Protein AF-0000000087408965 (afdb_homodimer)

Structure (mmCIF, N/CA/C/O backbone):
data_AF-0000000087408965-model_v1
#
loop_
_entity.id
_entity.type
_entity.pdbx_description
1 polymer 'Sugar phosphate isomerase/epimerase'
#
loop_
_atom_site.group_PDB
_atom_site.id
_atom_site.type_symbol
_atom_site.label_atom_id
_atom_site.label_alt_id
_atom_site.label_comp_id
_atom_site.label_asym_id
_atom_site.label_entity_id
_atom_site.label_seq_id
_atom_site.pdbx_PDB_ins_code
_atom_site.Cartn_x
_atom_site.Cartn_y
_atom_site.Cartn_z
_atom_site.occupancy
_atom_site.B_iso_or_equiv
_atom_site.auth_seq_id
_atom_site.auth_comp_id
_atom_site.auth_asym_id
_atom_site.auth_atom_id
_atom_site.pdbx_PDB_model_num
ATOM 1 N N . MET A 1 1 ? 7.566 -21.844 -22.594 1 86.62 1 MET A N 1
ATOM 2 C CA . MET A 1 1 ? 7.379 -21.375 -21.234 1 86.62 1 MET A CA 1
ATOM 3 C C . MET A 1 1 ? 6.387 -20.219 -21.188 1 86.62 1 MET A C 1
ATOM 5 O O . MET A 1 1 ? 6.543 -19.234 -21.922 1 86.62 1 MET A O 1
ATOM 9 N N . GLU A 1 2 ? 5.297 -20.375 -20.453 1 96.25 2 GLU A N 1
ATOM 10 C CA . GLU A 1 2 ? 4.297 -19.328 -20.312 1 96.25 2 GLU A CA 1
ATOM 11 C C . GLU A 1 2 ? 4.715 -18.297 -19.281 1 96.25 2 GLU A C 1
ATOM 13 O O . GLU A 1 2 ? 5.113 -18.656 -18.172 1 96.25 2 GLU A O 1
ATOM 18 N N . ILE A 1 3 ? 4.719 -17.016 -19.672 1 98.06 3 ILE A N 1
ATOM 19 C CA . ILE A 1 3 ? 5.129 -15.961 -18.75 1 98.06 3 ILE A CA 1
ATOM 20 C C . ILE A 1 3 ? 4.09 -14.844 -18.75 1 98.06 3 ILE A C 1
ATOM 22 O O . ILE A 1 3 ? 3.656 -14.391 -19.812 1 98.06 3 ILE A O 1
ATOM 26 N N . GLY A 1 4 ? 3.617 -14.523 -17.562 1 98.38 4 GLY A N 1
ATOM 27 C CA . GLY A 1 4 ? 2.738 -13.375 -17.375 1 98.38 4 GLY A CA 1
ATOM 28 C C . GLY A 1 4 ? 3.373 -12.266 -16.562 1 98.38 4 GLY A C 1
ATOM 29 O O . GLY A 1 4 ? 4.516 -12.383 -16.125 1 98.38 4 GLY A O 1
ATOM 30 N N . ILE A 1 5 ? 2.646 -11.164 -16.453 1 98.31 5 ILE A N 1
ATOM 31 C CA . ILE A 1 5 ? 3.127 -10.031 -15.68 1 98.31 5 ILE A CA 1
ATOM 32 C C . ILE A 1 5 ? 1.983 -9.453 -14.852 1 98.31 5 ILE A C 1
ATOM 34 O O . ILE A 1 5 ? 0.84 -9.398 -15.312 1 98.31 5 ILE A O 1
ATOM 38 N N . THR A 1 6 ? 2.309 -9.031 -13.648 1 98.06 6 THR A N 1
ATOM 39 C CA . THR A 1 6 ? 1.31 -8.461 -12.75 1 98.06 6 THR A CA 1
ATOM 40 C C . THR A 1 6 ? 1.043 -7 -13.102 1 98.06 6 THR A C 1
ATOM 42 O O . THR A 1 6 ? 1.979 -6.215 -13.266 1 98.06 6 THR A O 1
ATOM 45 N N . VAL A 1 7 ? -0.226 -6.691 -13.219 1 96.25 7 VAL A N 1
ATOM 46 C CA . VAL A 1 7 ? -0.661 -5.309 -13.375 1 96.25 7 VAL A CA 1
ATOM 47 C C . VAL A 1 7 ? -1.055 -4.734 -12.016 1 96.25 7 VAL A C 1
ATOM 49 O O . VAL A 1 7 ? -2.178 -4.945 -11.547 1 96.25 7 VAL A O 1
ATOM 52 N N . TYR A 1 8 ? -0.19 -4.016 -11.445 1 93.5 8 TYR A N 1
ATOM 53 C CA . TYR A 1 8 ? -0.474 -3.463 -10.125 1 93.5 8 TYR A CA 1
ATOM 54 C C . TYR A 1 8 ? -1.477 -2.318 -10.219 1 93.5 8 TYR A C 1
ATOM 56 O O . TYR A 1 8 ? -1.538 -1.62 -11.234 1 93.5 8 TYR A O 1
ATOM 64 N N . PRO A 1 9 ? -2.121 -2.121 -9.117 1 88.31 9 PRO A N 1
ATOM 65 C CA . PRO A 1 9 ? -3.232 -1.166 -9.125 1 88.31 9 PRO A CA 1
ATOM 66 C C . PRO A 1 9 ? -2.803 0.233 -9.562 1 88.31 9 PRO A C 1
ATOM 68 O O . PRO A 1 9 ? -3.533 0.904 -10.297 1 88.31 9 PRO A O 1
ATOM 71 N N . HIS A 1 10 ? -1.654 0.637 -9.195 1 85.62 10 HIS A N 1
ATOM 72 C CA . HIS A 1 10 ? -1.233 2.012 -9.438 1 85.62 10 HIS A CA 1
ATOM 73 C C . HIS A 1 10 ? -0.819 2.211 -10.891 1 85.62 10 HIS A C 1
ATOM 75 O O . HIS A 1 10 ? -0.546 3.336 -11.32 1 85.62 10 HIS A O 1
ATOM 81 N N . PHE A 1 11 ? -0.816 1.14 -11.68 1 89.81 11 PHE A N 1
ATOM 82 C CA . PHE A 1 11 ? -0.505 1.258 -13.094 1 89.81 11 PHE A CA 1
ATOM 83 C C . PHE A 1 11 ? -1.722 1.739 -13.875 1 89.81 11 PHE A C 1
ATOM 85 O O . PHE A 1 11 ? -1.59 2.225 -15 1 89.81 11 PHE A O 1
ATOM 92 N N . VAL A 1 12 ? -2.885 1.43 -13.367 1 87.5 12 VAL A N 1
ATOM 93 C CA . VAL A 1 12 ? -4.133 1.789 -14.031 1 87.5 12 VAL A CA 1
ATOM 94 C C . VAL A 1 12 ? -4.664 3.104 -13.461 1 87.5 12 VAL A C 1
ATOM 96 O O . VAL A 1 12 ? -5.008 3.182 -12.281 1 87.5 12 VAL A O 1
ATOM 99 N N . THR A 1 13 ? -4.734 4.031 -14.398 1 78.44 13 THR A N 1
ATOM 100 C CA . THR A 1 13 ? -5.203 5.355 -14.016 1 78.44 13 THR A CA 1
ATOM 101 C C . THR A 1 13 ? -6.211 5.887 -15.031 1 78.44 13 THR A C 1
ATOM 103 O O . THR A 1 13 ? -6.555 5.199 -15.992 1 78.44 13 THR A O 1
ATOM 106 N N . LYS A 1 14 ? -6.746 7.066 -14.828 1 72.12 14 LYS A N 1
ATOM 107 C CA . LYS A 1 14 ? -7.648 7.691 -15.789 1 72.12 14 LYS A CA 1
ATOM 108 C C . LYS A 1 14 ? -6.938 7.977 -17.109 1 72.12 14 LYS A C 1
ATOM 110 O O . LYS A 1 14 ? -7.539 7.871 -18.188 1 72.12 14 LYS A O 1
ATOM 115 N N . ASP A 1 15 ? -5.699 8.32 -16.938 1 75.19 15 ASP A N 1
ATOM 116 C CA . ASP A 1 15 ? -4.938 8.703 -18.109 1 75.19 15 ASP A CA 1
ATOM 117 C C . ASP A 1 15 ? -4.34 7.477 -18.797 1 75.19 15 ASP A C 1
ATOM 119 O O . ASP A 1 15 ? -3.977 7.531 -19.984 1 75.19 15 ASP A O 1
ATOM 123 N N . LYS A 1 16 ? -4.137 6.465 -18.078 1 85.25 16 LYS A N 1
ATOM 124 C CA . LYS A 1 16 ? -3.684 5.188 -18.625 1 85.25 16 LYS A CA 1
ATOM 125 C C . LYS A 1 16 ? -4.637 4.059 -18.234 1 85.25 16 LYS A C 1
ATOM 127 O O . LYS A 1 16 ? -4.477 3.436 -17.188 1 85.25 16 LYS A O 1
ATOM 132 N N . THR A 1 17 ? -5.469 3.758 -19.109 1 88.06 17 THR A N 1
ATOM 133 C CA . THR A 1 17 ? -6.551 2.814 -18.859 1 88.06 17 THR A CA 1
ATOM 134 C C . THR A 1 17 ? -6.016 1.39 -18.766 1 88.06 17 THR A C 1
ATOM 136 O O . THR A 1 17 ? -4.879 1.118 -19.172 1 88.06 17 THR A O 1
ATOM 139 N N . LEU A 1 18 ? -6.836 0.564 -18.234 1 93.62 18 LEU A N 1
ATOM 140 C CA . LEU A 1 18 ? -6.504 -0.856 -18.203 1 93.62 18 LEU A CA 1
ATOM 141 C C . LEU A 1 18 ? -6.219 -1.371 -19.609 1 93.62 18 LEU A C 1
ATOM 143 O O . LEU A 1 18 ? -5.25 -2.102 -19.828 1 93.62 18 LEU A O 1
ATOM 147 N N . ALA A 1 19 ? -7.051 -0.966 -20.562 1 94 19 ALA A N 1
ATOM 148 C CA . ALA A 1 19 ? -6.875 -1.396 -21.938 1 94 19 ALA A CA 1
ATOM 149 C C . ALA A 1 19 ? -5.488 -1.026 -22.469 1 94 19 ALA A C 1
ATOM 151 O O . ALA A 1 19 ? -4.824 -1.84 -23.109 1 94 19 ALA A O 1
ATOM 152 N N . SER A 1 20 ? -5.105 0.172 -22.156 1 93.44 20 SER A N 1
ATOM 153 C CA . SER A 1 20 ? -3.801 0.651 -22.609 1 93.44 20 SER A CA 1
ATOM 154 C C . SER A 1 20 ? -2.668 -0.161 -21.984 1 93.44 20 SER A C 1
ATOM 156 O O . SER A 1 20 ? -1.712 -0.526 -22.672 1 93.44 20 SER A O 1
ATOM 158 N N . VAL A 1 21 ? -2.766 -0.424 -20.703 1 94.62 21 VAL A N 1
ATOM 159 C CA . VAL A 1 21 ? -1.746 -1.197 -20 1 94.62 21 VAL A CA 1
ATOM 160 C C . VAL A 1 21 ? -1.666 -2.604 -20.594 1 94.62 21 VAL A C 1
ATOM 162 O O . VAL A 1 21 ? -0.574 -3.113 -20.859 1 94.62 21 VAL A O 1
ATOM 165 N N . LEU A 1 22 ? -2.805 -3.189 -20.859 1 96.31 22 LEU A N 1
ATOM 166 C CA . LEU A 1 22 ? -2.861 -4.535 -21.406 1 96.31 22 LEU A CA 1
ATOM 167 C C . LEU A 1 22 ? -2.26 -4.566 -22.812 1 96.31 22 LEU A C 1
ATOM 169 O O . LEU A 1 22 ? -1.573 -5.523 -23.172 1 96.31 22 LEU A O 1
ATOM 173 N N . ALA A 1 23 ? -2.502 -3.584 -23.547 1 94.5 23 ALA A N 1
ATOM 174 C CA . ALA A 1 23 ? -1.941 -3.496 -24.891 1 94.5 23 ALA A CA 1
ATOM 175 C C . ALA A 1 23 ? -0.417 -3.441 -24.859 1 94.5 23 ALA A C 1
ATOM 177 O O . ALA A 1 23 ? 0.257 -4.082 -25.672 1 94.5 23 ALA A O 1
ATOM 178 N N . ASP A 1 24 ? 0.09 -2.662 -23.906 1 93.81 24 ASP A N 1
ATOM 179 C CA . ASP A 1 24 ? 1.537 -2.57 -23.734 1 93.81 24 ASP A CA 1
ATOM 180 C C . ASP A 1 24 ? 2.143 -3.941 -23.438 1 93.81 24 ASP A C 1
ATOM 182 O O . ASP A 1 24 ? 3.215 -4.273 -23.938 1 93.81 24 ASP A O 1
ATOM 186 N N . VAL A 1 25 ? 1.485 -4.691 -22.609 1 96.44 25 VAL A N 1
ATOM 187 C CA . VAL A 1 25 ? 1.954 -6.016 -22.219 1 96.44 25 VAL A CA 1
ATOM 188 C C . VAL A 1 25 ? 1.882 -6.965 -23.422 1 96.44 25 VAL A C 1
ATOM 190 O O . VAL A 1 25 ? 2.799 -7.758 -23.641 1 96.44 25 VAL A O 1
ATOM 193 N N . LYS A 1 26 ? 0.816 -6.867 -24.141 1 95.25 26 LYS A N 1
ATOM 194 C CA . LYS A 1 26 ? 0.609 -7.73 -25.297 1 95.25 26 LYS A CA 1
ATOM 195 C C . LYS A 1 26 ? 1.685 -7.5 -26.359 1 95.25 26 LYS A C 1
ATOM 197 O O . LYS A 1 26 ? 2.186 -8.453 -26.953 1 95.25 26 LYS A O 1
ATOM 202 N N . ILE A 1 27 ? 2.064 -6.254 -26.578 1 96 27 ILE A N 1
ATOM 203 C CA . ILE A 1 27 ? 3.072 -5.895 -27.578 1 96 27 ILE A CA 1
ATOM 204 C C . ILE A 1 27 ? 4.41 -6.535 -27.203 1 96 27 ILE A C 1
ATOM 206 O O . ILE A 1 27 ? 5.199 -6.887 -28.078 1 96 27 ILE A O 1
ATOM 210 N N . LYS A 1 28 ? 4.613 -6.754 -25.953 1 97.5 28 LYS A N 1
ATOM 211 C CA . LYS A 1 28 ? 5.859 -7.344 -25.469 1 97.5 28 LYS A CA 1
ATOM 212 C C . LYS A 1 28 ? 5.773 -8.867 -25.453 1 97.5 28 LYS A C 1
ATOM 214 O O . LYS A 1 28 ? 6.695 -9.539 -24.984 1 97.5 28 LYS A O 1
ATOM 219 N N . ASN A 1 29 ? 4.68 -9.43 -25.844 1 97.25 29 ASN A N 1
ATOM 220 C CA . ASN A 1 29 ? 4.441 -10.844 -26.125 1 97.25 29 ASN A CA 1
ATOM 221 C C . ASN A 1 29 ? 4.348 -11.664 -24.844 1 97.25 29 ASN A C 1
ATOM 223 O O . ASN A 1 29 ? 4.793 -12.812 -24.797 1 97.25 29 ASN A O 1
ATOM 227 N N . TYR A 1 30 ? 3.938 -11.047 -23.781 1 98 30 TYR A N 1
ATOM 228 C CA . TYR A 1 30 ? 3.621 -11.82 -22.578 1 98 30 TYR A CA 1
ATOM 229 C C . TYR A 1 30 ? 2.338 -12.617 -22.766 1 98 30 TYR A C 1
ATOM 231 O O . TYR A 1 30 ? 1.463 -12.227 -23.547 1 98 30 TYR A O 1
ATOM 239 N N . ASP A 1 31 ? 2.25 -13.703 -22.062 1 97.44 31 ASP A N 1
ATOM 240 C CA . ASP A 1 31 ? 1.186 -14.664 -22.344 1 97.44 31 ASP A CA 1
ATOM 241 C C . ASP A 1 31 ? -0.074 -14.336 -21.547 1 97.44 31 ASP A C 1
ATOM 243 O O . ASP A 1 31 ? -1.187 -14.648 -21.969 1 97.44 31 ASP A O 1
ATOM 247 N N . PHE A 1 32 ? 0.067 -13.742 -20.359 1 97.81 32 PHE A N 1
ATOM 248 C CA . PHE A 1 32 ? -1.078 -13.406 -19.531 1 97.81 32 PHE A CA 1
ATOM 249 C C . PHE A 1 32 ? -0.729 -12.289 -18.547 1 97.81 32 PHE A C 1
ATOM 251 O O . PHE A 1 32 ? 0.435 -11.898 -18.438 1 97.81 32 PHE A O 1
ATOM 258 N N . VAL A 1 33 ? -1.777 -11.719 -17.891 1 98.06 33 VAL A N 1
ATOM 259 C CA . VAL A 1 33 ? -1.585 -10.703 -16.859 1 98.06 33 VAL A CA 1
ATOM 260 C C . VAL A 1 33 ? -2.275 -11.141 -15.57 1 98.06 33 VAL A C 1
ATOM 262 O O . VAL A 1 33 ? -3.162 -12 -15.594 1 98.06 33 VAL A O 1
ATOM 265 N N . SER A 1 34 ? -1.778 -10.68 -14.477 1 98.44 34 SER A N 1
ATOM 266 C CA . SER A 1 34 ? -2.457 -10.781 -13.195 1 98.44 34 SER A CA 1
ATOM 267 C C . SER A 1 34 ? -3.092 -9.453 -12.797 1 98.44 34 SER A C 1
ATOM 269 O O . SER A 1 34 ? -2.424 -8.414 -12.789 1 98.44 34 SER A O 1
ATOM 271 N N . ILE A 1 35 ? -4.379 -9.469 -12.461 1 97.5 35 ILE A N 1
ATOM 272 C CA . ILE A 1 35 ? -5.062 -8.227 -12.133 1 97.5 35 ILE A CA 1
ATOM 273 C C . ILE A 1 35 ? -5.676 -8.328 -10.734 1 97.5 35 ILE A C 1
ATOM 275 O O . ILE A 1 35 ? -5.855 -9.43 -10.211 1 97.5 35 ILE A O 1
ATOM 279 N N . PHE A 1 36 ? -5.977 -7.195 -10.141 1 97 36 PHE A N 1
ATOM 280 C CA . PHE A 1 36 ? -6.613 -7.074 -8.828 1 97 36 PHE A CA 1
ATOM 281 C C . PHE A 1 36 ? -8.039 -6.559 -8.969 1 97 36 PHE A C 1
ATOM 283 O O . PHE A 1 36 ? -8.273 -5.348 -9 1 97 36 PHE A O 1
ATOM 290 N N . PRO A 1 37 ? -9.008 -7.465 -8.883 1 95.94 37 PRO A N 1
ATOM 291 C CA . PRO A 1 37 ? -10.383 -7.047 -9.164 1 95.94 37 PRO A CA 1
ATOM 292 C C . PRO A 1 37 ? -10.883 -5.973 -8.195 1 95.94 37 PRO A C 1
ATOM 294 O O . PRO A 1 37 ? -11.562 -5.031 -8.609 1 95.94 37 PRO A O 1
ATOM 297 N N . HIS A 1 38 ? -10.531 -6.082 -7 1 93.69 38 HIS A N 1
ATOM 298 C CA . HIS A 1 38 ? -11.062 -5.164 -6 1 93.69 38 HIS A CA 1
ATOM 299 C C . HIS A 1 38 ? -10.555 -3.744 -6.23 1 93.69 38 HIS A C 1
ATOM 301 O O . HIS A 1 38 ? -11.281 -2.777 -6.012 1 93.69 38 HIS A O 1
ATOM 307 N N . THR A 1 39 ? -9.375 -3.594 -6.754 1 91.44 39 THR A N 1
ATOM 308 C CA . THR A 1 39 ? -8.812 -2.268 -6.977 1 91.44 39 THR A CA 1
ATOM 309 C C . THR A 1 39 ? -9.336 -1.664 -8.273 1 91.44 39 THR A C 1
ATOM 311 O O . THR A 1 39 ? -9.164 -0.47 -8.523 1 91.44 39 THR A O 1
ATOM 314 N N . LEU A 1 40 ? -10 -2.447 -9.039 1 91.75 40 LEU A N 1
ATOM 315 C CA . LEU A 1 40 ? -10.648 -1.974 -10.258 1 91.75 40 LEU A CA 1
ATOM 316 C C . LEU A 1 40 ? -12.102 -1.598 -9.984 1 91.75 40 LEU A C 1
ATOM 318 O O . LEU A 1 40 ? -12.867 -1.334 -10.914 1 91.75 40 LEU A O 1
ATOM 322 N N . GLY A 1 41 ? -12.461 -1.688 -8.766 1 88.5 41 GLY A N 1
ATOM 323 C CA . GLY A 1 41 ? -13.797 -1.277 -8.367 1 88.5 41 GLY A CA 1
ATOM 324 C C . GLY A 1 41 ? -14.82 -2.393 -8.477 1 88.5 41 GLY A C 1
ATOM 325 O O . GLY A 1 41 ? -16.031 -2.145 -8.414 1 88.5 41 GLY A O 1
ATOM 326 N N . LEU A 1 42 ? -14.406 -3.568 -8.57 1 94.81 42 LEU A N 1
ATOM 327 C CA . LEU A 1 42 ? -15.32 -4.676 -8.828 1 94.81 42 LEU A CA 1
ATOM 328 C C . LEU A 1 42 ? -15.914 -5.203 -7.527 1 94.81 42 LEU A C 1
ATOM 330 O O . LEU A 1 42 ? -16.875 -5.969 -7.547 1 94.81 42 LEU A O 1
ATOM 334 N N . ILE A 1 43 ? -15.32 -4.805 -6.43 1 93.81 43 ILE A N 1
ATOM 335 C CA . ILE A 1 43 ? -15.812 -5.273 -5.141 1 93.81 43 ILE A CA 1
ATOM 336 C C . ILE A 1 43 ? -15.945 -4.094 -4.18 1 93.81 43 ILE A C 1
ATOM 338 O O . ILE A 1 43 ? -14.992 -3.33 -3.992 1 93.81 43 ILE A O 1
ATOM 342 N N . LYS A 1 44 ? -17.047 -3.932 -3.629 1 88.31 44 LYS A N 1
ATOM 343 C CA . LYS A 1 44 ? -17.328 -2.932 -2.602 1 88.31 44 LYS A CA 1
ATOM 344 C C . LYS A 1 44 ? -18.062 -3.547 -1.421 1 88.31 44 LYS A C 1
ATOM 346 O O . LYS A 1 44 ? -19.125 -4.148 -1.595 1 88.31 44 LYS A O 1
ATOM 351 N N . ASN A 1 45 ? -17.531 -3.434 -0.221 1 88.75 45 ASN A N 1
ATOM 352 C CA . ASN A 1 45 ? -18.125 -3.977 0.998 1 88.75 45 ASN A CA 1
ATOM 353 C C . ASN A 1 45 ? -18.438 -5.461 0.853 1 88.75 45 ASN A C 1
ATOM 355 O O . ASN A 1 45 ? -19.516 -5.914 1.249 1 88.75 45 ASN A O 1
ATOM 359 N N . GLY A 1 46 ? -17.594 -6.176 0.207 1 92.75 46 GLY A N 1
ATOM 360 C CA . GLY A 1 46 ? -17.703 -7.617 0.071 1 92.75 46 GLY A CA 1
ATOM 361 C C . GLY A 1 46 ? -18.703 -8.039 -0.987 1 92.75 46 GLY A C 1
ATOM 362 O O . GLY A 1 46 ? -19.109 -9.203 -1.038 1 92.75 46 GLY A O 1
ATOM 363 N N . VAL A 1 47 ? -19.109 -7.082 -1.831 1 94.06 47 VAL A N 1
ATOM 364 C CA . VAL A 1 47 ? -20.125 -7.371 -2.84 1 94.06 47 VAL A CA 1
ATOM 365 C C . VAL A 1 47 ? -19.594 -7.008 -4.227 1 94.06 47 VAL A C 1
ATOM 367 O O . VAL A 1 47 ? -18.938 -5.98 -4.395 1 94.06 47 VAL A O 1
ATOM 370 N N . VAL A 1 48 ? -19.938 -7.844 -5.18 1 96.19 48 VAL A N 1
ATOM 371 C CA . VAL A 1 48 ? -19.516 -7.609 -6.562 1 96.19 48 VAL A CA 1
ATOM 372 C C . VAL A 1 48 ? -20.297 -6.422 -7.137 1 96.19 48 VAL A C 1
ATOM 374 O O . VAL A 1 48 ? -21.516 -6.332 -6.973 1 96.19 48 VAL A O 1
ATOM 377 N N . VAL A 1 49 ? -19.562 -5.566 -7.777 1 94.44 49 VAL A N 1
ATOM 378 C CA . VAL A 1 49 ? -20.188 -4.445 -8.477 1 94.44 49 VAL A CA 1
ATOM 379 C C . VAL A 1 49 ? -20.438 -4.816 -9.938 1 94.44 49 VAL A C 1
ATOM 381 O O . VAL A 1 49 ? -19.594 -4.559 -10.797 1 94.44 49 VAL A O 1
ATOM 384 N N . GLU A 1 50 ? -21.578 -5.195 -10.297 1 94.75 50 GLU A N 1
ATOM 385 C CA . GLU A 1 50 ? -21.906 -5.82 -11.57 1 94.75 50 GLU A CA 1
ATOM 386 C C . GLU A 1 50 ? -21.734 -4.844 -12.727 1 94.75 50 GLU A C 1
ATOM 388 O O . GLU A 1 50 ? -21.25 -5.223 -13.805 1 94.75 50 GLU A O 1
ATOM 393 N N . LYS A 1 51 ? -22.125 -3.627 -12.562 1 92.56 51 LYS A N 1
ATOM 394 C CA . LYS A 1 51 ? -22.031 -2.629 -13.625 1 92.56 51 LYS A CA 1
ATOM 395 C C . LYS A 1 51 ? -20.594 -2.461 -14.094 1 92.56 51 LYS A C 1
ATOM 397 O O . LYS A 1 51 ? -20.344 -2.389 -15.297 1 92.56 51 LYS A O 1
ATOM 402 N N . LYS A 1 52 ? -19.703 -2.494 -13.203 1 92.38 52 LYS A N 1
ATOM 403 C CA . LYS A 1 52 ? -18.297 -2.316 -13.555 1 92.38 52 LYS A CA 1
ATOM 404 C C . LYS A 1 52 ? -17.703 -3.6 -14.133 1 92.38 52 LYS A C 1
ATOM 406 O O . LYS A 1 52 ? -16.781 -3.551 -14.953 1 92.38 52 LYS A O 1
ATOM 411 N N . LEU A 1 53 ? -18.234 -4.684 -13.688 1 95.38 53 LEU A N 1
ATOM 412 C CA . LEU A 1 53 ? -17.75 -5.98 -14.148 1 95.38 53 LEU A CA 1
ATOM 413 C C . LEU A 1 53 ? -17.891 -6.105 -15.664 1 95.38 53 LEU A C 1
ATOM 415 O O . LEU A 1 53 ? -16.984 -6.59 -16.344 1 95.38 53 LEU A O 1
ATOM 419 N N . LYS A 1 54 ? -18.984 -5.66 -16.25 1 93.06 54 LYS A N 1
ATOM 420 C CA . LYS A 1 54 ? -19.234 -5.742 -17.688 1 93.06 54 LYS A CA 1
ATOM 421 C C . LYS A 1 54 ? -18.188 -4.945 -18.469 1 93.06 54 LYS A C 1
ATOM 423 O O . LYS A 1 54 ? -17.703 -5.402 -19.5 1 93.06 54 LYS A O 1
ATOM 428 N N . ASN A 1 55 ? -17.875 -3.838 -17.984 1 92.69 55 ASN A N 1
ATOM 429 C CA . ASN A 1 55 ? -16.875 -2.988 -18.641 1 92.69 55 ASN A CA 1
ATOM 430 C C . ASN A 1 55 ? -15.5 -3.641 -18.641 1 92.69 55 ASN A C 1
ATOM 432 O O . ASN A 1 55 ? -14.797 -3.598 -19.656 1 92.69 55 ASN A O 1
ATOM 436 N N . ILE A 1 56 ? -15.117 -4.223 -17.516 1 94.44 56 ILE A N 1
ATOM 437 C CA . ILE A 1 56 ? -13.812 -4.867 -17.391 1 94.44 56 ILE A CA 1
ATOM 438 C C . ILE A 1 56 ? -13.758 -6.098 -18.297 1 94.44 56 ILE A C 1
ATOM 440 O O . ILE A 1 56 ? -12.758 -6.332 -18.984 1 94.44 56 ILE A O 1
ATOM 444 N N . GLU A 1 57 ? -14.82 -6.824 -18.297 1 93.06 57 GLU A N 1
ATOM 445 C CA . GLU A 1 57 ? -14.898 -7.996 -19.172 1 93.06 57 GLU A CA 1
ATOM 446 C C . GLU A 1 57 ? -14.711 -7.613 -20.641 1 93.06 57 GLU A C 1
ATOM 448 O O . GLU A 1 57 ? -13.945 -8.258 -21.359 1 93.06 57 GLU A O 1
ATOM 453 N N . THR A 1 58 ? -15.375 -6.578 -21.078 1 93.12 58 THR A N 1
ATOM 454 C CA . THR A 1 58 ? -15.281 -6.102 -22.453 1 93.12 58 THR A CA 1
ATOM 455 C C . THR A 1 58 ? -13.844 -5.688 -22.781 1 93.12 58 THR A C 1
ATOM 457 O O . THR A 1 58 ? -13.336 -6 -23.859 1 93.12 58 THR A O 1
ATOM 460 N N . THR A 1 59 ? -13.234 -5.012 -21.859 1 93.94 59 THR A N 1
ATOM 461 C CA . THR A 1 59 ? -11.859 -4.566 -22.031 1 93.94 59 THR A CA 1
ATOM 462 C C . THR A 1 59 ? -10.93 -5.758 -22.219 1 93.94 59 THR A C 1
ATOM 464 O O . THR A 1 59 ? -10.117 -5.789 -23.141 1 93.94 59 THR A O 1
ATOM 467 N N . LEU A 1 60 ? -11.055 -6.727 -21.359 1 93.88 60 LEU A N 1
ATOM 468 C CA . LEU A 1 60 ? -10.203 -7.914 -21.406 1 93.88 60 LEU A CA 1
ATOM 469 C C . LEU A 1 60 ? -10.414 -8.695 -22.688 1 93.88 60 LEU A C 1
ATOM 471 O O . LEU A 1 60 ? -9.453 -9.102 -23.344 1 93.88 60 LEU A O 1
ATOM 475 N N . ARG A 1 61 ? -11.594 -8.859 -23.094 1 91.56 61 ARG A N 1
ATOM 476 C CA . ARG A 1 61 ? -11.922 -9.57 -24.328 1 91.56 61 ARG A CA 1
ATOM 477 C C . ARG A 1 61 ? -11.398 -8.812 -25.547 1 91.56 61 ARG A C 1
ATOM 479 O O . ARG A 1 61 ? -10.922 -9.422 -26.5 1 91.56 61 ARG A O 1
ATOM 486 N N . GLY A 1 62 ? -11.586 -7.613 -25.516 1 93.44 62 GLY A N 1
ATOM 487 C CA . GLY A 1 62 ? -11.156 -6.781 -26.625 1 93.44 62 GLY A CA 1
ATOM 488 C C . GLY A 1 62 ? -9.656 -6.848 -26.875 1 93.44 62 GLY A C 1
ATOM 489 O O . GLY A 1 62 ? -9.219 -6.895 -28.031 1 93.44 62 GLY A O 1
ATOM 490 N N . VAL A 1 63 ? -8.914 -6.812 -25.875 1 93.44 63 VAL A N 1
ATOM 491 C CA . VAL A 1 63 ? -7.461 -6.871 -26.031 1 93.44 63 VAL A CA 1
ATOM 492 C C . VAL A 1 63 ? -7.031 -8.289 -26.391 1 93.44 63 VAL A C 1
ATOM 494 O O . VAL A 1 63 ? -6.102 -8.484 -27.172 1 93.44 63 VAL A O 1
ATOM 497 N N . GLY A 1 64 ? -7.707 -9.273 -25.781 1 93.38 64 GLY A N 1
ATOM 498 C CA . GLY A 1 64 ? -7.441 -10.664 -26.125 1 93.38 64 GLY A CA 1
ATOM 499 C C . GLY A 1 64 ? -6.199 -11.219 -25.453 1 93.38 64 GLY A C 1
ATOM 500 O O . GLY A 1 64 ? -5.398 -11.906 -26.094 1 93.38 64 GLY A O 1
ATOM 501 N N . ILE A 1 65 ? -5.906 -10.875 -24.266 1 93 65 ILE A N 1
ATOM 502 C CA . ILE A 1 65 ? -4.824 -11.438 -23.469 1 93 65 ILE A CA 1
ATOM 503 C C . ILE A 1 65 ? -5.406 -12.242 -22.297 1 93 65 ILE A C 1
ATOM 505 O O . ILE A 1 65 ? -6.434 -11.867 -21.734 1 93 65 ILE A O 1
ATOM 509 N N . ASP A 1 66 ? -4.766 -13.352 -22 1 94.94 66 ASP A N 1
ATOM 510 C CA . ASP A 1 66 ? -5.215 -14.172 -20.875 1 94.94 66 ASP A CA 1
ATOM 511 C C . ASP A 1 66 ? -4.922 -13.484 -19.547 1 94.94 66 ASP A C 1
ATOM 513 O O . ASP A 1 66 ? -4.086 -12.578 -19.469 1 94.94 66 ASP A O 1
ATOM 517 N N . TYR A 1 67 ? -5.68 -13.898 -18.531 1 96.69 67 TYR A N 1
ATOM 518 C CA . TYR A 1 67 ? -5.488 -13.219 -17.25 1 96.69 67 TYR A CA 1
ATOM 519 C C . TYR A 1 67 ? -5.77 -14.164 -16.078 1 96.69 67 TYR A C 1
ATOM 521 O O . TYR A 1 67 ? -6.477 -15.164 -16.234 1 96.69 67 TYR A O 1
ATOM 529 N N . ILE A 1 68 ? -5.148 -13.867 -14.969 1 98.25 68 ILE A N 1
ATOM 530 C CA . ILE A 1 68 ? -5.449 -14.461 -13.672 1 98.25 68 ILE A CA 1
ATOM 531 C C . ILE A 1 68 ? -5.809 -13.359 -12.672 1 98.25 68 ILE A C 1
ATOM 533 O O . ILE A 1 68 ? -5.629 -12.172 -12.953 1 98.25 68 ILE A O 1
ATOM 537 N N . VAL A 1 69 ? -6.387 -13.797 -11.492 1 98.25 69 VAL A N 1
ATOM 538 C CA . VAL A 1 69 ? -6.859 -12.789 -10.555 1 98.25 69 VAL A CA 1
ATOM 539 C C . VAL A 1 69 ? -6.133 -12.945 -9.219 1 98.25 69 VAL A C 1
ATOM 541 O O . VAL A 1 69 ? -5.828 -14.062 -8.797 1 98.25 69 VAL A O 1
ATOM 544 N N . ARG A 1 70 ? -5.938 -11.789 -8.594 1 98.12 70 ARG A N 1
ATOM 545 C CA . ARG A 1 70 ? -5.309 -11.734 -7.281 1 98.12 70 ARG A CA 1
ATOM 546 C C . ARG A 1 70 ? -6.328 -11.375 -6.203 1 98.12 70 ARG A C 1
ATOM 548 O O . ARG A 1 70 ? -7.125 -10.453 -6.379 1 98.12 70 ARG A O 1
ATOM 555 N N . MET A 1 71 ? -6.266 -12.125 -5.113 1 97.56 71 MET A N 1
ATOM 556 C CA . MET A 1 71 ? -7.016 -11.773 -3.908 1 97.56 71 MET A CA 1
ATOM 557 C C . MET A 1 71 ? -6.41 -10.555 -3.225 1 97.56 71 MET A C 1
ATOM 559 O O . MET A 1 71 ? -5.195 -10.352 -3.271 1 97.56 71 MET A O 1
ATOM 563 N N . PRO A 1 72 ? -7.352 -9.758 -2.582 1 95.75 72 PRO A N 1
ATOM 564 C CA . PRO A 1 72 ? -6.773 -8.711 -1.742 1 95.75 72 PRO A CA 1
ATOM 565 C C . PRO A 1 72 ? -5.777 -9.25 -0.72 1 95.75 72 PRO A C 1
ATOM 567 O O . PRO A 1 72 ? -6.008 -10.312 -0.132 1 95.75 72 PRO A O 1
ATOM 570 N N . THR A 1 73 ? -4.715 -8.516 -0.471 1 92.94 73 THR A N 1
ATOM 571 C CA . THR A 1 73 ? -3.645 -8.992 0.398 1 92.94 73 THR A CA 1
ATOM 572 C C . THR A 1 73 ? -4.105 -9.039 1.851 1 92.94 73 THR A C 1
ATOM 574 O O . THR A 1 73 ? -3.518 -9.742 2.674 1 92.94 73 THR A O 1
ATOM 577 N N . SER A 1 74 ? -5.176 -8.312 2.172 1 93.38 74 SER A N 1
ATOM 578 C CA . SER A 1 74 ? -5.648 -8.219 3.549 1 93.38 74 SER A CA 1
ATOM 579 C C . SER A 1 74 ? -6.562 -9.391 3.898 1 93.38 74 SER A C 1
ATOM 581 O O . SER A 1 74 ? -6.922 -9.578 5.062 1 93.38 74 SER A O 1
ATOM 583 N N . VAL A 1 75 ? -6.93 -10.164 2.941 1 95.94 75 VAL A N 1
ATOM 584 C CA . VAL A 1 75 ? -7.785 -11.305 3.24 1 95.94 75 VAL A CA 1
ATOM 585 C C . VAL A 1 75 ? -7.055 -12.273 4.168 1 95.94 75 VAL A C 1
ATOM 587 O O . VAL A 1 75 ? -5.988 -12.789 3.82 1 95.94 75 VAL A O 1
ATOM 590 N N . ASN A 1 76 ? -7.621 -12.445 5.355 1 95.88 76 ASN A N 1
ATOM 591 C CA . ASN A 1 76 ? -7.098 -13.367 6.352 1 95.88 76 ASN A CA 1
ATOM 592 C C . ASN A 1 76 ? -8.164 -14.367 6.801 1 95.88 76 ASN A C 1
ATOM 594 O O . ASN A 1 76 ? -8.906 -14.109 7.742 1 95.88 76 ASN A O 1
ATOM 598 N N . LEU A 1 77 ? -8.07 -15.547 6.266 1 97.19 77 LEU A N 1
ATOM 599 C CA . LEU A 1 77 ? -9.102 -16.547 6.523 1 97.19 77 LEU A CA 1
ATOM 600 C C . LEU A 1 77 ? -8.82 -17.297 7.828 1 97.19 77 LEU A C 1
ATOM 602 O O . LEU A 1 77 ? -9.562 -18.203 8.211 1 97.19 77 LEU A O 1
ATOM 606 N N . ARG A 1 78 ? -7.727 -16.891 8.484 1 96.75 78 ARG A N 1
ATOM 607 C CA . ARG A 1 78 ? -7.434 -17.438 9.805 1 96.75 78 ARG A CA 1
ATOM 608 C C . ARG A 1 78 ? -8.023 -16.562 10.906 1 96.75 78 ARG A C 1
ATOM 610 O O . ARG A 1 78 ? -8 -16.953 12.086 1 96.75 78 ARG A O 1
ATOM 617 N N . ASP A 1 79 ? -8.492 -15.406 10.57 1 95.75 79 ASP A N 1
ATOM 618 C CA . ASP A 1 79 ? -9.023 -14.453 11.539 1 95.75 79 ASP A CA 1
ATOM 619 C C . ASP A 1 79 ? -10.391 -14.898 12.047 1 95.75 79 ASP A C 1
ATOM 621 O O . ASP A 1 79 ? -11.406 -14.688 11.375 1 95.75 79 ASP A O 1
ATOM 625 N N . HIS A 1 80 ? -10.414 -15.414 13.266 1 95.06 80 HIS A N 1
ATOM 626 C CA . HIS A 1 80 ? -11.664 -15.953 13.781 1 95.06 80 HIS A CA 1
ATOM 627 C C . HIS A 1 80 ? -12.609 -14.844 14.219 1 95.06 80 HIS A C 1
ATOM 629 O O . HIS A 1 80 ? -13.828 -15.031 14.258 1 95.06 80 HIS A O 1
ATOM 635 N N . ILE A 1 81 ? -12.117 -13.664 14.57 1 94.94 81 ILE A N 1
ATOM 636 C CA . ILE A 1 81 ? -12.93 -12.555 15.039 1 94.94 81 ILE A CA 1
ATOM 637 C C . ILE A 1 81 ? -13.695 -11.945 13.867 1 94.94 81 ILE A C 1
ATOM 639 O O . ILE A 1 81 ? -14.906 -11.711 13.961 1 94.94 81 ILE A O 1
ATOM 643 N N . TYR A 1 82 ? -13.047 -11.734 12.758 1 94.75 82 TYR A N 1
ATOM 644 C CA . TYR A 1 82 ? -13.68 -11.102 11.609 1 94.75 82 TYR A CA 1
ATOM 645 C C . TYR A 1 82 ? -13.789 -12.07 10.438 1 94.75 82 TYR A C 1
ATOM 647 O O . TYR A 1 82 ? -13.703 -11.664 9.273 1 94.75 82 TYR A O 1
ATOM 655 N N . TYR A 1 83 ? -13.938 -13.305 10.672 1 95.81 83 TYR A N 1
ATOM 656 C CA . TYR A 1 83 ? -13.953 -14.375 9.68 1 95.81 83 TYR A CA 1
ATOM 657 C C . TYR A 1 83 ? -15.008 -14.109 8.609 1 95.81 83 TYR A C 1
ATOM 659 O O . TYR A 1 83 ? -14.719 -14.188 7.414 1 95.81 83 TYR A O 1
ATOM 667 N N . THR A 1 84 ? -16.172 -13.758 9.023 1 96.12 84 THR A N 1
ATOM 668 C CA . THR A 1 84 ? -17.281 -13.602 8.094 1 96.12 84 THR A CA 1
ATOM 669 C C . THR A 1 84 ? -17 -12.5 7.074 1 96.12 84 THR A C 1
ATOM 671 O O . THR A 1 84 ? -17.297 -12.656 5.891 1 96.12 84 THR A O 1
ATOM 674 N N . ARG A 1 85 ? -16.391 -11.453 7.496 1 94.81 85 ARG A N 1
ATOM 675 C CA . ARG A 1 85 ? -16.062 -10.359 6.594 1 94.81 85 ARG A CA 1
ATOM 676 C C . ARG A 1 85 ? -14.984 -10.766 5.602 1 94.81 85 ARG A C 1
ATOM 678 O O . ARG A 1 85 ? -15.102 -10.508 4.402 1 94.81 85 ARG A O 1
ATOM 685 N N . HIS A 1 86 ? -13.953 -11.391 6.094 1 96.75 86 HIS A N 1
ATOM 686 C CA . HIS A 1 86 ? -12.875 -11.859 5.227 1 96.75 86 HIS A CA 1
ATOM 687 C C . HIS A 1 86 ? -13.406 -12.859 4.199 1 96.75 86 HIS A C 1
ATOM 689 O O . HIS A 1 86 ? -13.086 -12.758 3.012 1 96.75 86 HIS A O 1
ATOM 695 N N . PHE A 1 87 ? -14.219 -13.766 4.652 1 97.75 87 PHE A N 1
ATOM 696 C CA . PHE A 1 87 ? -14.742 -14.797 3.756 1 97.75 87 PHE A CA 1
ATOM 697 C C . PHE A 1 87 ? -15.672 -14.18 2.717 1 97.75 87 PHE A C 1
ATOM 699 O O . PHE A 1 87 ? -15.68 -14.602 1.558 1 97.75 87 PHE A O 1
ATOM 706 N N . ARG A 1 88 ? -16.391 -13.195 3.113 1 97.5 88 ARG A N 1
ATOM 707 C CA . ARG A 1 88 ? -17.281 -12.516 2.182 1 97.5 88 ARG A CA 1
ATOM 708 C C . ARG A 1 88 ? -16.5 -11.867 1.048 1 97.5 88 ARG A C 1
ATOM 710 O O . ARG A 1 88 ? -16.891 -11.953 -0.118 1 97.5 88 ARG A O 1
ATOM 717 N N . VAL A 1 89 ? -15.445 -11.234 1.384 1 96.94 89 VAL A N 1
ATOM 718 C CA . VAL A 1 89 ? -14.602 -10.594 0.375 1 96.94 89 VAL A CA 1
ATOM 719 C C . VAL A 1 89 ? -13.977 -11.664 -0.52 1 96.94 89 VAL A C 1
ATOM 721 O O . VAL A 1 89 ? -13.953 -11.523 -1.745 1 96.94 89 VAL A O 1
ATOM 724 N N . ALA A 1 90 ? -13.508 -12.734 0.079 1 98.25 90 ALA A N 1
ATOM 725 C CA . ALA A 1 90 ? -12.914 -13.828 -0.687 1 98.25 90 ALA A CA 1
ATOM 726 C C . ALA A 1 90 ? -13.922 -14.438 -1.654 1 98.25 90 ALA A C 1
ATOM 728 O O . ALA A 1 90 ? -13.609 -14.688 -2.818 1 98.25 90 ALA A O 1
ATOM 729 N N . ARG A 1 91 ? -15.086 -14.617 -1.214 1 98.44 91 ARG A N 1
ATOM 730 C CA . ARG A 1 91 ? -16.141 -15.18 -2.041 1 98.44 91 ARG A CA 1
ATOM 731 C C . ARG A 1 91 ? -16.5 -14.25 -3.199 1 98.44 91 ARG A C 1
ATOM 733 O O . ARG A 1 91 ? -16.766 -14.711 -4.309 1 98.44 91 ARG A O 1
ATOM 740 N N . ALA A 1 92 ? -16.531 -12.969 -2.906 1 98.19 92 ALA A N 1
ATOM 741 C CA . ALA A 1 92 ? -16.812 -12 -3.961 1 98.19 92 ALA A CA 1
ATOM 742 C C . ALA A 1 92 ? -15.742 -12.062 -5.055 1 98.19 92 ALA A C 1
ATOM 744 O O . ALA A 1 92 ? -16.062 -11.984 -6.242 1 98.19 92 ALA A O 1
ATOM 745 N N . VAL A 1 93 ? -14.508 -12.234 -4.656 1 98.25 93 VAL A N 1
ATOM 746 C CA . VAL A 1 93 ? -13.438 -12.344 -5.637 1 98.25 93 VAL A CA 1
ATOM 747 C C . VAL A 1 93 ? -13.594 -13.633 -6.438 1 98.25 93 VAL A C 1
ATOM 749 O O . VAL A 1 93 ? -13.398 -13.641 -7.656 1 98.25 93 VAL A O 1
ATOM 752 N N . ALA A 1 94 ? -13.961 -14.719 -5.762 1 98.56 94 ALA A N 1
ATOM 753 C CA . ALA A 1 94 ? -14.227 -15.977 -6.457 1 98.56 94 ALA A CA 1
ATOM 754 C C . ALA A 1 94 ? -15.352 -15.812 -7.48 1 98.56 94 ALA A C 1
ATOM 756 O O . ALA A 1 94 ? -15.25 -16.312 -8.602 1 98.56 94 ALA A O 1
ATOM 757 N N . ASP A 1 95 ? -16.328 -15.086 -7.105 1 98.31 95 ASP A N 1
ATOM 758 C CA . ASP A 1 95 ? -17.438 -14.812 -8.016 1 98.31 95 ASP A CA 1
ATOM 759 C C . ASP A 1 95 ? -16.969 -14.039 -9.234 1 98.31 95 ASP A C 1
ATOM 761 O O . ASP A 1 95 ? -17.344 -14.359 -10.367 1 98.31 95 ASP A O 1
ATOM 765 N N . VAL A 1 96 ? -16.188 -13.062 -9 1 98.19 96 VAL A N 1
ATOM 766 C CA . VAL A 1 96 ? -15.633 -12.258 -10.086 1 98.19 96 VAL A CA 1
ATOM 767 C C . VAL A 1 96 ? -14.789 -13.141 -11.008 1 98.19 96 VAL A C 1
ATOM 769 O O . VAL A 1 96 ? -14.883 -13.039 -12.234 1 98.19 96 VAL A O 1
ATOM 772 N N . ALA A 1 97 ? -13.984 -14.039 -10.43 1 98.31 97 ALA A N 1
ATOM 773 C CA . ALA A 1 97 ? -13.148 -14.945 -11.219 1 98.31 97 ALA A CA 1
ATOM 774 C C . ALA A 1 97 ? -14 -15.836 -12.109 1 98.31 97 ALA A C 1
ATOM 776 O O . ALA A 1 97 ? -13.672 -16.047 -13.281 1 98.31 97 ALA A O 1
ATOM 777 N N . ILE A 1 98 ? -15.07 -16.328 -11.617 1 98 98 ILE A N 1
ATOM 778 C CA . ILE A 1 98 ? -15.984 -17.172 -12.375 1 98 98 ILE A CA 1
ATOM 779 C C . ILE A 1 98 ? -16.578 -16.375 -13.531 1 98 98 ILE A C 1
ATOM 781 O O . ILE A 1 98 ? -16.531 -16.812 -14.68 1 98 98 ILE A O 1
ATOM 785 N N . LYS A 1 99 ? -17.047 -15.234 -13.258 1 97.06 99 LYS A N 1
ATOM 786 C CA . LYS A 1 99 ? -17.75 -14.414 -14.242 1 97.06 99 LYS A CA 1
ATOM 787 C C . LYS A 1 99 ? -16.797 -13.945 -15.336 1 97.06 99 LYS A C 1
ATOM 789 O O . LYS A 1 99 ? -17.188 -13.852 -16.5 1 97.06 99 LYS A O 1
ATOM 794 N N . LEU A 1 100 ? -15.57 -13.633 -14.953 1 96.56 100 LEU A N 1
ATOM 795 C CA . LEU A 1 100 ? -14.586 -13.156 -15.922 1 96.56 100 LEU A CA 1
ATOM 796 C C . LEU A 1 100 ? -13.945 -14.32 -16.672 1 96.56 100 LEU A C 1
ATOM 798 O O . LEU A 1 100 ? -13.32 -14.125 -17.703 1 96.56 100 LEU A O 1
ATOM 802 N N . GLY A 1 101 ? -14.008 -15.508 -16.078 1 96.12 101 GLY A N 1
ATOM 803 C CA . GLY A 1 101 ? -13.406 -16.688 -16.703 1 96.12 101 GLY A CA 1
ATOM 804 C C . GLY A 1 101 ? -11.922 -16.812 -16.422 1 96.12 101 GLY A C 1
ATOM 805 O O . GLY A 1 101 ? -11.164 -17.281 -17.266 1 96.12 101 GLY A O 1
ATOM 806 N N . ALA A 1 102 ? -11.453 -16.297 -15.297 1 97 102 ALA A N 1
ATOM 807 C CA . ALA A 1 102 ? -10.062 -16.469 -14.898 1 97 102 ALA A CA 1
ATOM 808 C C . ALA A 1 102 ? -9.766 -17.922 -14.562 1 97 102 ALA A C 1
ATOM 810 O O . ALA A 1 102 ? -10.625 -18.625 -14.031 1 97 102 ALA A O 1
ATOM 811 N N . LYS A 1 103 ? -8.523 -18.344 -14.789 1 96.25 103 LYS A N 1
ATOM 812 C CA . LYS A 1 103 ? -8.219 -19.75 -14.594 1 96.25 103 LYS A CA 1
ATOM 813 C C . LYS A 1 103 ? -7.488 -19.984 -13.273 1 96.25 103 LYS A C 1
ATOM 815 O O . LYS A 1 103 ? -7.402 -21.125 -12.805 1 96.25 103 LYS A O 1
ATOM 820 N N . VAL A 1 104 ? -6.965 -18.969 -12.734 1 98.69 104 VAL A N 1
ATOM 821 C CA . VAL A 1 104 ? -6.23 -19.094 -11.477 1 98.69 104 VAL A CA 1
ATOM 822 C C . VAL A 1 104 ? -6.555 -17.906 -10.57 1 98.69 104 VAL A C 1
ATOM 824 O O . VAL A 1 104 ? -6.625 -16.766 -11.039 1 98.69 104 VAL A O 1
ATOM 827 N N . ILE A 1 105 ? -6.812 -18.156 -9.328 1 98.81 105 ILE A N 1
ATOM 828 C CA . ILE A 1 105 ? -6.867 -17.156 -8.266 1 98.81 105 ILE A CA 1
ATOM 829 C C . ILE A 1 105 ? -5.648 -17.297 -7.363 1 98.81 105 ILE A C 1
ATOM 831 O O . ILE A 1 105 ? -5.434 -18.344 -6.754 1 98.81 105 ILE A O 1
ATOM 835 N N . VAL A 1 106 ? -4.863 -16.266 -7.328 1 98.75 106 VAL A N 1
ATOM 836 C CA . VAL A 1 106 ? -3.725 -16.266 -6.418 1 98.75 106 VAL A CA 1
ATOM 837 C C . VAL A 1 106 ? -4.117 -15.586 -5.105 1 98.75 106 VAL A C 1
ATOM 839 O O . VAL A 1 106 ? -4.727 -14.508 -5.109 1 98.75 106 VAL A O 1
ATOM 842 N N . MET A 1 107 ? -3.822 -16.219 -4.02 1 97.12 107 MET A N 1
ATOM 843 C CA . MET A 1 107 ? -4.129 -15.617 -2.721 1 97.12 107 MET A CA 1
ATOM 844 C C . MET A 1 107 ? -3.031 -15.922 -1.709 1 97.12 107 MET A C 1
ATOM 846 O O . MET A 1 107 ? -2.291 -16.891 -1.859 1 97.12 107 MET A O 1
ATOM 850 N N . GLN A 1 108 ? -2.945 -15.031 -0.709 1 95.69 108 GLN A N 1
ATOM 851 C CA . GLN A 1 108 ? -1.977 -15.227 0.363 1 95.69 108 GLN A CA 1
ATOM 852 C C . GLN A 1 108 ? -2.559 -16.094 1.475 1 95.69 108 GLN A C 1
ATOM 854 O O . GLN A 1 108 ? -3.752 -16.016 1.772 1 95.69 108 GLN A O 1
ATOM 859 N N . SER A 1 109 ? -1.68 -16.891 2.033 1 91.81 109 SER A N 1
ATOM 860 C CA . SER A 1 109 ? -2.062 -17.578 3.268 1 91.81 109 SER A CA 1
ATOM 861 C C . SER A 1 109 ? -2.094 -16.609 4.445 1 91.81 109 SER A C 1
ATOM 863 O O . SER A 1 109 ? -1.385 -15.594 4.445 1 91.81 109 SER A O 1
ATOM 865 N N . GLY A 1 110 ? -2.969 -16.875 5.391 1 87.12 110 GLY A N 1
ATOM 866 C CA . GLY A 1 110 ? -3.062 -16.031 6.57 1 87.12 110 GLY A CA 1
ATOM 867 C C . GLY A 1 110 ? -1.78 -16 7.379 1 87.12 110 GLY A C 1
ATOM 868 O O . GLY A 1 110 ? -0.999 -16.953 7.359 1 87.12 110 GLY A O 1
ATOM 869 N N . ARG A 1 111 ? -1.516 -14.859 8 1 75.25 111 ARG A N 1
ATOM 870 C CA . ARG A 1 111 ? -0.298 -14.648 8.781 1 75.25 111 ARG A CA 1
ATOM 871 C C . ARG A 1 111 ? -0.418 -15.266 10.164 1 75.25 111 ARG A C 1
ATOM 873 O O . ARG A 1 111 ? 0.484 -15.984 10.617 1 75.25 111 ARG A O 1
ATOM 880 N N . THR A 1 112 ? -1.533 -14.945 10.852 1 82.81 112 THR A N 1
ATOM 881 C CA . THR A 1 112 ? -1.789 -15.406 12.211 1 82.81 112 THR A CA 1
ATOM 882 C C . THR A 1 112 ? -3.238 -15.852 12.367 1 82.81 112 THR A C 1
ATOM 884 O O . THR A 1 112 ? -4.086 -15.539 11.531 1 82.81 112 THR A O 1
ATOM 887 N N . GLY A 1 113 ? -3.441 -16.719 1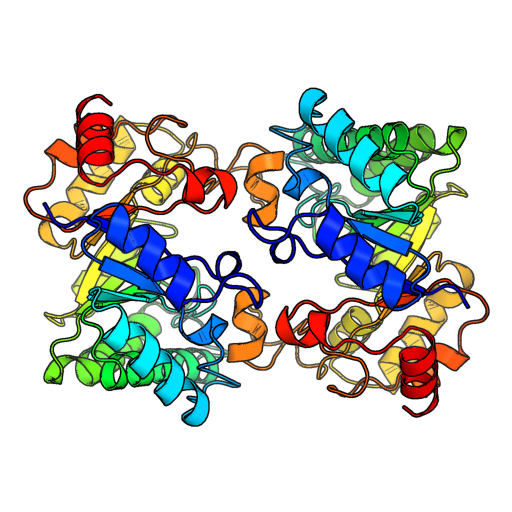3.352 1 91.69 113 GLY A N 1
ATOM 888 C CA . GLY A 1 113 ? -4.805 -17.125 13.656 1 91.69 113 GLY A CA 1
ATOM 889 C C . GLY A 1 113 ? -5.031 -18.625 13.492 1 91.69 113 GLY A C 1
ATOM 890 O O . GLY A 1 113 ? -4.129 -19.422 13.727 1 91.69 113 GLY A O 1
ATOM 891 N N . ARG A 1 114 ? -6.285 -18.969 13.078 1 94.56 114 ARG A N 1
ATOM 892 C CA . ARG A 1 114 ? -6.758 -20.344 13.094 1 94.56 114 ARG A CA 1
ATOM 893 C C . ARG A 1 114 ? -6.516 -21.031 11.75 1 94.56 114 ARG A C 1
ATOM 895 O O . ARG A 1 114 ? -7.207 -20.734 10.766 1 94.56 114 ARG A O 1
ATOM 902 N N . LEU A 1 115 ? -5.641 -22.031 11.812 1 95 115 LEU A N 1
ATOM 903 C CA . LEU A 1 115 ? -5.289 -22.781 10.609 1 95 115 LEU A CA 1
ATOM 904 C C . LEU A 1 115 ? -6.48 -23.594 10.117 1 95 115 LEU A C 1
ATOM 906 O O . LEU A 1 115 ? -6.703 -23.703 8.906 1 95 115 LEU A O 1
ATOM 910 N N . ASP A 1 116 ? -7.16 -24.203 11.023 1 96.38 116 ASP A N 1
ATOM 911 C CA . ASP A 1 116 ? -8.297 -25.031 10.641 1 96.38 116 ASP A CA 1
ATOM 912 C C . ASP A 1 116 ? -9.367 -24.219 9.922 1 96.38 116 ASP A C 1
ATOM 914 O O . ASP A 1 116 ? -9.984 -24.703 8.969 1 96.38 116 ASP A O 1
ATOM 918 N N . LEU A 1 117 ? -9.539 -22.953 10.328 1 97.44 117 LEU A N 1
ATOM 919 C CA . LEU A 1 117 ? -10.492 -22.078 9.672 1 97.44 117 LEU A CA 1
ATOM 920 C C . LEU A 1 117 ? -10.07 -21.781 8.234 1 97.44 117 LEU A C 1
ATOM 922 O O . LEU A 1 117 ? -10.906 -21.75 7.332 1 97.44 117 LEU A O 1
ATOM 926 N N . GLU A 1 118 ? -8.82 -21.516 8.078 1 98 118 GLU A N 1
ATOM 927 C CA . GLU A 1 118 ? -8.32 -21.25 6.738 1 98 118 GLU A CA 1
ATOM 928 C C . GLU A 1 118 ? -8.508 -22.469 5.824 1 98 118 GLU A C 1
ATOM 930 O O . GLU A 1 118 ? -8.938 -22.328 4.68 1 98 118 GLU A O 1
ATOM 935 N N . ILE A 1 119 ? -8.18 -23.641 6.316 1 98.38 119 ILE A N 1
ATOM 936 C CA . ILE A 1 119 ? -8.297 -24.859 5.531 1 98.38 119 ILE A CA 1
ATOM 937 C C . ILE A 1 119 ? -9.758 -25.062 5.121 1 98.38 119 ILE A C 1
ATOM 939 O O . ILE A 1 119 ? -10.047 -25.328 3.951 1 98.38 119 ILE A O 1
ATOM 943 N N . GLU A 1 120 ? -10.641 -24.891 6.012 1 98.38 120 GLU A N 1
ATOM 944 C CA . GLU A 1 120 ? -12.062 -25.047 5.719 1 98.38 120 GLU A CA 1
ATOM 945 C C . GLU A 1 120 ? -12.539 -24.016 4.699 1 98.38 120 GLU A C 1
ATOM 947 O O . GLU A 1 120 ? -13.305 -24.344 3.789 1 98.38 120 GLU A O 1
ATOM 952 N N . ALA A 1 121 ? -12.133 -22.797 4.914 1 98.56 121 ALA A N 1
ATOM 953 C CA . ALA A 1 121 ? -12.5 -21.719 3.988 1 98.56 121 ALA A CA 1
ATOM 954 C C . ALA A 1 121 ? -12.008 -22.031 2.576 1 98.56 121 ALA A C 1
ATOM 956 O O . ALA A 1 121 ? -12.742 -21.844 1.603 1 98.56 121 ALA A O 1
ATOM 957 N N . LEU A 1 122 ? -10.797 -22.516 2.5 1 98.75 122 LEU A N 1
ATOM 958 C CA . LEU A 1 122 ? -10.211 -22.828 1.201 1 98.75 122 LEU A CA 1
ATOM 959 C C . LEU A 1 122 ? -10.938 -24 0.55 1 98.75 122 LEU A C 1
ATOM 961 O O . LEU A 1 122 ? -11.086 -24.047 -0.673 1 98.75 122 LEU A O 1
ATOM 965 N N . GLN A 1 123 ? -11.328 -24.969 1.352 1 98.81 123 GLN A N 1
ATOM 966 C CA . GLN A 1 123 ? -12.133 -26.047 0.814 1 98.81 123 GLN A CA 1
ATOM 967 C C . GLN A 1 123 ? -13.422 -25.531 0.194 1 98.81 123 GLN A C 1
ATOM 969 O O . GLN A 1 123 ? -13.789 -25.938 -0.913 1 98.81 123 GLN A O 1
ATOM 974 N N . GLN A 1 124 ? -14.039 -24.641 0.866 1 98.81 124 GLN A N 1
ATOM 975 C CA . GLN A 1 124 ? -15.281 -24.062 0.371 1 98.81 124 GLN A CA 1
ATOM 976 C C . GLN A 1 124 ? -15.055 -23.281 -0.923 1 98.81 124 GLN A C 1
ATOM 978 O O . GLN A 1 124 ? -15.812 -23.438 -1.884 1 98.81 124 GLN A O 1
ATOM 983 N N . LEU A 1 125 ? -14.055 -22.453 -0.929 1 98.81 125 LEU A N 1
ATOM 984 C CA . LEU A 1 125 ? -13.75 -21.672 -2.119 1 98.81 125 LEU A CA 1
ATOM 985 C C . LEU A 1 125 ? -13.359 -22.562 -3.281 1 98.81 125 LEU A C 1
ATOM 987 O O . LEU A 1 125 ? -13.773 -22.344 -4.418 1 98.81 125 LEU A O 1
ATOM 991 N N . ALA A 1 126 ? -12.57 -23.609 -2.984 1 98.81 126 ALA A N 1
ATOM 992 C CA . ALA A 1 126 ? -12.141 -24.547 -4.004 1 98.81 126 ALA A CA 1
ATOM 993 C C . ALA A 1 126 ? -13.336 -25.266 -4.629 1 98.81 126 ALA A C 1
ATOM 995 O O . ALA A 1 126 ? -13.398 -25.438 -5.848 1 98.81 126 ALA A O 1
ATOM 996 N N . ASP A 1 127 ? -14.219 -25.672 -3.797 1 98.81 127 ASP A N 1
ATOM 997 C CA . ASP A 1 127 ? -15.43 -26.328 -4.277 1 98.81 127 ASP A CA 1
ATOM 998 C C . ASP A 1 127 ? -16.281 -25.391 -5.125 1 98.81 127 ASP A C 1
ATOM 1000 O O . ASP A 1 127 ? -16.922 -25.812 -6.09 1 98.81 127 ASP A O 1
ATOM 1004 N N . MET A 1 128 ? -16.281 -24.172 -4.777 1 98.62 128 MET A N 1
ATOM 1005 C CA . MET A 1 128 ? -17.062 -23.156 -5.492 1 98.62 128 MET A CA 1
ATOM 1006 C C . MET A 1 128 ? -16.516 -22.953 -6.902 1 98.62 128 MET A C 1
ATOM 1008 O O . MET A 1 128 ? -17.281 -22.859 -7.859 1 98.62 128 MET A O 1
ATOM 1012 N N . VAL A 1 129 ? -15.25 -22.922 -7.023 1 98.69 129 VAL A N 1
ATOM 1013 C CA . VAL A 1 129 ? -14.688 -22.484 -8.297 1 98.69 129 VAL A CA 1
ATOM 1014 C C . VAL A 1 129 ? -14.289 -23.703 -9.133 1 98.69 129 VAL A C 1
ATOM 1016 O O . VAL A 1 129 ? -14.094 -23.578 -10.344 1 98.69 129 VAL A O 1
ATOM 1019 N N . GLY A 1 130 ? -14.234 -24.906 -8.586 1 98.44 130 GLY A N 1
ATOM 1020 C CA . GLY A 1 130 ? -13.812 -26.141 -9.227 1 98.44 130 GLY A CA 1
ATOM 1021 C C . GLY A 1 130 ? -14.586 -26.453 -10.5 1 98.44 130 GLY A C 1
ATOM 1022 O O . GLY A 1 130 ? -13.992 -26.734 -11.539 1 98.44 130 GLY A O 1
ATOM 1023 N N . PRO A 1 131 ? -15.859 -26.406 -10.461 1 98.44 131 PRO A N 1
ATOM 1024 C CA . PRO A 1 131 ? -16.672 -26.734 -11.625 1 98.44 131 PRO A CA 1
ATOM 1025 C C . PRO A 1 131 ? -16.375 -25.828 -12.828 1 98.44 131 PRO A C 1
ATOM 1027 O O . PRO A 1 131 ? -16.734 -26.172 -13.961 1 98.44 131 PRO A O 1
ATOM 1030 N N . PHE A 1 132 ? -15.773 -24.75 -12.602 1 98.19 132 PHE A N 1
ATOM 1031 C CA . PHE A 1 132 ? -15.492 -23.797 -13.672 1 98.19 132 PHE A CA 1
ATOM 1032 C C . PHE A 1 132 ? -14.047 -23.922 -14.141 1 98.19 132 PHE A C 1
ATOM 1034 O O . PHE A 1 132 ? -13.57 -23.109 -14.922 1 98.19 132 PHE A O 1
ATOM 1041 N N . GLY A 1 133 ? -13.336 -24.906 -13.562 1 98.12 133 GLY A N 1
ATOM 1042 C CA . GLY A 1 133 ? -11.969 -25.156 -13.984 1 98.12 133 GLY A CA 1
ATOM 1043 C C . GLY A 1 133 ? -10.977 -24.156 -13.414 1 98.12 133 GLY A C 1
ATOM 1044 O O . GLY A 1 133 ? -9.891 -23.969 -13.961 1 98.12 133 GLY A O 1
ATOM 1045 N N . ILE A 1 134 ? -11.336 -23.469 -12.383 1 98.62 134 ILE A N 1
ATOM 1046 C CA . ILE A 1 134 ? -10.484 -22.438 -11.766 1 98.62 134 ILE A CA 1
ATOM 1047 C C . ILE A 1 134 ? -9.648 -23.078 -10.656 1 98.62 134 ILE A C 1
ATOM 1049 O O . ILE A 1 134 ? -10.156 -23.859 -9.859 1 98.62 134 ILE A O 1
ATOM 1053 N N . LYS A 1 135 ? -8.398 -22.781 -10.633 1 98.75 135 LYS A N 1
ATOM 1054 C CA . LYS A 1 135 ? -7.496 -23.203 -9.57 1 98.75 135 LYS A CA 1
ATOM 1055 C C . LYS A 1 135 ? -7.234 -22.078 -8.578 1 98.75 135 LYS A C 1
ATOM 1057 O O . LYS A 1 135 ? -7.281 -20.906 -8.938 1 98.75 135 LYS A O 1
ATOM 1062 N N . ILE A 1 136 ? -6.996 -22.469 -7.348 1 98.81 136 ILE A N 1
ATOM 1063 C CA . ILE A 1 136 ? -6.543 -21.531 -6.316 1 98.81 136 ILE A CA 1
ATOM 1064 C C . ILE A 1 136 ? -5.074 -21.797 -5.992 1 98.81 136 ILE A C 1
ATOM 1066 O O . ILE A 1 136 ? -4.691 -22.922 -5.684 1 98.81 136 ILE A O 1
ATOM 1070 N N . ALA A 1 137 ? -4.289 -20.828 -6.168 1 98.81 137 ALA A N 1
ATOM 1071 C CA . ALA A 1 137 ? -2.869 -20.938 -5.84 1 98.81 137 ALA A CA 1
ATOM 1072 C C . ALA A 1 137 ? -2.535 -20.125 -4.59 1 98.81 137 ALA A C 1
ATOM 1074 O O . ALA A 1 137 ? -2.734 -18.906 -4.562 1 98.81 137 ALA A O 1
ATOM 1075 N N . LEU A 1 138 ? -2.025 -20.781 -3.574 1 98.5 138 LEU A N 1
ATOM 1076 C CA . LEU A 1 138 ? -1.705 -20.141 -2.305 1 98.5 138 LEU A CA 1
ATOM 1077 C C . LEU A 1 138 ? -0.252 -19.672 -2.279 1 98.5 138 LEU A C 1
ATOM 1079 O O . LEU A 1 138 ? 0.658 -20.453 -2.561 1 98.5 138 LEU A O 1
ATOM 1083 N N . GLU A 1 139 ? -0.083 -18.469 -1.889 1 98.19 139 GLU A N 1
ATOM 1084 C CA . GLU A 1 139 ? 1.228 -17.828 -1.94 1 98.19 139 GLU A CA 1
ATOM 1085 C C . GLU A 1 139 ? 1.945 -17.922 -0.598 1 98.19 139 GLU A C 1
ATOM 1087 O O . GLU A 1 139 ? 1.327 -17.766 0.457 1 98.19 139 GLU A O 1
ATOM 1092 N N . ASN A 1 140 ? 3.271 -18.141 -0.611 1 96.31 140 ASN A N 1
ATOM 1093 C CA . ASN A 1 140 ? 4.109 -18.188 0.583 1 96.31 140 ASN A CA 1
ATOM 1094 C C . ASN A 1 140 ? 4.562 -16.781 1.006 1 96.31 140 ASN A C 1
ATOM 1096 O O . ASN A 1 140 ? 5.762 -16.516 1.084 1 96.31 140 ASN A O 1
ATOM 1100 N N . THR A 1 141 ? 3.689 -16 1.398 1 90.69 141 THR A N 1
ATOM 1101 C CA . THR A 1 141 ? 4.02 -14.648 1.822 1 90.69 141 THR A CA 1
ATOM 1102 C C . THR A 1 141 ? 5.012 -14.672 2.982 1 90.69 141 THR A C 1
ATOM 1104 O O . THR A 1 141 ? 5.91 -13.828 3.055 1 90.69 141 THR A O 1
ATOM 1107 N N . PHE A 1 142 ? 4.926 -15.766 3.854 1 85.31 142 PHE A N 1
ATOM 1108 C CA . PHE A 1 142 ? 5.766 -15.773 5.043 1 85.31 142 PHE A CA 1
ATOM 1109 C C . PHE A 1 142 ? 6.613 -17.031 5.102 1 85.31 142 PHE A C 1
ATOM 1111 O O . PHE A 1 142 ? 7.777 -17 5.508 1 85.31 142 PHE A O 1
ATOM 1118 N N . SER A 1 143 ? 6.027 -18.141 4.777 1 90.31 143 SER A N 1
ATOM 1119 C CA . SER A 1 143 ? 6.73 -19.422 4.895 1 90.31 143 SER A CA 1
ATOM 1120 C C . SER A 1 143 ? 6.277 -20.406 3.82 1 90.31 143 SER A C 1
ATOM 1122 O O . SER A 1 143 ? 5.078 -20.641 3.658 1 90.31 143 SER A O 1
ATOM 1124 N N . VAL A 1 144 ? 7.332 -20.969 3.168 1 95.62 144 VAL A N 1
ATOM 1125 C CA . VAL A 1 144 ? 7.039 -22 2.182 1 95.62 144 VAL A CA 1
ATOM 1126 C C . VAL A 1 144 ? 6.434 -23.219 2.875 1 95.62 144 VAL A C 1
ATOM 1128 O O . VAL A 1 144 ? 5.383 -23.719 2.463 1 95.62 144 VAL A O 1
ATOM 1131 N N . LYS A 1 145 ? 7.016 -23.656 3.949 1 94.44 145 LYS A N 1
ATOM 1132 C CA . LYS A 1 145 ? 6.598 -24.875 4.66 1 94.44 145 LYS A CA 1
ATOM 1133 C C . LYS A 1 145 ? 5.18 -24.734 5.199 1 94.44 145 LYS A C 1
ATOM 1135 O O . LYS A 1 145 ? 4.355 -25.625 5.035 1 94.44 145 LYS A O 1
ATOM 1140 N N . ASP A 1 146 ? 4.918 -23.578 5.781 1 93.75 146 ASP A N 1
ATOM 1141 C CA . ASP A 1 146 ? 3.588 -23.344 6.34 1 93.75 146 ASP A CA 1
ATOM 1142 C C . ASP A 1 146 ? 2.527 -23.328 5.238 1 93.75 146 ASP A C 1
ATOM 1144 O O . ASP A 1 146 ? 1.437 -23.875 5.414 1 93.75 146 ASP A O 1
ATOM 1148 N N . THR A 1 147 ? 2.848 -22.703 4.168 1 96.25 147 THR A N 1
ATOM 1149 C CA . THR A 1 147 ? 1.901 -22.625 3.061 1 96.25 147 THR A CA 1
ATOM 1150 C C . THR A 1 147 ? 1.646 -24 2.457 1 96.25 147 THR A C 1
ATOM 1152 O O . THR A 1 147 ? 0.5 -24.359 2.174 1 96.25 147 THR A O 1
ATOM 1155 N N . LEU A 1 148 ? 2.684 -24.797 2.305 1 96.75 148 LEU A N 1
ATOM 1156 C CA . LEU A 1 148 ? 2.537 -26.141 1.749 1 96.75 148 LEU A CA 1
ATOM 1157 C C . LEU A 1 148 ? 1.705 -27.016 2.672 1 96.75 148 LEU A C 1
ATOM 1159 O O . LEU A 1 148 ? 0.956 -27.891 2.205 1 96.75 148 LEU A O 1
ATOM 1163 N N . TYR A 1 149 ? 1.855 -26.812 3.959 1 96.19 149 TYR A N 1
ATOM 1164 C CA . TYR A 1 149 ? 1.022 -27.547 4.906 1 96.19 149 TYR A CA 1
ATOM 1165 C C . TYR A 1 149 ? -0.457 -27.297 4.641 1 96.19 149 TYR A C 1
ATOM 1167 O O . TYR A 1 149 ? -1.261 -28.234 4.633 1 96.19 149 TYR A O 1
ATOM 1175 N N . VAL A 1 150 ? -0.809 -26.062 4.426 1 97.12 150 VAL A N 1
ATOM 1176 C CA . VAL A 1 150 ? -2.195 -25.703 4.145 1 97.12 150 VAL A CA 1
ATOM 1177 C C . VAL A 1 150 ? -2.637 -26.344 2.83 1 97.12 150 VAL A C 1
ATOM 1179 O O . VAL A 1 150 ? -3.686 -27 2.768 1 97.12 150 VAL A O 1
ATOM 1182 N N . VAL A 1 151 ? -1.819 -26.219 1.785 1 97.75 151 VAL A N 1
ATOM 1183 C CA . VAL A 1 151 ? -2.129 -26.766 0.471 1 97.75 151 VAL A CA 1
ATOM 1184 C C . VAL A 1 151 ? -2.41 -28.266 0.591 1 97.75 151 VAL A C 1
ATOM 1186 O O . VAL A 1 151 ? -3.402 -28.766 0.053 1 97.75 151 VAL A O 1
ATOM 1189 N N . ASP A 1 152 ? -1.591 -28.953 1.333 1 97.12 152 ASP A N 1
ATOM 1190 C CA . ASP A 1 152 ? -1.693 -30.406 1.473 1 97.12 152 ASP A CA 1
ATOM 1191 C C . ASP A 1 152 ? -2.955 -30.797 2.238 1 97.12 152 ASP A C 1
ATOM 1193 O O . ASP A 1 152 ? -3.555 -31.828 1.967 1 97.12 152 ASP A O 1
ATOM 1197 N N . ASN A 1 153 ? -3.367 -29.953 3.102 1 97.81 153 ASN A N 1
ATOM 1198 C CA . ASN A 1 153 ? -4.449 -30.344 3.998 1 97.81 153 ASN A CA 1
ATOM 1199 C C . ASN A 1 153 ? -5.801 -29.859 3.486 1 97.81 153 ASN A C 1
ATOM 1201 O O . ASN A 1 153 ? -6.848 -30.266 3.988 1 97.81 153 ASN A O 1
ATOM 1205 N N . VAL A 1 154 ? -5.781 -28.938 2.58 1 98.19 154 VAL A N 1
ATOM 1206 C CA . VAL A 1 154 ? -7.035 -28.562 1.946 1 98.19 154 VAL A CA 1
ATOM 1207 C C . VAL A 1 154 ? -7.629 -29.75 1.201 1 98.19 154 VAL A C 1
ATOM 1209 O O . VAL A 1 154 ? -8.852 -29.891 1.099 1 98.19 154 VAL A O 1
ATOM 1212 N N . GLU A 1 155 ? -6.793 -30.656 0.625 1 97.62 155 GLU A N 1
ATOM 1213 C CA . GLU A 1 155 ? -7.18 -31.906 -0.02 1 97.62 155 GLU A CA 1
ATOM 1214 C C . GLU A 1 155 ? -8.156 -31.656 -1.162 1 97.62 155 GLU A C 1
ATOM 1216 O O . GLU A 1 155 ? -9.195 -32.312 -1.252 1 97.62 155 GLU A O 1
ATOM 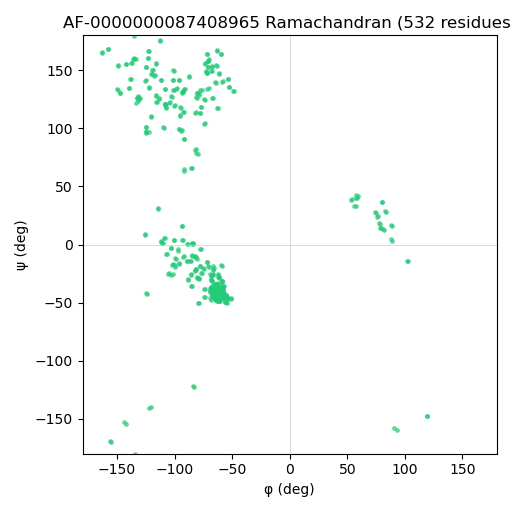1221 N N . ARG A 1 156 ? -7.938 -30.688 -1.939 1 98.31 156 ARG A N 1
ATOM 1222 C CA . ARG A 1 156 ? -8.602 -30.406 -3.207 1 98.31 156 ARG A CA 1
ATOM 1223 C C . ARG A 1 156 ? -7.602 -30.328 -4.352 1 98.31 156 ARG A C 1
ATOM 1225 O O . ARG A 1 156 ? -6.559 -29.688 -4.23 1 98.31 156 ARG A O 1
ATOM 1232 N N . GLU A 1 157 ? -7.898 -30.953 -5.461 1 97.69 157 GLU A N 1
ATOM 1233 C CA . GLU A 1 157 ? -6.977 -31.062 -6.586 1 97.69 157 GLU A CA 1
ATOM 1234 C C . GLU A 1 157 ? -6.734 -29.719 -7.242 1 97.69 157 GLU A C 1
ATOM 1236 O O . GLU A 1 157 ? -5.684 -29.484 -7.844 1 97.69 157 GLU A O 1
ATOM 1241 N N . ASN A 1 158 ? -7.711 -28.828 -7.102 1 98.44 158 ASN A N 1
ATOM 1242 C CA . ASN A 1 158 ? -7.594 -27.531 -7.762 1 98.44 158 ASN A CA 1
ATOM 1243 C C . ASN A 1 158 ? -6.988 -26.484 -6.836 1 98.44 158 ASN A C 1
ATOM 1245 O O . ASN A 1 158 ? -7.125 -25.297 -7.074 1 98.44 158 ASN A O 1
ATOM 1249 N N . VAL A 1 159 ? -6.379 -26.891 -5.766 1 98.69 159 VAL A N 1
ATOM 1250 C CA . VAL A 1 159 ? -5.637 -25.984 -4.891 1 98.69 159 VAL A CA 1
ATOM 1251 C C . VAL A 1 159 ? -4.148 -26.328 -4.945 1 98.69 159 VAL A C 1
ATOM 1253 O O . VAL A 1 159 ? -3.766 -27.484 -4.793 1 98.69 159 VAL A O 1
ATOM 1256 N N . GLY A 1 160 ? -3.363 -25.359 -5.246 1 98.38 160 GLY A N 1
ATOM 1257 C CA . GLY A 1 160 ? -1.923 -25.547 -5.312 1 98.38 160 GLY A CA 1
ATOM 1258 C C . GLY A 1 160 ? -1.137 -24.359 -4.793 1 98.38 160 GLY A C 1
ATOM 1259 O O . GLY A 1 160 ? -1.586 -23.672 -3.881 1 98.38 160 GLY A O 1
ATOM 1260 N N . PHE A 1 161 ? 0.047 -24.297 -5.332 1 98.06 161 PHE A N 1
ATOM 1261 C CA . PHE A 1 161 ? 1.047 -23.406 -4.746 1 98.06 161 PHE A CA 1
ATOM 1262 C C . PHE A 1 161 ? 1.424 -22.297 -5.719 1 98.06 161 PHE A C 1
ATOM 1264 O O . PHE A 1 161 ? 1.688 -22.547 -6.895 1 98.06 161 PHE A O 1
ATOM 1271 N N . ALA A 1 162 ? 1.256 -21.047 -5.297 1 98.56 162 ALA A N 1
ATOM 1272 C CA . ALA A 1 162 ? 1.91 -19.922 -5.953 1 98.56 162 ALA A CA 1
ATOM 1273 C C . ALA A 1 162 ? 3.25 -19.609 -5.293 1 98.56 162 ALA A C 1
ATOM 1275 O O . ALA A 1 162 ? 3.318 -18.797 -4.367 1 98.56 162 ALA A O 1
ATOM 1276 N N . LEU A 1 163 ? 4.25 -20.203 -5.781 1 98.38 163 LEU A N 1
ATOM 1277 C CA . LEU A 1 163 ? 5.559 -20.047 -5.148 1 98.38 163 LEU A CA 1
ATOM 1278 C C . LEU A 1 163 ? 6.184 -18.703 -5.52 1 98.38 163 LEU A C 1
ATOM 1280 O O . LEU A 1 163 ? 6.508 -18.469 -6.688 1 98.38 163 LEU A O 1
ATOM 1284 N N . ASP A 1 164 ? 6.301 -17.922 -4.574 1 98.38 164 ASP A N 1
ATOM 1285 C CA . ASP A 1 164 ? 6.984 -16.641 -4.73 1 98.38 164 ASP A CA 1
ATOM 1286 C C . ASP A 1 164 ? 8.445 -16.734 -4.305 1 98.38 164 ASP A C 1
ATOM 1288 O O . ASP A 1 164 ? 8.75 -16.812 -3.111 1 98.38 164 ASP A O 1
ATOM 1292 N N . VAL A 1 165 ? 9.305 -16.641 -5.238 1 98.19 165 VAL A N 1
ATOM 1293 C CA . VAL A 1 165 ? 10.727 -16.875 -5.012 1 98.19 165 VAL A CA 1
ATOM 1294 C C . VAL A 1 165 ? 11.305 -15.773 -4.125 1 98.19 165 VAL A C 1
ATOM 1296 O O . VAL A 1 165 ? 12.117 -16.047 -3.238 1 98.19 165 VAL A O 1
ATOM 1299 N N . ALA A 1 166 ? 10.883 -14.594 -4.367 1 97.88 166 ALA A N 1
ATOM 1300 C CA . ALA A 1 166 ? 11.414 -13.453 -3.615 1 97.88 166 ALA A CA 1
ATOM 1301 C C . ALA A 1 166 ? 11.008 -13.531 -2.146 1 97.88 166 ALA A C 1
ATOM 1303 O O . ALA A 1 166 ? 11.805 -13.234 -1.258 1 97.88 166 ALA A O 1
ATOM 1304 N N . HIS A 1 167 ? 9.781 -13.891 -1.892 1 96.81 167 HIS A N 1
ATOM 1305 C CA . HIS A 1 167 ? 9.352 -14.109 -0.514 1 96.81 167 HIS A CA 1
ATOM 1306 C C . HIS A 1 167 ? 10.164 -15.219 0.147 1 96.81 167 HIS A C 1
ATOM 1308 O O . HIS A 1 167 ? 10.539 -15.109 1.317 1 96.81 167 HIS A O 1
ATOM 1314 N N . ALA A 1 168 ? 10.367 -16.25 -0.558 1 97.75 168 ALA A N 1
ATOM 1315 C CA . ALA A 1 168 ? 11.172 -17.344 -0.028 1 97.75 168 ALA A CA 1
ATOM 1316 C C . ALA A 1 168 ? 12.586 -16.859 0.299 1 97.75 168 ALA A C 1
ATOM 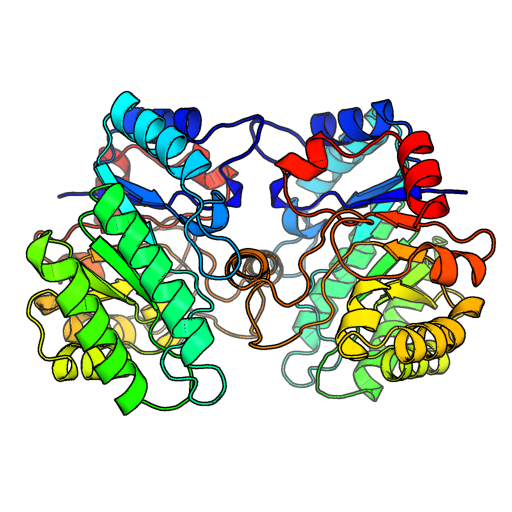1318 O O . ALA A 1 168 ? 13.164 -17.266 1.313 1 97.75 168 ALA A O 1
ATOM 1319 N N . PHE A 1 169 ? 13.156 -16.016 -0.541 1 98 169 PHE A N 1
ATOM 1320 C CA . PHE A 1 169 ? 14.5 -15.492 -0.323 1 98 169 PHE A CA 1
ATOM 1321 C C . PHE A 1 169 ? 14.547 -14.617 0.926 1 98 169 PHE A C 1
ATOM 1323 O O . PHE A 1 169 ? 15.5 -14.695 1.706 1 98 169 PHE A O 1
ATOM 1330 N N . LEU A 1 170 ? 13.5 -13.852 1.107 1 96 170 LEU A N 1
ATOM 1331 C CA . LEU A 1 170 ? 13.398 -13.055 2.324 1 96 170 LEU A CA 1
ATOM 1332 C C . LEU A 1 170 ? 13.281 -13.953 3.553 1 96 170 LEU A C 1
ATOM 1334 O O . LEU A 1 170 ? 13.953 -13.711 4.562 1 96 170 LEU A O 1
ATOM 1338 N N . SER A 1 171 ? 12.43 -14.953 3.469 1 94.31 171 SER A N 1
ATOM 1339 C CA . SER A 1 171 ? 12.266 -15.906 4.566 1 94.31 171 SER A CA 1
ATOM 1340 C C . SER A 1 171 ? 13.586 -16.594 4.895 1 94.31 171 SER A C 1
ATOM 1342 O O . SER A 1 171 ? 13.859 -16.906 6.055 1 94.31 171 SER A O 1
ATOM 1344 N N . ALA A 1 172 ? 14.375 -16.766 3.861 1 95.88 172 ALA A N 1
ATOM 1345 C CA . ALA A 1 172 ? 15.68 -17.406 4.008 1 95.88 172 ALA A CA 1
ATOM 1346 C C . ALA A 1 172 ? 16.734 -16.391 4.453 1 95.88 172 ALA A C 1
ATOM 1348 O O . ALA A 1 172 ? 17.922 -16.734 4.543 1 95.88 172 ALA A O 1
ATOM 1349 N N . GLN A 1 173 ? 16.375 -15.18 4.66 1 94.25 173 GLN A N 1
ATOM 1350 C CA . GLN A 1 173 ? 17.25 -14.094 5.109 1 94.25 173 GLN A CA 1
ATOM 1351 C C . GLN A 1 173 ? 18.438 -13.922 4.168 1 94.25 173 GLN A C 1
ATOM 1353 O O . GLN A 1 173 ? 19.578 -13.758 4.621 1 94.25 173 GLN A O 1
ATOM 1358 N N . GLY A 1 174 ? 18.172 -14.188 2.941 1 95.81 174 GLY A N 1
ATOM 1359 C CA . GLY A 1 174 ? 19.172 -13.93 1.921 1 95.81 174 GLY A CA 1
ATOM 1360 C C . GLY A 1 174 ? 20.109 -15.102 1.697 1 95.81 174 GLY A C 1
ATOM 1361 O O . GLY A 1 174 ? 21.062 -15 0.92 1 95.81 174 GLY A O 1
ATOM 1362 N N . ASP A 1 175 ? 19.906 -16.188 2.344 1 97.38 175 ASP A N 1
ATOM 1363 C CA . ASP A 1 175 ? 20.734 -17.375 2.162 1 97.38 175 ASP A CA 1
ATOM 1364 C C . ASP A 1 175 ? 20.297 -18.156 0.929 1 97.38 175 ASP A C 1
ATOM 1366 O O . ASP A 1 175 ? 19.219 -18.781 0.927 1 97.38 175 ASP A O 1
ATOM 1370 N N . ALA A 1 176 ? 21.125 -18.219 -0.046 1 96.88 176 ALA A N 1
ATOM 1371 C CA . ALA A 1 176 ? 20.797 -18.828 -1.336 1 96.88 176 ALA A CA 1
ATOM 1372 C C . ALA A 1 176 ? 20.562 -20.328 -1.196 1 96.88 176 ALA A C 1
ATOM 1374 O O . ALA A 1 176 ? 19.688 -20.891 -1.854 1 96.88 176 ALA A O 1
ATOM 1375 N N . ASP A 1 177 ? 21.359 -20.938 -0.368 1 97.31 177 ASP A N 1
ATOM 1376 C CA . ASP A 1 177 ? 21.219 -22.375 -0.191 1 97.31 177 ASP A CA 1
ATOM 1377 C C . ASP A 1 177 ? 19.891 -22.703 0.495 1 97.31 177 ASP A C 1
ATOM 1379 O O . ASP A 1 177 ? 19.203 -23.641 0.094 1 97.31 177 ASP A O 1
ATOM 1383 N N . LYS A 1 178 ? 19.641 -21.938 1.491 1 96.81 178 LYS A N 1
ATOM 1384 C CA . LYS A 1 178 ? 18.359 -22.125 2.172 1 96.81 178 LYS A CA 1
ATOM 1385 C C . LYS A 1 178 ? 17.188 -21.859 1.23 1 96.81 178 LYS A C 1
ATOM 1387 O O . LYS A 1 178 ? 16.172 -22.547 1.277 1 96.81 178 LYS A O 1
ATOM 1392 N N . LEU A 1 179 ? 17.297 -20.859 0.377 1 97.94 179 LEU A N 1
ATOM 1393 C CA . LEU A 1 179 ? 16.297 -20.578 -0.639 1 97.94 179 LEU A CA 1
ATOM 1394 C C . LEU A 1 179 ? 16.031 -21.797 -1.511 1 97.94 179 LEU A C 1
ATOM 1396 O O . LEU A 1 179 ? 14.883 -22.203 -1.691 1 97.94 179 LEU A O 1
ATOM 1400 N N . LEU A 1 180 ? 17.078 -22.391 -2.008 1 97.94 180 LEU A N 1
ATOM 1401 C CA . LEU A 1 180 ? 16.938 -23.516 -2.926 1 97.94 180 LEU A CA 1
ATOM 1402 C C . LEU A 1 180 ? 16.312 -24.703 -2.227 1 97.94 180 LEU A C 1
ATOM 1404 O O . LEU A 1 180 ? 15.5 -25.422 -2.822 1 97.94 180 LEU A O 1
ATOM 1408 N N . GLU A 1 181 ? 16.672 -24.891 -0.989 1 97.62 181 GLU A N 1
ATOM 1409 C CA . GLU A 1 181 ? 16.062 -25.969 -0.205 1 97.62 181 GLU A CA 1
ATOM 1410 C C . GLU A 1 181 ? 14.562 -25.75 -0.053 1 97.62 181 GLU A C 1
ATOM 1412 O O . GLU A 1 181 ? 13.773 -26.688 -0.217 1 97.62 181 GLU A O 1
ATOM 1417 N N . ASP A 1 182 ? 14.18 -24.531 0.268 1 97.06 182 ASP A N 1
ATOM 1418 C CA . ASP A 1 182 ? 12.766 -24.203 0.448 1 97.06 182 ASP A CA 1
ATOM 1419 C C . ASP A 1 182 ? 11.992 -24.359 -0.861 1 97.06 182 ASP A C 1
ATOM 1421 O O . ASP A 1 182 ? 10.883 -24.891 -0.875 1 97.06 182 ASP A O 1
ATOM 1425 N N . VAL A 1 183 ? 12.555 -23.875 -1.909 1 97.31 183 VAL A N 1
ATOM 1426 C CA . VAL A 1 183 ? 11.922 -23.922 -3.223 1 97.31 183 VAL A CA 1
ATOM 1427 C C . VAL A 1 183 ? 11.695 -25.375 -3.641 1 97.31 183 VAL A C 1
ATOM 1429 O O . VAL A 1 183 ? 10.633 -25.719 -4.168 1 97.31 183 VAL A O 1
ATOM 1432 N N . LYS A 1 184 ? 12.609 -26.219 -3.369 1 96.94 184 LYS A N 1
ATOM 1433 C CA . LYS A 1 184 ? 12.531 -27.625 -3.748 1 96.94 184 LYS A CA 1
ATOM 1434 C C . LYS A 1 184 ? 11.328 -28.297 -3.094 1 96.94 184 LYS A C 1
ATOM 1436 O O . LYS A 1 184 ? 10.742 -29.219 -3.666 1 96.94 184 LYS A O 1
ATOM 1441 N N . LEU A 1 185 ? 10.938 -27.812 -1.989 1 96.06 185 LEU A N 1
ATOM 1442 C CA . LEU A 1 185 ? 9.82 -28.406 -1.261 1 96.06 185 LEU A CA 1
ATOM 1443 C C . LEU A 1 185 ? 8.516 -28.234 -2.031 1 96.06 185 LEU A C 1
ATOM 1445 O O . LEU A 1 185 ? 7.59 -29.031 -1.869 1 96.06 185 LEU A O 1
ATOM 1449 N N . GLY A 1 186 ? 8.445 -27.25 -2.84 1 95.25 186 GLY A N 1
ATOM 1450 C CA . GLY A 1 186 ? 7.156 -26.875 -3.414 1 95.25 186 GLY A CA 1
ATOM 1451 C C . GLY 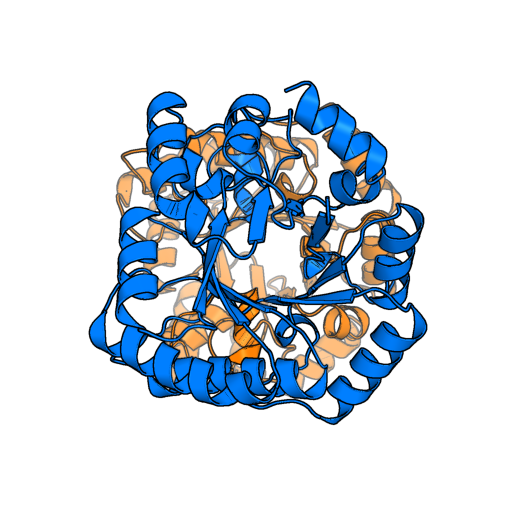A 1 186 ? 7.078 -27.141 -4.906 1 95.25 186 GLY A C 1
ATOM 1452 O O . GLY A 1 186 ? 6.055 -26.859 -5.539 1 95.25 186 GLY A O 1
ATOM 1453 N N . THR A 1 187 ? 8.086 -27.703 -5.516 1 95.38 187 THR A N 1
ATOM 1454 C CA . THR A 1 187 ? 8.203 -27.797 -6.969 1 95.38 187 THR A CA 1
ATOM 1455 C C . THR A 1 187 ? 7.008 -28.531 -7.559 1 95.38 187 THR A C 1
ATOM 1457 O O . THR A 1 187 ? 6.395 -28.062 -8.523 1 95.38 187 THR A O 1
ATOM 1460 N N . ASP A 1 188 ? 6.594 -29.594 -6.969 1 94.31 188 ASP A N 1
ATOM 1461 C CA . ASP A 1 188 ? 5.566 -30.469 -7.535 1 94.31 188 ASP A CA 1
ATOM 1462 C C . ASP A 1 188 ? 4.172 -29.859 -7.336 1 94.31 188 ASP A C 1
ATOM 1464 O O . ASP A 1 188 ? 3.221 -30.25 -8.016 1 94.31 188 ASP A O 1
ATOM 1468 N N . LYS A 1 189 ? 4.035 -28.938 -6.43 1 96.38 189 LYS A N 1
ATOM 1469 C CA . LYS A 1 189 ? 2.729 -28.375 -6.102 1 96.38 189 LYS A CA 1
ATOM 1470 C C . LYS A 1 189 ? 2.555 -26.984 -6.723 1 96.38 189 LYS A C 1
ATOM 1472 O O . LYS A 1 189 ? 1.481 -26.391 -6.629 1 96.38 189 LYS A O 1
ATOM 1477 N N . THR A 1 190 ? 3.533 -26.484 -7.371 1 97.94 190 THR A N 1
ATOM 1478 C CA . THR A 1 190 ? 3.521 -25.109 -7.879 1 97.94 190 THR A CA 1
ATOM 1479 C C . THR A 1 190 ? 2.662 -25.016 -9.133 1 97.94 190 THR A C 1
ATOM 1481 O O . THR A 1 190 ? 2.928 -25.688 -10.133 1 97.94 190 THR A O 1
ATOM 1484 N N . ILE A 1 191 ? 1.639 -24.219 -9.031 1 97.62 191 ILE A N 1
ATOM 1485 C CA . ILE A 1 191 ? 0.767 -23.891 -10.148 1 97.62 191 ILE A CA 1
ATOM 1486 C C . ILE A 1 191 ? 1.365 -22.719 -10.938 1 97.62 191 ILE A C 1
ATOM 1488 O O . ILE A 1 191 ? 1.248 -22.672 -12.164 1 97.62 191 ILE A O 1
ATOM 1492 N N . ILE A 1 192 ? 1.979 -21.828 -10.258 1 98.31 192 ILE A N 1
ATOM 1493 C CA . ILE A 1 192 ? 2.557 -20.625 -10.844 1 98.31 192 ILE A CA 1
ATOM 1494 C C . ILE A 1 192 ? 3.775 -20.188 -10.031 1 98.31 192 ILE A C 1
ATOM 1496 O O . ILE A 1 192 ? 3.746 -20.203 -8.797 1 98.31 192 ILE A O 1
ATOM 1500 N N . LEU A 1 193 ? 4.863 -19.875 -10.727 1 98.38 193 LEU A N 1
ATOM 1501 C CA . LEU A 1 193 ? 6.094 -19.406 -10.102 1 98.38 193 LEU A CA 1
ATOM 1502 C C . LEU A 1 193 ? 6.207 -17.891 -10.227 1 98.38 193 LEU A C 1
ATOM 1504 O O . LEU A 1 193 ? 6.234 -17.344 -11.344 1 98.38 193 LEU A O 1
ATOM 1508 N N . MET A 1 194 ? 6.254 -17.266 -9.109 1 98.56 194 MET A N 1
ATOM 1509 C CA . MET A 1 194 ? 6.305 -15.805 -9.117 1 98.56 194 MET A CA 1
ATOM 1510 C C . MET A 1 194 ? 7.738 -15.312 -8.945 1 98.56 194 MET A C 1
ATOM 1512 O O . MET A 1 194 ? 8.461 -15.781 -8.07 1 98.56 194 MET A O 1
ATOM 1516 N N . ILE A 1 195 ? 8.078 -14.312 -9.82 1 98.25 195 ILE A N 1
ATOM 1517 C CA . ILE A 1 195 ? 9.484 -13.93 -9.875 1 98.25 195 ILE A CA 1
ATOM 1518 C C . ILE A 1 195 ? 9.609 -12.414 -9.797 1 98.25 195 ILE A C 1
ATOM 1520 O O . ILE A 1 195 ? 8.922 -11.688 -10.516 1 98.25 195 ILE A O 1
ATOM 1524 N N . HIS A 1 196 ? 10.352 -11.945 -8.945 1 98 196 HIS A N 1
ATOM 1525 C CA . HIS A 1 196 ? 10.883 -10.609 -8.711 1 98 196 HIS A CA 1
ATOM 1526 C C . HIS A 1 196 ? 12.078 -10.648 -7.77 1 98 196 HIS A C 1
ATOM 1528 O O . HIS A 1 196 ? 12.336 -11.672 -7.129 1 98 196 HIS A O 1
ATOM 1534 N N . ASP A 1 197 ? 12.836 -9.586 -7.703 1 97.25 197 ASP A N 1
ATOM 1535 C CA . ASP A 1 197 ? 14.125 -9.672 -7.02 1 97.25 197 ASP A CA 1
ATOM 1536 C C . ASP A 1 197 ? 14.148 -8.773 -5.785 1 97.25 197 ASP A C 1
ATOM 1538 O O . ASP A 1 197 ? 13.289 -7.91 -5.625 1 97.25 197 ASP A O 1
ATOM 1542 N N . ASN A 1 198 ? 14.969 -9.086 -4.855 1 96.31 198 ASN A N 1
ATOM 1543 C CA . ASN A 1 198 ? 15.273 -8.305 -3.662 1 96.31 198 ASN A CA 1
ATOM 1544 C C . ASN A 1 198 ? 16.656 -8.641 -3.113 1 96.31 198 ASN A C 1
ATOM 1546 O O . ASN A 1 198 ? 17.438 -9.328 -3.771 1 96.31 198 ASN A O 1
ATOM 1550 N N . PHE A 1 199 ? 16.984 -8.133 -1.881 1 95.12 199 PHE A N 1
ATOM 1551 C CA . PHE A 1 199 ? 18.328 -8.32 -1.359 1 95.12 199 PHE A CA 1
ATOM 1552 C C . PHE A 1 199 ? 18.328 -9.297 -0.184 1 95.12 199 PHE A C 1
ATOM 1554 O O . PHE A 1 199 ? 19.344 -9.477 0.479 1 95.12 199 PHE A O 1
ATOM 1561 N N . GLY A 1 200 ? 17.25 -9.805 0.139 1 95.38 200 GLY A N 1
ATOM 1562 C CA . GLY A 1 200 ? 17.141 -10.82 1.174 1 95.38 200 GLY A CA 1
ATOM 1563 C C . GLY A 1 200 ? 17.141 -10.242 2.578 1 95.38 200 GLY A C 1
ATOM 1564 O O . GLY A 1 200 ? 17.328 -10.969 3.555 1 95.38 200 GLY A O 1
ATOM 1565 N N . LYS A 1 201 ? 16.969 -8.938 2.695 1 91.44 201 LYS A N 1
ATOM 1566 C CA . LYS A 1 201 ? 16.922 -8.258 3.986 1 91.44 201 LYS A CA 1
ATOM 1567 C C . LYS A 1 201 ? 15.484 -7.871 4.355 1 91.44 201 LYS A C 1
ATOM 1569 O O . LYS A 1 201 ? 14.82 -7.141 3.617 1 91.44 201 LYS A O 1
ATOM 1574 N N . LEU A 1 202 ? 15.047 -8.375 5.492 1 87.44 202 LEU A N 1
ATOM 1575 C CA . LEU A 1 202 ? 13.641 -8.211 5.855 1 87.44 202 LEU A CA 1
ATOM 1576 C C . LEU A 1 202 ? 13.469 -7.062 6.848 1 87.44 202 LEU A C 1
ATOM 1578 O O . LEU A 1 202 ? 12.359 -6.559 7.031 1 87.44 202 LEU A O 1
ATOM 1582 N N . PHE A 1 203 ? 14.516 -6.66 7.461 1 89.19 203 PHE A N 1
ATOM 1583 C CA . PHE A 1 203 ? 14.352 -5.711 8.555 1 89.19 203 PHE A CA 1
ATOM 1584 C C . PHE A 1 203 ? 15.086 -4.41 8.266 1 89.19 203 PHE A C 1
ATOM 1586 O O . PHE A 1 203 ? 16.141 -4.418 7.625 1 89.19 203 PHE A O 1
ATOM 1593 N N . PRO A 1 204 ? 14.594 -3.332 8.773 1 90.69 204 PRO A N 1
ATOM 1594 C CA . PRO A 1 204 ? 13.328 -3.258 9.5 1 90.69 204 PRO A CA 1
ATOM 1595 C C . PRO A 1 204 ? 12.117 -3.521 8.609 1 90.69 204 PRO A C 1
ATOM 1597 O O . PRO A 1 204 ? 12.195 -3.355 7.391 1 90.69 204 PRO A O 1
ATOM 1600 N N . GLN A 1 205 ? 11.023 -4.043 9.242 1 86.38 205 GLN A N 1
ATOM 1601 C CA . GLN A 1 205 ? 9.781 -4.219 8.492 1 86.38 205 GLN A CA 1
ATOM 1602 C C . GLN A 1 205 ? 9.188 -2.871 8.094 1 86.38 205 GLN A C 1
ATOM 1604 O O . GLN A 1 205 ? 9.039 -1.977 8.93 1 86.38 205 GLN A O 1
ATOM 1609 N N . VAL A 1 206 ? 8.93 -2.711 6.789 1 88.44 206 VAL A N 1
ATOM 1610 C CA . VAL A 1 206 ? 8.391 -1.452 6.285 1 88.44 206 VAL A CA 1
ATOM 1611 C C . VAL A 1 206 ? 7.258 -1.731 5.301 1 88.44 206 VAL A C 1
ATOM 1613 O O . VAL A 1 206 ? 7.121 -2.852 4.805 1 88.44 206 VAL A O 1
ATOM 1616 N N . GLU A 1 207 ? 6.387 -0.722 5.051 1 86.56 207 GLU A N 1
ATOM 1617 C CA . GLU A 1 207 ? 5.352 -0.812 4.027 1 86.56 207 GLU A CA 1
ATOM 1618 C C . GLU A 1 207 ? 5.961 -0.941 2.635 1 86.56 207 GLU A C 1
ATOM 1620 O O . GLU A 1 207 ? 7.043 -0.414 2.375 1 86.56 207 GLU A O 1
ATOM 1625 N N . PRO A 1 208 ? 5.188 -1.532 1.752 1 83.06 208 PRO A N 1
ATOM 1626 C CA . PRO A 1 208 ? 5.707 -1.747 0.399 1 83.06 208 PRO A CA 1
ATOM 1627 C C . PRO A 1 208 ? 6.133 -0.449 -0.282 1 83.06 208 PRO A C 1
ATOM 1629 O O . PRO A 1 208 ? 7.164 -0.412 -0.956 1 83.06 208 PRO A O 1
ATOM 1632 N N . GLU A 1 209 ? 5.426 0.597 -0.026 1 85.62 209 GLU A N 1
ATOM 1633 C CA . GLU A 1 209 ? 5.688 1.877 -0.677 1 85.62 209 GLU A CA 1
ATOM 1634 C C . GLU A 1 209 ? 6.973 2.512 -0.151 1 85.62 209 GLU A C 1
ATOM 1636 O O . GLU A 1 209 ? 7.531 3.412 -0.782 1 85.62 209 GLU A O 1
ATOM 1641 N N . ASP A 1 210 ? 7.469 2.01 0.983 1 91.31 210 ASP A N 1
ATOM 1642 C CA . ASP A 1 210 ? 8.633 2.605 1.632 1 91.31 210 ASP A CA 1
ATOM 1643 C C . ASP A 1 210 ? 9.875 1.734 1.446 1 91.31 210 ASP A C 1
ATOM 1645 O O . ASP A 1 210 ? 10.992 2.16 1.749 1 91.31 210 ASP A O 1
ATOM 1649 N N . ALA A 1 211 ? 9.672 0.542 0.899 1 89 211 ALA A N 1
ATOM 1650 C CA . ALA A 1 211 ? 10.711 -0.48 0.855 1 89 211 ALA A CA 1
ATOM 1651 C C . ALA A 1 211 ? 11.961 0.039 0.149 1 89 211 ALA A C 1
ATOM 1653 O O . ALA A 1 211 ? 13.078 -0.16 0.626 1 89 211 ALA A O 1
ATOM 1654 N N . LEU A 1 212 ? 11.797 0.742 -0.902 1 84.94 212 LEU A N 1
ATOM 1655 C CA . LEU A 1 212 ? 12.938 1.221 -1.676 1 84.94 212 LEU A CA 1
ATOM 1656 C C . LEU A 1 212 ? 13.742 2.24 -0.879 1 84.94 212 LEU A C 1
ATOM 1658 O O . LEU A 1 212 ? 14.977 2.232 -0.921 1 84.94 212 LEU A O 1
ATOM 1662 N N . ALA A 1 213 ? 13.055 3.049 -0.13 1 90.38 213 ALA A N 1
ATOM 1663 C CA . ALA A 1 213 ? 13.719 4.066 0.679 1 90.38 213 ALA A CA 1
ATOM 1664 C C . ALA A 1 213 ? 14.633 3.426 1.721 1 90.38 213 ALA A C 1
ATOM 1666 O O . ALA A 1 213 ? 15.656 3.998 2.094 1 90.38 213 ALA A O 1
ATOM 1667 N N . TYR A 1 214 ? 14.312 2.213 2.104 1 92.44 214 TYR A N 1
ATOM 1668 C CA . TYR A 1 214 ? 15.07 1.518 3.139 1 92.44 214 TYR A CA 1
ATOM 1669 C C . TYR A 1 214 ? 16.031 0.504 2.525 1 92.44 214 TYR A C 1
ATOM 1671 O O . TYR A 1 214 ? 16.984 0.078 3.172 1 92.44 214 TYR A O 1
ATOM 1679 N N . GLY A 1 215 ? 15.688 0.067 1.371 1 88.5 215 GLY A N 1
ATOM 1680 C CA . GLY A 1 215 ? 16.484 -0.952 0.708 1 88.5 215 GLY A CA 1
ATOM 1681 C C . GLY A 1 215 ? 16.281 -2.34 1.281 1 88.5 215 GLY A C 1
ATOM 1682 O O . GLY A 1 215 ? 17.188 -3.172 1.257 1 88.5 215 GLY A O 1
ATOM 1683 N N . VAL A 1 216 ? 15.148 -2.539 1.91 1 92.12 216 VAL A N 1
ATOM 1684 C CA . VAL A 1 216 ? 14.859 -3.826 2.533 1 92.12 216 VAL A CA 1
ATOM 1685 C C . VAL A 1 216 ? 13.445 -4.266 2.172 1 92.12 216 VAL A C 1
ATOM 1687 O O . VAL A 1 216 ? 12.625 -3.455 1.73 1 92.12 216 VAL A O 1
ATOM 1690 N N . GLY A 1 217 ? 13.258 -5.582 2.334 1 92.5 217 GLY A N 1
ATOM 1691 C CA . GLY A 1 217 ? 11.914 -6.113 2.186 1 92.5 217 GLY A CA 1
ATOM 1692 C C . GLY A 1 217 ? 11.602 -6.551 0.768 1 92.5 217 GLY A C 1
ATOM 1693 O O . GLY A 1 217 ? 12.5 -6.934 0.018 1 92.5 217 GLY A O 1
ATOM 1694 N N . ASP A 1 218 ? 10.32 -6.59 0.525 1 93.19 218 ASP A N 1
ATOM 1695 C CA . ASP A 1 218 ? 9.781 -7.07 -0.743 1 93.19 218 ASP A CA 1
ATOM 1696 C C . ASP A 1 218 ? 9.82 -5.977 -1.808 1 93.19 218 ASP A C 1
ATOM 1698 O O . ASP A 1 218 ? 8.789 -5.391 -2.135 1 93.19 218 ASP A O 1
ATOM 1702 N N . LEU A 1 219 ? 10.938 -5.762 -2.447 1 92.12 219 LEU A N 1
ATOM 1703 C CA . LEU A 1 219 ? 11.258 -4.598 -3.264 1 92.12 219 LEU A CA 1
ATOM 1704 C C . LEU A 1 219 ? 10.68 -4.738 -4.664 1 92.12 219 LEU A C 1
ATOM 1706 O O . LEU A 1 219 ? 10.539 -3.748 -5.387 1 92.12 219 LEU A O 1
ATOM 1710 N N . HIS A 1 220 ? 10.398 -5.992 -5.109 1 95.62 220 HIS A N 1
ATOM 1711 C CA . HIS A 1 220 ? 9.836 -6.266 -6.426 1 95.62 220 HIS A CA 1
ATOM 1712 C C . HIS A 1 220 ? 10.727 -5.715 -7.531 1 95.62 220 HIS A C 1
ATOM 1714 O O . HIS A 1 220 ? 10.234 -5.133 -8.5 1 95.62 220 HIS A O 1
ATOM 1720 N N . LEU A 1 221 ? 11.992 -5.852 -7.355 1 94.25 221 LEU A N 1
ATOM 1721 C CA . LEU A 1 221 ? 12.945 -5.473 -8.391 1 94.25 221 LEU A CA 1
ATOM 1722 C C . LEU A 1 221 ? 12.883 -6.438 -9.57 1 94.25 221 LEU A C 1
ATOM 1724 O O . LEU A 1 221 ? 12.398 -7.562 -9.43 1 94.25 221 LEU A O 1
ATOM 1728 N N . LEU A 1 222 ? 13.344 -5.953 -10.719 1 96.31 222 LEU A N 1
ATOM 1729 C CA . LEU A 1 222 ? 13.531 -6.848 -11.859 1 96.31 222 LEU A CA 1
ATOM 1730 C C . LEU A 1 222 ? 14.594 -7.898 -11.562 1 96.31 222 LEU A C 1
ATOM 1732 O O . LEU A 1 222 ? 15.625 -7.594 -10.961 1 96.31 222 LEU A O 1
ATOM 1736 N N . PRO A 1 223 ? 14.289 -9.109 -12.008 1 96.94 223 PRO A N 1
ATOM 1737 C CA . PRO A 1 223 ? 15.359 -10.102 -11.844 1 96.94 223 PRO A CA 1
ATOM 1738 C C . PRO A 1 223 ? 16.719 -9.594 -12.344 1 96.94 223 PRO A C 1
ATOM 1740 O O . PRO A 1 223 ? 16.797 -9 -13.422 1 96.94 223 PRO A O 1
ATOM 1743 N N . GLY A 1 224 ? 17.734 -9.773 -11.539 1 95.88 224 GLY A N 1
ATOM 1744 C CA . GLY A 1 224 ? 19.062 -9.273 -11.867 1 95.88 224 GLY A CA 1
ATOM 1745 C C . GLY A 1 224 ? 19.422 -8 -11.125 1 95.88 224 GLY A C 1
ATOM 1746 O O . GLY A 1 224 ? 20.594 -7.621 -11.062 1 95.88 224 GLY A O 1
ATOM 1747 N N . GLU A 1 225 ? 18.438 -7.371 -10.539 1 94.81 225 GLU A N 1
ATOM 1748 C CA . GLU A 1 225 ? 18.688 -6.121 -9.82 1 94.81 225 GLU A CA 1
ATOM 1749 C C . GLU A 1 225 ? 18.844 -6.367 -8.328 1 94.81 225 GLU A C 1
ATOM 1751 O O . GLU A 1 225 ? 19.062 -5.43 -7.555 1 94.81 225 GLU A O 1
ATOM 1756 N N . GLY A 1 226 ? 18.672 -7.547 -7.883 1 95.38 226 GLY A N 1
ATOM 1757 C CA . GLY A 1 226 ? 18.859 -7.957 -6.5 1 95.38 226 GLY A CA 1
ATOM 1758 C C . GLY A 1 226 ? 19.875 -9.07 -6.348 1 95.38 226 GLY A C 1
ATOM 1759 O O . GLY A 1 226 ? 20.938 -9.047 -6.973 1 95.38 226 GLY A O 1
ATOM 1760 N N . SER A 1 227 ? 19.578 -10.07 -5.41 1 96.88 227 SER A N 1
ATOM 1761 C CA . SER A 1 227 ? 20.609 -11.055 -5.086 1 96.88 227 SER A CA 1
ATOM 1762 C C . SER A 1 227 ? 20.094 -12.477 -5.281 1 96.88 227 SER A C 1
ATOM 1764 O O . SER A 1 227 ? 20.766 -13.445 -4.914 1 96.88 227 SER A O 1
ATOM 1766 N N . ILE A 1 228 ? 18.953 -12.633 -5.844 1 97.56 228 ILE A N 1
ATOM 1767 C CA . ILE A 1 228 ? 18.344 -13.953 -5.969 1 97.56 228 ILE A CA 1
ATOM 1768 C C . ILE A 1 228 ? 18.984 -14.703 -7.133 1 97.56 228 ILE A C 1
ATOM 1770 O O . ILE A 1 228 ? 19.094 -14.164 -8.242 1 97.56 228 ILE A O 1
ATOM 1774 N N . PRO A 1 229 ? 19.422 -15.883 -6.91 1 96.56 229 PRO A N 1
ATOM 1775 C CA . PRO A 1 229 ? 20.016 -16.688 -7.988 1 96.56 229 PRO A CA 1
ATOM 1776 C C . PRO A 1 229 ? 18.969 -17.344 -8.875 1 96.56 229 PRO A C 1
ATOM 1778 O O . PRO A 1 229 ? 18.812 -18.578 -8.852 1 96.56 229 PRO A O 1
ATOM 1781 N N . PHE A 1 230 ? 18.375 -16.641 -9.75 1 96.88 230 PHE A N 1
ATOM 1782 C CA . PHE A 1 230 ? 17.25 -17.109 -10.539 1 96.88 230 PHE A CA 1
ATOM 1783 C C . PHE A 1 230 ? 17.656 -18.266 -11.445 1 96.88 230 PHE A C 1
ATOM 1785 O O . PHE A 1 230 ? 16.859 -19.172 -11.719 1 96.88 230 PHE A O 1
ATOM 1792 N N . GLY A 1 231 ? 18.875 -18.203 -11.977 1 94.25 231 GLY A N 1
ATOM 1793 C CA . GLY A 1 231 ? 19.328 -19.312 -12.797 1 94.25 231 GLY A CA 1
ATOM 1794 C C . GLY A 1 231 ? 19.234 -20.656 -12.094 1 94.25 231 GLY A C 1
ATOM 1795 O O . GLY A 1 231 ? 18.734 -21.625 -12.672 1 94.25 231 GLY A O 1
ATOM 1796 N N . LYS A 1 232 ? 19.656 -20.719 -10.891 1 95.44 232 LYS A N 1
ATOM 1797 C CA . LYS A 1 232 ? 19.609 -21.953 -10.102 1 95.44 232 LYS A CA 1
ATOM 1798 C C . LYS A 1 232 ? 18.156 -22.328 -9.758 1 95.44 232 LYS A C 1
ATOM 1800 O O . LYS A 1 232 ? 17.797 -23.5 -9.766 1 95.44 232 LYS A O 1
ATOM 1805 N N . VAL A 1 233 ? 17.344 -21.312 -9.453 1 97 233 VAL A N 1
ATOM 1806 C CA . VAL A 1 233 ? 15.953 -21.547 -9.07 1 97 233 VAL A CA 1
ATOM 1807 C C . VAL A 1 233 ? 15.188 -22.156 -10.242 1 97 233 VAL A C 1
ATOM 1809 O O . VAL A 1 233 ? 14.477 -23.156 -10.078 1 97 233 VAL A O 1
ATOM 1812 N N . LEU A 1 234 ? 15.375 -21.594 -11.391 1 95.62 234 LEU A N 1
ATOM 1813 C CA . LEU A 1 234 ? 14.578 -21.984 -12.547 1 95.62 234 LEU A CA 1
ATOM 1814 C C . LEU A 1 234 ? 14.93 -23.406 -13 1 95.62 234 LEU A C 1
ATOM 1816 O O . LEU A 1 234 ? 14.094 -24.094 -13.57 1 95.62 234 LEU A O 1
ATOM 1820 N N . LYS A 1 235 ? 16.109 -23.844 -12.719 1 94.56 235 LYS A N 1
ATOM 1821 C CA . LYS A 1 235 ? 16.547 -25.188 -13.078 1 94.56 235 LYS A CA 1
ATOM 1822 C C . LYS A 1 235 ? 15.75 -26.25 -12.32 1 94.56 235 LYS A C 1
ATOM 1824 O O . LYS A 1 235 ? 15.68 -27.406 -12.742 1 94.56 235 LYS A O 1
ATOM 1829 N N . LEU A 1 236 ? 15.148 -25.844 -11.25 1 95.56 236 LEU A N 1
ATOM 1830 C CA . LEU A 1 236 ? 14.391 -26.766 -10.414 1 95.56 236 LEU A CA 1
ATOM 1831 C C . LEU A 1 236 ? 13 -27.016 -10.992 1 95.56 236 LEU A C 1
ATOM 1833 O O . LEU A 1 236 ? 12.281 -27.906 -10.539 1 95.56 236 LEU A O 1
ATOM 1837 N N . PHE A 1 237 ? 12.633 -26.219 -11.938 1 94.5 237 PHE A N 1
ATOM 1838 C CA . PHE A 1 237 ? 11.266 -26.281 -12.445 1 94.5 237 PHE A CA 1
ATOM 1839 C C . PHE A 1 237 ? 11.242 -26.688 -13.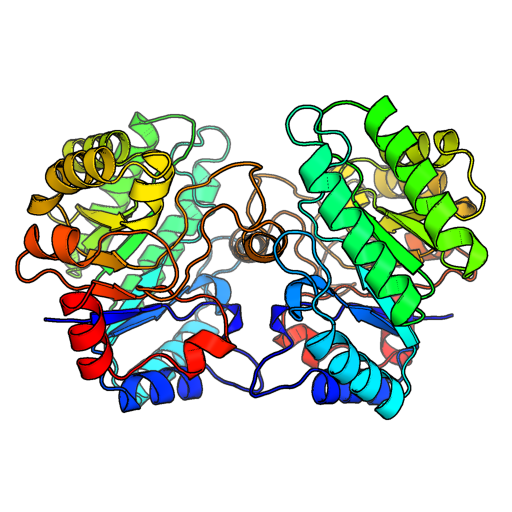906 1 94.5 237 PHE A C 1
ATOM 1841 O O . PHE A 1 237 ? 12.203 -26.438 -14.641 1 94.5 237 PHE A O 1
ATOM 1848 N N . GLY A 1 238 ? 10.273 -27.406 -14.312 1 87.88 238 GLY A N 1
ATOM 1849 C CA . GLY A 1 238 ? 9.984 -27.656 -15.719 1 87.88 238 GLY A CA 1
ATOM 1850 C C . GLY A 1 238 ? 9.164 -26.562 -16.359 1 87.88 238 GLY A C 1
ATOM 1851 O O . GLY A 1 238 ? 9.516 -25.391 -16.281 1 87.88 238 GLY A O 1
ATOM 1852 N N . ASP A 1 239 ? 7.953 -27.047 -16.906 1 90.56 239 ASP A N 1
ATOM 1853 C CA . ASP A 1 239 ? 7.09 -26.125 -17.656 1 90.56 239 ASP A CA 1
ATOM 1854 C C . ASP A 1 239 ? 6.051 -25.484 -16.734 1 90.56 239 ASP A C 1
ATOM 1856 O O . ASP A 1 239 ? 4.855 -25.781 -16.844 1 90.56 239 ASP A O 1
ATOM 1860 N N . VAL A 1 240 ? 6.441 -24.719 -15.766 1 96 240 VAL A N 1
ATOM 1861 C CA . VAL A 1 240 ? 5.512 -24 -14.898 1 96 240 VAL A CA 1
ATOM 1862 C C . VAL A 1 240 ? 5.414 -22.547 -15.344 1 96 240 VAL A C 1
ATOM 1864 O O . VAL A 1 240 ? 6.426 -21.922 -15.695 1 96 240 VAL A O 1
ATOM 1867 N N . PRO A 1 241 ? 4.148 -22.047 -15.453 1 98.06 241 PRO A N 1
ATOM 1868 C CA . PRO A 1 241 ? 4.035 -20.641 -15.812 1 98.06 241 PRO A CA 1
ATOM 1869 C C . PRO A 1 241 ? 4.746 -19.719 -14.828 1 98.06 241 PRO A C 1
ATOM 1871 O O . PRO A 1 241 ? 4.723 -19.969 -13.617 1 98.06 241 PRO A O 1
ATOM 1874 N N . LEU A 1 242 ? 5.402 -18.688 -15.359 1 98.31 242 LEU A N 1
ATOM 1875 C CA . LEU A 1 242 ? 6.059 -17.672 -14.555 1 98.31 242 LEU A CA 1
ATOM 1876 C C . LEU A 1 242 ? 5.211 -16.406 -14.492 1 98.31 242 LEU A C 1
ATOM 1878 O O . LEU A 1 242 ? 4.578 -16.031 -15.477 1 98.31 242 LEU A O 1
ATOM 1882 N N . LEU A 1 243 ? 5.184 -15.789 -13.352 1 98.69 243 LEU A N 1
ATOM 1883 C CA . LEU A 1 243 ? 4.539 -14.492 -13.195 1 98.69 243 LEU A CA 1
ATOM 1884 C C . LEU A 1 243 ? 5.535 -13.445 -12.711 1 98.69 243 LEU A C 1
ATOM 1886 O O . LEU A 1 243 ? 6 -13.5 -11.57 1 98.69 243 LEU A O 1
ATOM 1890 N N . LEU A 1 244 ? 5.871 -12.516 -13.586 1 98.69 244 LEU A N 1
ATOM 1891 C CA . LEU A 1 244 ? 6.773 -11.414 -13.258 1 98.69 244 LEU A CA 1
ATOM 1892 C C . LEU A 1 244 ? 6.062 -10.352 -12.43 1 98.69 244 LEU A C 1
ATOM 1894 O O . LEU A 1 244 ? 4.945 -9.945 -12.766 1 98.69 244 LEU A O 1
ATOM 1898 N N . LYS A 1 245 ? 6.734 -9.945 -11.367 1 97.81 245 LYS A N 1
ATOM 1899 C CA . LYS A 1 245 ? 6.152 -8.945 -10.469 1 97.81 245 LYS A CA 1
ATOM 1900 C C . LYS A 1 245 ? 7.078 -7.746 -10.297 1 97.81 245 LYS A C 1
ATOM 1902 O O . LYS A 1 245 ? 7.98 -7.766 -9.461 1 97.81 245 LYS A O 1
ATOM 1907 N N . VAL A 1 246 ? 6.762 -6.781 -11.094 1 94.5 246 VAL A N 1
ATOM 1908 C CA . VAL A 1 246 ? 7.5 -5.523 -11.023 1 94.5 246 VAL A CA 1
ATOM 1909 C C . VAL A 1 246 ? 6.559 -4.398 -10.594 1 94.5 246 VAL A C 1
ATOM 1911 O O . VAL A 1 246 ? 5.547 -4.145 -11.25 1 94.5 246 VAL A O 1
ATOM 1914 N N . LYS A 1 247 ? 6.949 -3.652 -9.562 1 90.25 247 LYS A N 1
ATOM 1915 C CA . LYS A 1 247 ? 6 -2.713 -8.969 1 90.25 247 LYS A CA 1
ATOM 1916 C C . LYS A 1 247 ? 6.324 -1.277 -9.375 1 90.25 247 LYS A C 1
ATOM 1918 O O . LYS A 1 247 ? 5.449 -0.411 -9.359 1 90.25 247 LYS A O 1
ATOM 1923 N N . ASP A 1 248 ? 7.516 -1.046 -9.703 1 87 248 ASP A N 1
ATOM 1924 C CA . ASP A 1 248 ? 7.922 0.302 -10.086 1 87 248 ASP A CA 1
ATOM 1925 C C . ASP A 1 248 ? 7.406 0.652 -11.484 1 87 248 ASP A C 1
ATOM 1927 O O . ASP A 1 248 ? 7.707 -0.048 -12.453 1 87 248 ASP A O 1
ATOM 1931 N N . PRO A 1 249 ? 6.707 1.722 -11.617 1 85.69 249 PRO A N 1
ATOM 1932 C CA . PRO A 1 249 ? 6.109 2.049 -12.914 1 85.69 249 PRO A CA 1
ATOM 1933 C C . PRO A 1 249 ? 7.152 2.277 -14 1 85.69 249 PRO A C 1
ATOM 1935 O O . PRO A 1 249 ? 6.934 1.913 -15.164 1 85.69 249 PRO A O 1
ATOM 1938 N N . GLU A 1 250 ? 8.25 2.887 -13.633 1 84.12 250 GLU A N 1
ATOM 1939 C CA . GLU A 1 250 ? 9.289 3.135 -14.625 1 84.12 250 GLU A CA 1
ATOM 1940 C C . GLU A 1 250 ? 9.938 1.833 -15.086 1 84.12 250 GLU A C 1
ATOM 1942 O O . GLU A 1 250 ? 10.211 1.654 -16.266 1 84.12 250 GLU A O 1
ATOM 1947 N N . LYS A 1 251 ? 10.133 1.037 -14.148 1 88.88 251 LYS A N 1
ATOM 1948 C CA . LYS A 1 251 ? 10.703 -0.261 -14.484 1 88.88 251 LYS A CA 1
ATOM 1949 C C . LYS A 1 251 ? 9.719 -1.112 -15.273 1 88.88 251 LYS A C 1
ATOM 1951 O O . LYS A 1 251 ? 10.102 -1.835 -16.188 1 88.88 251 LYS A O 1
ATOM 1956 N N . PHE A 1 252 ? 8.477 -0.969 -14.883 1 92.31 252 PHE A N 1
ATOM 1957 C CA . PHE A 1 252 ? 7.434 -1.717 -15.578 1 92.31 252 PHE A CA 1
ATOM 1958 C C . PHE A 1 252 ? 7.391 -1.346 -17.047 1 92.31 252 PHE A C 1
ATOM 1960 O O . PHE A 1 252 ? 7.27 -2.219 -17.906 1 92.31 252 PHE A O 1
ATOM 1967 N N . SER A 1 253 ? 7.5 -0.083 -17.375 1 89.12 253 SER A N 1
ATOM 1968 C CA . SER A 1 253 ? 7.438 0.387 -18.75 1 89.12 253 SER A CA 1
ATOM 1969 C C . SER A 1 253 ? 8.633 -0.109 -19.562 1 89.12 253 SER A C 1
ATOM 1971 O O . SER A 1 253 ? 8.57 -0.194 -20.781 1 89.12 253 SER A O 1
ATOM 1973 N N . LYS A 1 254 ? 9.703 -0.471 -18.859 1 91.25 254 LYS A N 1
ATOM 1974 C CA . LYS A 1 254 ? 10.945 -0.851 -19.531 1 91.25 254 LYS A CA 1
ATOM 1975 C C . LYS A 1 254 ? 11.195 -2.352 -19.406 1 91.25 254 LYS A C 1
ATOM 1977 O O . LYS A 1 254 ? 12.281 -2.83 -19.734 1 91.25 254 LYS A O 1
ATOM 1982 N N . VAL A 1 255 ? 10.227 -3.025 -18.844 1 96.12 255 VAL A N 1
ATOM 1983 C CA . VAL A 1 255 ? 10.398 -4.473 -18.781 1 96.12 255 VAL A CA 1
ATOM 1984 C C . VAL A 1 255 ? 10.703 -5.027 -20.172 1 96.12 255 VAL A C 1
ATOM 1986 O O . VAL A 1 255 ? 10.117 -4.59 -21.156 1 96.12 255 VAL A O 1
ATOM 1989 N N . PRO A 1 256 ? 11.664 -5.918 -20.266 1 96.69 256 PRO A N 1
ATOM 1990 C CA . PRO A 1 256 ? 11.961 -6.488 -21.594 1 96.69 256 PRO A CA 1
ATOM 1991 C C . PRO A 1 256 ? 10.789 -7.281 -22.172 1 96.69 256 PRO A C 1
ATOM 1993 O O . PRO A 1 256 ? 9.805 -7.523 -21.469 1 96.69 256 PRO A O 1
ATOM 1996 N N . THR A 1 257 ? 10.938 -7.566 -23.469 1 97.69 257 THR A N 1
ATOM 1997 C CA . THR A 1 257 ? 10 -8.523 -24.062 1 97.69 257 THR A CA 1
ATOM 1998 C C . THR A 1 257 ? 10.094 -9.875 -23.359 1 97.69 257 THR A C 1
ATOM 2000 O O . THR A 1 257 ? 11.047 -10.133 -22.609 1 97.69 257 THR A O 1
ATOM 2003 N N . LYS A 1 258 ? 9.086 -10.656 -23.594 1 97.75 258 LYS A N 1
ATOM 2004 C CA . LYS A 1 258 ? 9.109 -12 -23.016 1 97.75 258 LYS A CA 1
ATOM 2005 C C . LYS A 1 258 ? 10.422 -12.711 -23.344 1 97.75 258 LYS A C 1
ATOM 2007 O O . LYS A 1 258 ? 11.047 -13.305 -22.453 1 97.75 258 LYS A O 1
ATOM 2012 N N . GLN A 1 259 ? 10.82 -12.633 -24.594 1 97.12 259 GLN A N 1
ATOM 2013 C CA . GLN A 1 259 ? 12.062 -13.281 -25.016 1 97.12 259 GLN A CA 1
ATOM 2014 C C . GLN A 1 259 ? 13.258 -12.68 -24.281 1 97.12 259 GLN A C 1
ATOM 2016 O O . GLN A 1 259 ? 14.156 -13.406 -23.844 1 97.12 259 GLN A O 1
ATOM 2021 N N . GLY A 1 260 ? 13.289 -11.383 -24.172 1 97 260 GLY A N 1
ATOM 2022 C CA . GLY A 1 260 ? 14.359 -10.727 -23.438 1 97 260 GLY A CA 1
ATOM 2023 C C . GLY A 1 260 ? 14.422 -11.148 -21.969 1 97 260 GLY A C 1
ATOM 2024 O O . GLY A 1 260 ? 15.508 -11.289 -21.406 1 97 260 GLY A O 1
ATOM 2025 N N . LEU A 1 261 ? 13.234 -11.328 -21.359 1 96.88 261 LEU A N 1
ATOM 2026 C CA . LEU A 1 261 ? 13.188 -11.773 -19.969 1 96.88 261 LEU A CA 1
ATOM 2027 C C . LEU A 1 261 ? 13.734 -13.188 -19.844 1 96.88 261 LEU A C 1
ATOM 2029 O O . LEU A 1 261 ? 14.445 -13.5 -18.875 1 96.88 261 LEU A O 1
ATOM 2033 N N . ILE A 1 262 ? 13.391 -14.031 -20.766 1 94.88 262 ILE A N 1
ATOM 2034 C CA . ILE A 1 262 ? 13.906 -15.398 -20.766 1 94.88 262 ILE A CA 1
ATOM 2035 C C . ILE A 1 262 ? 15.43 -15.383 -20.828 1 94.88 262 ILE A C 1
ATOM 2037 O O . ILE A 1 262 ? 16.094 -16.094 -20.062 1 94.88 262 ILE A O 1
ATOM 2041 N N . GLU A 1 263 ? 15.969 -14.516 -21.672 1 95.31 263 GLU A N 1
ATOM 2042 C CA . GLU A 1 263 ? 17.422 -14.391 -21.797 1 95.31 263 GLU A CA 1
ATOM 2043 C C . GLU A 1 263 ? 18.031 -13.875 -20.5 1 95.31 263 GLU A C 1
ATOM 2045 O O . GLU A 1 263 ? 19.078 -14.375 -20.062 1 95.31 263 GLU A O 1
ATOM 2050 N N . LEU A 1 264 ? 17.375 -12.945 -19.953 1 95.56 264 LEU A N 1
ATOM 2051 C CA . LEU A 1 264 ? 17.859 -12.375 -18.703 1 95.56 264 LEU A CA 1
ATOM 2052 C C . LEU A 1 264 ? 17.891 -13.43 -17.609 1 95.56 264 LEU A C 1
ATOM 2054 O O . LEU A 1 264 ? 18.906 -13.602 -16.922 1 95.56 264 LEU A O 1
ATOM 2058 N N . LEU A 1 265 ? 16.812 -14.156 -17.469 1 93.88 265 LEU A N 1
ATOM 2059 C CA . LEU A 1 265 ? 16.672 -15.141 -16.406 1 93.88 265 LEU A CA 1
ATOM 2060 C C . LEU A 1 265 ? 17.688 -16.266 -16.578 1 93.88 265 LEU A C 1
ATOM 2062 O O . LEU A 1 265 ? 18.234 -16.781 -15.586 1 93.88 265 LEU A O 1
ATOM 2066 N N . THR A 1 266 ? 18 -16.625 -17.781 1 89.19 266 THR A N 1
ATOM 2067 C CA . THR A 1 266 ? 18.938 -17.703 -18.078 1 89.19 266 THR A CA 1
ATOM 2068 C C . THR A 1 266 ? 20.375 -17.266 -17.828 1 89.19 266 THR A C 1
ATOM 2070 O O . THR A 1 266 ? 21.25 -18.078 -17.594 1 89.19 266 THR A O 1
ATOM 2073 N N . SER A 1 267 ? 20.594 -16 -17.828 1 91.31 267 SER A N 1
ATOM 2074 C CA . SER A 1 267 ? 21.938 -15.469 -17.656 1 91.31 267 SER A CA 1
ATOM 2075 C C . SER A 1 267 ? 22.25 -15.25 -16.172 1 91.31 267 SER A C 1
ATOM 2077 O O . SER A 1 267 ? 23.406 -15.023 -15.812 1 91.31 267 SER A O 1
ATOM 2079 N N . LEU A 1 268 ? 21.266 -15.281 -15.352 1 89.81 268 LEU A N 1
ATOM 2080 C CA . LEU A 1 268 ? 21.453 -15 -13.93 1 89.81 268 LEU A CA 1
ATOM 2081 C C . LEU A 1 268 ? 21.844 -16.266 -13.172 1 89.81 268 LEU A C 1
ATOM 2083 O O . LEU A 1 268 ? 21.234 -17.312 -13.352 1 89.81 268 LEU A O 1
ATOM 2087 N N . MET B 1 1 ? -8.406 31.297 3.633 1 86.69 1 MET B N 1
ATOM 2088 C CA . MET B 1 1 ? -8.086 29.953 4.102 1 86.69 1 MET B CA 1
ATOM 2089 C C . MET B 1 1 ? -7.199 29.219 3.096 1 86.69 1 MET B C 1
ATOM 2091 O O . MET B 1 1 ? -7.531 29.141 1.913 1 86.69 1 MET B O 1
ATOM 2095 N N . GLU B 1 2 ? -6.02 28.812 3.516 1 96.31 2 GLU B N 1
ATOM 2096 C CA . GLU B 1 2 ? -5.098 28.078 2.65 1 96.31 2 GLU B CA 1
ATOM 2097 C C . GLU B 1 2 ? -5.457 26.594 2.594 1 96.31 2 GLU B C 1
ATOM 2099 O O . GLU B 1 2 ? -5.66 25.953 3.631 1 96.31 2 GLU B O 1
ATOM 2104 N N . ILE B 1 3 ? -5.621 26.062 1.384 1 98.06 3 ILE B N 1
ATOM 2105 C CA . ILE B 1 3 ? -5.988 24.672 1.229 1 98.06 3 ILE B CA 1
ATOM 2106 C C . ILE B 1 3 ? -5.055 24 0.221 1 98.06 3 ILE B C 1
ATOM 2108 O O . ILE B 1 3 ? -4.816 24.531 -0.863 1 98.06 3 ILE B O 1
ATOM 2112 N N . GLY B 1 4 ? -4.453 22.922 0.653 1 98.38 4 GLY B N 1
ATOM 2113 C CA . GLY B 1 4 ? -3.658 22.078 -0.231 1 98.38 4 GLY B CA 1
ATOM 2114 C C . GLY B 1 4 ? -4.266 20.719 -0.464 1 98.38 4 GLY B C 1
ATOM 2115 O O . GLY B 1 4 ? -5.324 20.391 0.087 1 98.38 4 GLY B O 1
ATOM 2116 N N . ILE B 1 5 ? -3.629 19.953 -1.325 1 98.31 5 ILE B N 1
ATOM 2117 C CA . ILE B 1 5 ? -4.094 18.594 -1.624 1 98.31 5 ILE B CA 1
ATOM 2118 C C . ILE B 1 5 ? -2.902 17.656 -1.718 1 98.31 5 ILE B C 1
ATOM 2120 O O . ILE B 1 5 ? -1.845 18.016 -2.23 1 98.31 5 ILE B O 1
ATOM 2124 N N . THR B 1 6 ? -3.092 16.453 -1.228 1 98 6 THR B N 1
ATOM 2125 C CA . THR B 1 6 ? -2.029 15.445 -1.252 1 98 6 THR B CA 1
ATOM 2126 C C . THR B 1 6 ? -1.947 14.781 -2.621 1 98 6 THR B C 1
ATOM 2128 O O . THR B 1 6 ? -2.963 14.344 -3.168 1 98 6 THR B O 1
ATOM 2131 N N . VAL B 1 7 ? -0.748 14.734 -3.127 1 96.12 7 VAL B N 1
ATOM 2132 C CA . VAL B 1 7 ? -0.464 13.977 -4.34 1 96.12 7 VAL B CA 1
ATOM 2133 C C . VAL B 1 7 ? 0.065 12.594 -3.975 1 96.12 7 VAL B C 1
ATOM 2135 O O . VAL B 1 7 ? 1.256 12.43 -3.699 1 96.12 7 VAL B O 1
ATOM 2138 N N . TYR B 1 8 ? -0.789 11.648 -4.023 1 93.25 8 TYR B N 1
ATOM 2139 C CA . TYR B 1 8 ? -0.375 10.297 -3.65 1 93.25 8 TYR B CA 1
ATOM 2140 C C . TYR B 1 8 ? 0.501 9.68 -4.734 1 93.25 8 TYR B C 1
ATOM 2142 O O . TYR B 1 8 ? 0.357 10 -5.914 1 93.25 8 TYR B O 1
ATOM 2150 N N . PRO B 1 9 ? 1.28 8.758 -4.273 1 88.12 9 PRO B N 1
ATOM 2151 C CA . PRO B 1 9 ? 2.293 8.203 -5.176 1 88.12 9 PRO B CA 1
ATOM 2152 C C . PRO B 1 9 ? 1.689 7.605 -6.445 1 88.12 9 PRO B C 1
ATOM 2154 O O . PRO B 1 9 ? 2.248 7.77 -7.535 1 88.12 9 PRO B O 1
ATOM 2157 N N . HIS B 1 10 ? 0.579 7 -6.34 1 85.19 10 HIS B N 1
ATOM 2158 C CA . HIS B 1 10 ? 0.013 6.273 -7.469 1 85.19 10 HIS B CA 1
ATOM 2159 C C . HIS B 1 10 ? -0.617 7.227 -8.477 1 85.19 10 HIS B C 1
ATOM 2161 O O . HIS B 1 10 ? -1.032 6.809 -9.562 1 85.19 10 HIS B O 1
ATOM 2167 N N . PHE B 1 11 ? -0.637 8.516 -8.164 1 89.62 11 PHE B N 1
ATOM 2168 C CA . PHE B 1 11 ? -1.156 9.508 -9.102 1 89.62 11 PHE B CA 1
ATOM 2169 C C . PHE B 1 11 ? -0.112 9.852 -10.156 1 89.62 11 PHE B C 1
ATOM 2171 O O . PHE B 1 11 ? -0.445 10.383 -11.219 1 89.62 11 PHE B O 1
ATOM 2178 N N . VAL B 1 12 ? 1.146 9.734 -9.781 1 87.38 12 VAL B N 1
ATOM 2179 C CA . VAL B 1 12 ? 2.248 10.062 -10.68 1 87.38 12 VAL B CA 1
ATOM 2180 C C . VAL B 1 12 ? 2.729 8.805 -11.398 1 87.38 12 VAL B C 1
ATOM 2182 O O . VAL B 1 12 ? 3.238 7.879 -10.766 1 87.38 12 VAL B O 1
ATOM 2185 N N . THR B 1 13 ? 2.559 8.922 -12.703 1 78.25 13 THR B N 1
ATOM 2186 C CA . THR B 1 13 ? 2.951 7.793 -13.531 1 78.25 13 THR B CA 1
ATOM 2187 C C . THR B 1 13 ? 3.762 8.266 -14.742 1 78.25 13 THR B C 1
ATOM 2189 O O . THR B 1 13 ? 4.055 9.453 -14.867 1 78.25 13 THR B O 1
ATOM 2192 N N . LYS B 1 14 ? 4.199 7.395 -15.602 1 71.56 14 LYS B N 1
ATOM 2193 C CA . LYS B 1 14 ? 4.906 7.762 -16.828 1 71.56 14 LYS B CA 1
ATOM 2194 C C . LYS B 1 14 ? 4.008 8.562 -17.766 1 71.56 14 LYS B C 1
ATOM 2196 O O . LYS B 1 14 ? 4.473 9.469 -18.453 1 71.56 14 LYS B O 1
ATOM 2201 N N . ASP B 1 15 ? 2.781 8.148 -17.719 1 74.31 15 ASP B N 1
ATOM 2202 C CA . ASP B 1 15 ? 1.847 8.781 -18.641 1 74.31 15 ASP B CA 1
ATOM 2203 C C . ASP B 1 15 ? 1.274 10.07 -18.047 1 74.31 15 ASP B C 1
ATOM 2205 O O . ASP B 1 15 ? 0.771 10.922 -18.781 1 74.31 15 ASP B O 1
ATOM 2209 N N . LYS B 1 16 ? 1.237 10.133 -16.797 1 85.38 16 LYS B N 1
ATOM 2210 C CA . LYS B 1 16 ? 0.83 11.352 -16.094 1 85.38 16 LYS B CA 1
ATOM 2211 C C . LYS B 1 16 ? 1.921 11.836 -15.148 1 85.38 16 LYS B C 1
ATOM 2213 O O . LYS B 1 16 ? 1.953 11.438 -13.977 1 85.38 16 LYS B O 1
ATOM 2218 N N . THR B 1 17 ? 2.654 12.727 -15.609 1 87.94 17 THR B N 1
ATOM 2219 C CA . THR B 1 17 ? 3.842 13.195 -14.898 1 87.94 17 THR B CA 1
ATOM 2220 C C . THR B 1 17 ? 3.453 14.016 -13.672 1 87.94 17 THR B C 1
ATOM 2222 O O . THR B 1 17 ? 2.305 14.445 -13.547 1 87.94 17 THR B O 1
ATOM 2225 N N . LEU B 1 18 ? 4.41 14.188 -12.836 1 93.5 18 LEU B N 1
ATOM 2226 C CA . LEU B 1 18 ? 4.211 15.07 -11.695 1 93.5 18 LEU B CA 1
ATOM 2227 C C . LEU B 1 18 ? 3.779 16.453 -12.156 1 93.5 18 LEU B C 1
ATOM 2229 O O . LEU B 1 18 ? 2.857 17.047 -11.586 1 93.5 18 LEU B O 1
ATOM 2233 N N . ALA B 1 19 ? 4.438 16.953 -13.195 1 93.81 19 ALA B N 1
ATOM 2234 C CA . ALA B 1 19 ? 4.113 18.266 -13.727 1 93.81 19 ALA B CA 1
ATOM 2235 C C . ALA B 1 19 ? 2.639 18.359 -14.117 1 93.81 19 ALA B C 1
ATOM 2237 O O . ALA B 1 19 ? 1.966 19.344 -13.812 1 93.81 19 ALA B O 1
ATOM 2238 N N . SER B 1 20 ? 2.207 17.328 -14.758 1 93.38 20 SER B N 1
ATOM 2239 C CA . SER B 1 20 ? 0.817 17.297 -15.195 1 93.38 20 SER B CA 1
ATOM 2240 C C . SER B 1 20 ? -0.141 17.297 -14.016 1 93.38 20 SER B C 1
ATOM 2242 O O . SER B 1 20 ? -1.146 18 -14.023 1 93.38 20 SER B O 1
ATOM 2244 N N . VAL B 1 21 ? 0.155 16.5 -13.016 1 94.62 21 VAL B N 1
ATOM 2245 C CA . VAL B 1 21 ? -0.686 16.406 -11.828 1 94.62 21 VAL B CA 1
ATOM 2246 C C . VAL B 1 21 ? -0.718 17.766 -11.125 1 94.62 21 VAL B C 1
ATOM 2248 O O . VAL B 1 21 ? -1.786 18.25 -10.734 1 94.62 21 VAL B O 1
ATOM 2251 N N . LEU B 1 22 ? 0.423 18.391 -11.031 1 96.38 22 LEU B N 1
ATOM 2252 C CA . LEU B 1 22 ? 0.521 19.703 -10.375 1 96.38 22 LEU B CA 1
ATOM 2253 C C . LEU B 1 22 ? -0.262 20.75 -11.148 1 96.38 22 LEU B C 1
ATOM 2255 O O . LEU B 1 22 ? -0.904 21.625 -10.547 1 96.38 22 LEU B O 1
ATOM 2259 N N . ALA B 1 23 ? -0.218 20.703 -12.391 1 94.5 23 ALA B N 1
ATOM 2260 C CA . ALA B 1 23 ? -0.963 21.641 -13.219 1 94.5 23 ALA B CA 1
ATOM 2261 C C . ALA B 1 23 ? -2.467 21.5 -13 1 94.5 23 ALA B C 1
ATOM 2263 O O . ALA B 1 23 ? -3.186 22.5 -12.922 1 94.5 23 ALA B O 1
ATOM 2264 N N . ASP B 1 24 ? -2.896 20.25 -12.906 1 93.94 24 ASP B N 1
ATOM 2265 C CA . ASP B 1 24 ? -4.309 19.984 -12.641 1 93.94 24 ASP B CA 1
ATOM 2266 C C . ASP B 1 24 ? -4.742 20.609 -11.32 1 93.94 24 ASP B C 1
ATOM 2268 O O . ASP B 1 24 ? -5.84 21.172 -11.219 1 93.94 24 ASP B O 1
ATOM 2272 N N . VAL B 1 25 ? -3.912 20.5 -10.336 1 96.5 25 VAL B N 1
ATOM 2273 C CA . VAL B 1 25 ? -4.203 21.031 -9.008 1 96.5 25 VAL B CA 1
ATOM 2274 C C . VAL B 1 25 ? -4.211 22.562 -9.055 1 96.5 25 VAL B C 1
ATOM 2276 O O . VAL B 1 25 ? -5.074 23.203 -8.453 1 96.5 25 VAL B O 1
ATOM 2279 N N . LYS B 1 26 ? -3.273 23.109 -9.758 1 95.38 26 LYS B N 1
ATOM 2280 C CA . LYS B 1 26 ? -3.152 24.562 -9.867 1 95.38 26 LYS B CA 1
ATOM 2281 C C . LYS B 1 26 ? -4.379 25.172 -10.547 1 95.38 26 LYS B C 1
ATOM 2283 O O . LYS B 1 26 ? -4.871 26.219 -10.133 1 95.38 26 LYS B O 1
ATOM 2288 N N . ILE B 1 27 ? -4.887 24.516 -11.57 1 96.06 27 ILE B N 1
ATOM 2289 C CA . ILE B 1 27 ? -6.047 24.984 -12.312 1 96.06 27 ILE B CA 1
ATOM 2290 C C . ILE B 1 27 ? -7.262 25.062 -11.391 1 96.06 27 ILE B C 1
ATOM 2292 O O . ILE B 1 27 ? -8.125 25.922 -11.547 1 96.06 27 ILE B O 1
ATOM 2296 N N . LYS B 1 28 ? -7.27 24.234 -10.398 1 97.5 28 LYS B N 1
ATOM 2297 C CA . LYS B 1 28 ? -8.383 24.188 -9.453 1 97.5 28 LYS B CA 1
ATOM 2298 C C . LYS B 1 28 ? -8.156 25.156 -8.297 1 97.5 28 LYS B C 1
ATOM 2300 O O . LYS B 1 28 ? -8.945 25.188 -7.352 1 97.5 28 LYS B O 1
ATOM 2305 N N . ASN B 1 29 ? -7.078 25.859 -8.289 1 97.31 29 ASN B N 1
ATOM 2306 C CA . ASN B 1 29 ? -6.762 27 -7.438 1 97.31 29 ASN B CA 1
ATOM 2307 C C . ASN B 1 29 ? -6.422 26.562 -6.016 1 97.31 29 ASN B C 1
ATOM 2309 O O . ASN B 1 29 ? -6.762 27.25 -5.051 1 97.31 29 ASN B O 1
ATOM 2313 N N . TYR B 1 30 ? -5.934 25.375 -5.871 1 98.06 30 TYR B N 1
ATOM 2314 C CA . TYR B 1 30 ? -5.391 24.984 -4.574 1 98.06 30 TYR B CA 1
ATOM 2315 C C . TYR B 1 30 ? -4.082 25.703 -4.285 1 98.06 30 TYR B C 1
ATOM 2317 O O . TYR B 1 30 ? -3.361 26.094 -5.207 1 98.06 30 TYR B O 1
ATOM 2325 N N . ASP B 1 31 ? -3.801 25.875 -3.033 1 97.5 31 ASP B N 1
ATOM 2326 C CA . ASP B 1 31 ? -2.707 26.766 -2.643 1 97.5 31 ASP B CA 1
ATOM 2327 C C . ASP B 1 31 ? -1.383 26 -2.586 1 97.5 31 ASP B C 1
ATOM 2329 O O . ASP B 1 31 ? -0.317 26.594 -2.789 1 97.5 31 ASP B O 1
ATOM 2333 N N . PHE B 1 32 ? -1.411 24.719 -2.275 1 97.88 32 PHE B N 1
ATOM 2334 C CA . PHE B 1 32 ? -0.193 23.922 -2.174 1 97.88 32 PHE B CA 1
ATOM 2335 C C . PHE B 1 32 ? -0.499 22.438 -2.35 1 97.88 32 PHE B C 1
ATOM 2337 O O . PHE B 1 32 ? -1.664 22.031 -2.391 1 97.88 32 PHE B O 1
ATOM 2344 N N . VAL B 1 33 ? 0.568 21.625 -2.521 1 98.06 33 VAL B N 1
ATOM 2345 C CA . VAL B 1 33 ? 0.436 20.172 -2.607 1 98.06 33 VAL B CA 1
ATOM 2346 C C . VAL B 1 33 ? 1.333 19.516 -1.564 1 98.06 33 VAL B C 1
ATOM 2348 O O . VAL B 1 33 ? 2.281 20.125 -1.072 1 98.06 33 VAL B O 1
ATOM 2351 N N . SER B 1 34 ? 0.96 18.359 -1.14 1 98.44 34 SER B N 1
ATOM 2352 C CA . SER B 1 34 ? 1.814 17.469 -0.352 1 98.44 34 SER B CA 1
ATOM 2353 C C . SER B 1 34 ? 2.379 16.344 -1.206 1 98.44 34 SER B C 1
ATOM 2355 O O . SER B 1 34 ? 1.63 15.633 -1.878 1 98.44 34 SER B O 1
ATOM 2357 N N . ILE B 1 35 ? 3.691 16.172 -1.18 1 97.5 35 ILE B N 1
ATOM 2358 C CA . ILE B 1 35 ? 4.305 15.148 -2.02 1 97.5 35 ILE B CA 1
ATOM 235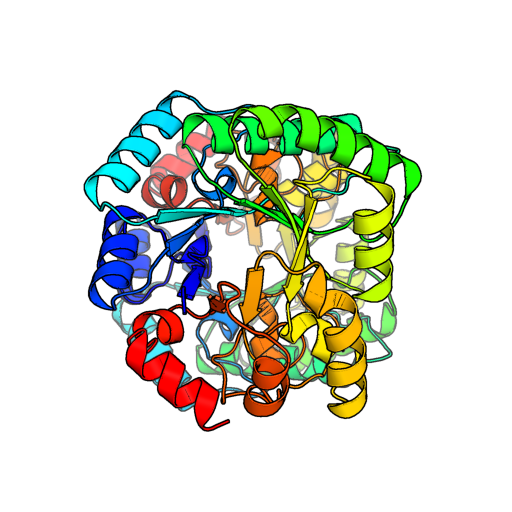9 C C . ILE B 1 35 ? 5.113 14.188 -1.151 1 97.5 35 ILE B C 1
ATOM 2361 O O . ILE B 1 35 ? 5.457 14.508 -0.012 1 97.5 35 ILE B O 1
ATOM 2365 N N . PHE B 1 36 ? 5.395 13.008 -1.674 1 97 36 PHE B N 1
ATOM 2366 C CA . PHE B 1 36 ? 6.191 11.961 -1.037 1 97 36 PHE B CA 1
ATOM 2367 C C . PHE B 1 36 ? 7.539 11.805 -1.737 1 97 36 PHE B C 1
ATOM 2369 O O . PHE B 1 36 ? 7.656 11.047 -2.703 1 97 36 PHE B O 1
ATOM 2376 N N . PRO B 1 37 ? 8.586 12.383 -1.15 1 95.94 37 PRO B N 1
ATOM 2377 C CA . PRO B 1 37 ? 9.859 12.391 -1.86 1 95.94 37 PRO B CA 1
ATOM 2378 C C . PRO B 1 37 ? 10.398 10.984 -2.135 1 95.94 37 PRO B C 1
ATOM 2380 O O . PRO B 1 37 ? 10.93 10.727 -3.215 1 95.94 37 PRO B O 1
ATOM 2383 N N . HIS B 1 38 ? 10.219 10.141 -1.229 1 94.06 38 HIS B N 1
ATOM 2384 C CA . HIS B 1 38 ? 10.797 8.812 -1.367 1 94.06 38 HIS B CA 1
ATOM 2385 C C . HIS B 1 38 ? 10.141 8.039 -2.506 1 94.06 38 HIS B C 1
ATOM 2387 O O . HIS B 1 38 ? 10.805 7.273 -3.205 1 94.06 38 HIS B O 1
ATOM 2393 N N . THR B 1 39 ? 8.891 8.281 -2.77 1 91.94 39 THR B N 1
ATOM 2394 C CA . THR B 1 39 ? 8.18 7.559 -3.82 1 91.94 39 THR B CA 1
ATOM 2395 C C . THR B 1 39 ? 8.469 8.18 -5.188 1 91.94 39 THR B C 1
ATOM 2397 O O . THR B 1 39 ? 8.156 7.582 -6.219 1 91.94 39 THR B O 1
ATOM 2400 N N . LEU B 1 40 ? 9.078 9.305 -5.195 1 92.19 40 LEU B N 1
ATOM 2401 C CA . LEU B 1 40 ? 9.508 9.953 -6.43 1 92.19 40 LEU B CA 1
ATOM 2402 C C . LEU B 1 40 ? 10.945 9.578 -6.77 1 92.19 40 LEU B C 1
ATOM 2404 O O . LEU B 1 40 ? 11.547 10.141 -7.684 1 92.19 40 LEU B O 1
ATOM 2408 N N . GLY B 1 41 ? 11.477 8.727 -5.973 1 89.44 41 GLY B N 1
ATOM 2409 C CA . GLY B 1 41 ? 12.812 8.227 -6.246 1 89.44 41 GLY B CA 1
ATOM 2410 C C . GLY B 1 41 ? 13.906 9.086 -5.641 1 89.44 41 GLY B C 1
ATOM 2411 O O . GLY B 1 41 ? 15.086 8.938 -5.98 1 89.44 41 GLY B O 1
ATOM 2412 N N . LEU B 1 42 ? 13.586 9.906 -4.754 1 95.25 42 LEU B N 1
ATOM 2413 C CA . LEU B 1 42 ? 14.547 10.867 -4.23 1 95.25 42 LEU B CA 1
ATOM 2414 C C . LEU B 1 42 ? 15.367 10.258 -3.096 1 95.25 42 LEU B C 1
ATOM 2416 O O . LEU B 1 42 ? 16.391 10.82 -2.688 1 95.25 42 LEU B O 1
ATOM 2420 N N . ILE B 1 43 ? 14.891 9.133 -2.602 1 94.69 43 ILE B N 1
ATOM 2421 C CA . ILE B 1 43 ? 15.602 8.484 -1.507 1 94.69 43 ILE B CA 1
ATOM 2422 C C . ILE B 1 43 ? 15.758 6.992 -1.806 1 94.69 43 ILE B C 1
ATOM 2424 O O . ILE B 1 43 ? 14.781 6.305 -2.105 1 94.69 43 ILE B O 1
ATOM 2428 N N . LYS B 1 44 ? 16.906 6.535 -1.751 1 90.56 44 LYS B N 1
ATOM 2429 C CA . LYS B 1 44 ? 17.234 5.121 -1.906 1 90.56 44 LYS B CA 1
ATOM 2430 C C . LYS B 1 44 ? 18.203 4.66 -0.815 1 90.56 44 LYS B C 1
ATOM 2432 O O . LYS B 1 44 ? 19.281 5.23 -0.645 1 90.56 44 LYS B O 1
ATOM 2437 N N . ASN B 1 45 ? 17.812 3.668 -0.048 1 90.69 45 ASN B N 1
ATOM 2438 C CA . ASN B 1 45 ? 18.625 3.121 1.041 1 90.69 45 ASN B CA 1
ATOM 2439 C C . ASN B 1 45 ? 19.062 4.211 2.018 1 90.69 45 ASN B C 1
ATOM 2441 O O . ASN B 1 45 ? 20.219 4.254 2.43 1 90.69 45 ASN B O 1
ATOM 2445 N N . GLY B 1 46 ? 18.188 5.113 2.293 1 93.88 46 GLY B N 1
ATOM 2446 C CA . GLY B 1 46 ? 18.422 6.152 3.281 1 93.88 46 GLY B CA 1
ATOM 2447 C C . GLY B 1 46 ? 19.297 7.273 2.771 1 93.88 46 GLY B C 1
ATOM 2448 O O . GLY B 1 46 ? 19.812 8.078 3.557 1 93.88 46 GLY B O 1
ATOM 2449 N N . VAL B 1 47 ? 19.484 7.324 1.425 1 94.94 47 VAL B N 1
ATOM 2450 C CA . VAL B 1 47 ? 20.359 8.328 0.842 1 94.94 47 VAL B CA 1
ATOM 2451 C C . VAL B 1 47 ? 19.625 9.117 -0.229 1 94.94 47 VAL B C 1
ATOM 2453 O O . VAL B 1 47 ? 18.844 8.547 -1.004 1 94.94 47 VAL B O 1
ATOM 2456 N N . VAL B 1 48 ? 19.891 10.391 -0.254 1 96.5 48 VAL B N 1
ATOM 2457 C CA . VAL B 1 48 ? 19.266 11.266 -1.246 1 96.5 48 VAL B CA 1
ATOM 2458 C C . VAL B 1 48 ? 19.844 10.961 -2.629 1 96.5 48 VAL B C 1
ATOM 2460 O O . VAL B 1 48 ? 21.062 10.836 -2.789 1 96.5 48 VAL B O 1
ATOM 2463 N N . VAL B 1 49 ? 18.953 10.867 -3.578 1 94.94 49 VAL B N 1
ATOM 2464 C CA . VAL B 1 49 ? 19.359 10.688 -4.969 1 94.94 49 VAL B CA 1
ATOM 2465 C C . VAL B 1 49 ? 19.438 12.047 -5.66 1 94.94 49 VAL B C 1
ATOM 2467 O O . VAL B 1 49 ? 18.469 12.492 -6.273 1 94.94 49 VAL B O 1
ATOM 2470 N N . GLU B 1 50 ? 20.547 12.617 -5.77 1 94.94 50 GLU B N 1
ATOM 2471 C CA . GLU B 1 50 ? 20.75 14.008 -6.164 1 94.94 50 GLU B CA 1
ATOM 2472 C C . GLU B 1 50 ? 20.328 14.242 -7.613 1 94.94 50 GLU B C 1
ATOM 2474 O O . GLU B 1 50 ? 19.734 15.281 -7.938 1 94.94 50 GLU B O 1
ATOM 2479 N N . LYS B 1 51 ? 20.625 13.336 -8.484 1 92.56 51 LYS B N 1
ATOM 2480 C CA . LYS B 1 51 ? 20.297 13.484 -9.898 1 92.56 51 LYS B CA 1
ATOM 2481 C C . LYS B 1 51 ? 18.797 13.672 -10.102 1 92.56 51 LYS B C 1
ATOM 2483 O O . LYS B 1 51 ? 18.375 14.508 -10.898 1 92.56 51 LYS B O 1
ATOM 2488 N N . LYS B 1 52 ? 18.047 12.961 -9.344 1 92.62 52 LYS B N 1
ATOM 2489 C CA . LYS B 1 52 ? 16.594 13.047 -9.477 1 92.62 52 LYS B CA 1
ATOM 2490 C C . LYS B 1 52 ? 16.047 14.289 -8.781 1 92.62 52 LYS B C 1
ATOM 2492 O O . LYS B 1 52 ? 15.031 14.844 -9.195 1 92.62 52 LYS B O 1
ATOM 2497 N N . LEU B 1 53 ? 16.734 14.695 -7.773 1 95.44 53 LEU B N 1
ATOM 2498 C CA . LEU B 1 53 ? 16.312 15.867 -7.008 1 95.44 53 LEU B CA 1
ATOM 2499 C C . LEU B 1 53 ? 16.25 17.094 -7.898 1 95.44 53 LEU B C 1
ATOM 2501 O O . LEU B 1 53 ? 15.297 17.875 -7.82 1 95.44 53 LEU B O 1
ATOM 2505 N N . LYS B 1 54 ? 17.203 17.281 -8.773 1 93.12 54 LYS B N 1
ATOM 2506 C CA . LYS B 1 54 ? 17.25 18.453 -9.664 1 93.12 54 LYS B CA 1
ATOM 2507 C C . LYS B 1 54 ? 16.047 18.469 -10.602 1 93.12 54 LYS B C 1
ATOM 2509 O O . LYS B 1 54 ? 15.461 19.531 -10.844 1 93.12 54 LYS B O 1
ATOM 2514 N N . ASN B 1 55 ? 15.695 17.375 -11.094 1 92.5 55 ASN B N 1
ATOM 2515 C CA . ASN B 1 55 ? 14.555 17.281 -11.992 1 92.5 55 ASN B CA 1
ATOM 2516 C C . ASN B 1 55 ? 13.25 17.641 -11.289 1 92.5 55 ASN B C 1
ATOM 2518 O O . ASN B 1 55 ? 12.414 18.344 -11.852 1 92.5 55 ASN B O 1
ATOM 2522 N N . ILE B 1 56 ? 13.086 17.141 -10.062 1 94.31 56 ILE B N 1
ATOM 2523 C CA . ILE B 1 56 ? 11.875 17.406 -9.297 1 94.31 56 ILE B CA 1
ATOM 2524 C C . ILE B 1 56 ? 11.805 18.875 -8.922 1 94.31 56 ILE B C 1
ATOM 2526 O O . ILE B 1 56 ? 10.75 19.5 -9.023 1 94.31 56 ILE B O 1
ATOM 2530 N N . GLU B 1 57 ? 12.914 19.391 -8.555 1 93.19 57 GLU B N 1
ATOM 2531 C CA . GLU B 1 57 ? 12.984 20.812 -8.234 1 93.19 57 GLU B CA 1
ATOM 2532 C C . GLU B 1 57 ? 12.555 21.672 -9.422 1 93.19 57 GLU B C 1
ATOM 2534 O O . GLU B 1 57 ? 11.766 22.609 -9.266 1 93.19 57 GLU B O 1
ATOM 2539 N N . THR B 1 58 ? 13.062 21.375 -10.594 1 93.06 58 THR B N 1
ATOM 2540 C CA . THR B 1 58 ? 12.727 22.094 -11.805 1 93.06 58 THR B CA 1
ATOM 2541 C C . THR B 1 58 ? 11.234 22.016 -12.102 1 93.06 58 THR B C 1
ATOM 2543 O O . THR B 1 58 ? 10.609 23.016 -12.469 1 93.06 58 THR B O 1
ATOM 2546 N N . THR B 1 59 ? 10.711 20.844 -11.93 1 93.94 59 THR B N 1
ATOM 2547 C CA . THR B 1 59 ? 9.289 20.625 -12.156 1 93.94 59 THR B CA 1
ATOM 2548 C C . THR B 1 59 ? 8.453 21.484 -11.219 1 93.94 59 THR B C 1
ATOM 2550 O O . THR B 1 59 ? 7.527 22.172 -11.664 1 93.94 59 THR B O 1
ATOM 2553 N N . LEU B 1 60 ? 8.773 21.469 -9.961 1 93.94 60 LEU B N 1
ATOM 2554 C CA . LEU B 1 60 ? 8.031 22.234 -8.953 1 93.94 60 LEU B CA 1
ATOM 2555 C C . LEU B 1 60 ? 8.133 23.734 -9.219 1 93.94 60 LEU B C 1
ATOM 2557 O O . LEU B 1 60 ? 7.129 24.438 -9.172 1 93.94 60 LEU B O 1
ATOM 2561 N N . ARG B 1 61 ? 9.25 24.219 -9.539 1 91.69 61 ARG B N 1
ATOM 2562 C CA . ARG B 1 61 ? 9.469 25.625 -9.836 1 91.69 61 ARG B CA 1
ATOM 2563 C C . ARG B 1 61 ? 8.719 26.031 -11.102 1 91.69 61 ARG B C 1
ATOM 2565 O O . ARG B 1 61 ? 8.164 27.141 -11.172 1 91.69 61 ARG B O 1
ATOM 2572 N N . GLY B 1 62 ? 8.805 25.234 -12.016 1 93.5 62 GLY B N 1
ATOM 2573 C CA . GLY B 1 62 ? 8.148 25.516 -13.281 1 93.5 62 GLY B CA 1
ATOM 2574 C C . GLY B 1 62 ? 6.648 25.672 -13.148 1 93.5 62 GLY B C 1
ATOM 2575 O O . GLY B 1 62 ? 6.055 26.562 -13.781 1 93.5 62 GLY B O 1
ATOM 2576 N N . VAL B 1 63 ? 6.055 24.859 -12.43 1 93.38 63 VAL B N 1
ATOM 2577 C CA . VAL B 1 63 ? 4.609 24.938 -12.242 1 93.38 63 VAL B CA 1
ATOM 2578 C C . VAL B 1 63 ? 4.262 26.109 -11.328 1 93.38 63 VAL B C 1
ATOM 2580 O O . VAL B 1 63 ? 3.256 26.797 -11.539 1 93.38 63 VAL B O 1
ATOM 2583 N N . GLY B 1 64 ? 5.094 26.328 -10.305 1 93.38 64 GLY B N 1
ATOM 2584 C CA . GLY B 1 64 ? 4.91 27.469 -9.43 1 93.38 64 GLY B CA 1
ATOM 2585 C C . GLY B 1 64 ? 3.828 27.25 -8.383 1 93.38 64 GLY B C 1
ATOM 2586 O O . GLY B 1 64 ? 3.016 28.141 -8.133 1 93.38 64 GLY B O 1
ATOM 2587 N N . ILE B 1 65 ? 3.684 26.109 -7.852 1 92.94 65 ILE B N 1
ATOM 2588 C CA . ILE B 1 65 ? 2.771 25.812 -6.75 1 92.94 65 ILE B CA 1
ATOM 2589 C C . ILE B 1 65 ? 3.572 25.484 -5.496 1 92.94 65 ILE B C 1
ATOM 2591 O O . ILE B 1 65 ? 4.637 24.859 -5.574 1 92.94 65 ILE B O 1
ATOM 2595 N N . ASP B 1 66 ? 3.078 25.938 -4.359 1 95.06 66 ASP B N 1
ATOM 2596 C CA . ASP B 1 66 ? 3.744 25.641 -3.094 1 95.06 66 ASP B CA 1
ATOM 2597 C C . ASP B 1 66 ? 3.584 24.172 -2.727 1 95.06 66 ASP B C 1
ATOM 2599 O O . ASP B 1 66 ? 2.691 23.484 -3.238 1 95.06 66 ASP B O 1
ATOM 2603 N N . TYR B 1 67 ? 4.5 23.703 -1.89 1 96.81 67 TYR B N 1
ATOM 2604 C CA . TYR B 1 67 ? 4.43 22.297 -1.559 1 96.81 67 TYR B CA 1
ATOM 2605 C C . TYR B 1 67 ? 4.949 22.031 -0.15 1 96.81 67 TYR B C 1
ATOM 2607 O O . TYR B 1 67 ? 5.711 22.828 0.396 1 96.81 67 TYR B O 1
ATOM 2615 N N . ILE B 1 68 ? 4.469 20.953 0.439 1 98.31 68 ILE B N 1
ATOM 2616 C CA . ILE B 1 68 ? 5 20.375 1.665 1 98.31 68 ILE B CA 1
ATOM 2617 C C . ILE B 1 68 ? 5.398 18.922 1.413 1 98.31 68 ILE B C 1
ATOM 2619 O O . ILE B 1 68 ? 5.082 18.359 0.362 1 98.31 68 ILE B O 1
ATOM 2623 N N . VAL B 1 69 ? 6.172 18.344 2.402 1 98.25 69 VAL B N 1
ATOM 2624 C CA . VAL B 1 69 ? 6.688 17 2.162 1 98.25 69 VAL B CA 1
ATOM 2625 C C . VAL B 1 69 ? 6.168 16.047 3.238 1 98.25 69 VAL B C 1
ATOM 2627 O O . VAL B 1 69 ? 6.02 16.438 4.398 1 98.25 69 VAL B O 1
ATOM 2630 N N . ARG B 1 70 ? 5.969 14.805 2.783 1 98.12 70 ARG B N 1
ATOM 2631 C CA . ARG B 1 70 ? 5.535 13.734 3.678 1 98.12 70 ARG B CA 1
ATOM 2632 C C . ARG B 1 70 ? 6.66 12.742 3.934 1 98.12 70 ARG B C 1
ATOM 2634 O O . ARG B 1 70 ? 7.34 12.312 3 1 98.12 70 ARG B O 1
ATOM 2641 N N . MET B 1 71 ? 6.816 12.406 5.203 1 97.62 71 MET B N 1
ATOM 2642 C CA . MET B 1 71 ? 7.699 11.305 5.594 1 97.62 71 MET B CA 1
ATOM 2643 C C . MET B 1 71 ? 7.098 9.961 5.207 1 97.62 71 MET B C 1
ATOM 2645 O O . MET B 1 71 ? 5.875 9.797 5.219 1 97.62 71 MET B O 1
ATOM 2649 N N . PRO B 1 72 ? 8.039 9.016 4.871 1 95.88 72 PRO B N 1
ATOM 2650 C CA . PRO B 1 72 ? 7.5 7.664 4.711 1 95.88 72 PRO B CA 1
ATOM 2651 C C . PRO B 1 72 ? 6.711 7.195 5.93 1 95.88 72 PRO B C 1
ATOM 2653 O O . PRO B 1 72 ? 7.117 7.453 7.066 1 95.88 72 PRO B O 1
ATOM 2656 N N . THR B 1 73 ? 5.645 6.477 5.703 1 92.94 73 THR B N 1
ATOM 2657 C CA . THR B 1 73 ? 4.758 6.074 6.789 1 92.94 73 THR B CA 1
ATOM 2658 C C . THR B 1 73 ? 5.426 5.027 7.672 1 92.94 73 THR B C 1
ATOM 2660 O O . THR B 1 73 ? 5.027 4.832 8.82 1 92.94 73 THR B O 1
ATOM 2663 N N . SER B 1 74 ? 6.465 4.375 7.164 1 93.38 74 SER B N 1
ATOM 2664 C CA . SER B 1 74 ? 7.125 3.297 7.895 1 93.38 74 SER B CA 1
ATOM 2665 C C . SER B 1 74 ? 8.18 3.84 8.852 1 93.38 74 SER B C 1
ATOM 2667 O O . SER B 1 74 ? 8.727 3.098 9.672 1 93.38 74 SER B O 1
ATOM 2669 N N . VAL B 1 75 ? 8.484 5.078 8.758 1 96.06 75 VAL B N 1
ATOM 2670 C CA . VAL B 1 75 ? 9.469 5.645 9.672 1 96.06 75 VAL B CA 1
ATOM 2671 C C . VAL B 1 75 ? 8.961 5.535 11.109 1 96.06 75 VAL B C 1
ATOM 2673 O O . VAL B 1 75 ? 7.91 6.082 11.445 1 96.06 75 VAL B O 1
ATOM 2676 N N . ASN B 1 76 ? 9.703 4.777 11.906 1 96 76 ASN B N 1
ATOM 2677 C CA . ASN B 1 76 ? 9.406 4.598 13.328 1 96 76 ASN B CA 1
ATOM 2678 C C . ASN B 1 76 ? 10.602 4.969 14.203 1 96 76 ASN B C 1
ATOM 2680 O O . ASN B 1 76 ? 11.445 4.121 14.484 1 96 76 ASN B O 1
ATOM 2684 N N . LEU B 1 77 ? 10.539 6.129 14.766 1 97.25 77 LEU B N 1
ATOM 2685 C CA . LEU B 1 77 ? 11.672 6.637 15.531 1 97.25 77 LEU B CA 1
ATOM 2686 C C . LEU B 1 77 ? 11.641 6.109 16.969 1 97.25 77 LEU B C 1
ATOM 2688 O O . LEU B 1 77 ? 12.516 6.441 17.766 1 97.25 77 LEU B O 1
ATOM 2692 N N . ARG B 1 78 ? 10.617 5.301 17.25 1 96.88 78 ARG B N 1
ATOM 2693 C CA . ARG B 1 78 ? 10.562 4.637 18.547 1 96.88 78 ARG B CA 1
ATOM 2694 C C . ARG B 1 78 ? 11.227 3.266 18.484 1 96.88 78 ARG B C 1
ATOM 2696 O O . ARG B 1 78 ? 11.414 2.621 19.516 1 96.88 78 ARG B O 1
ATOM 2703 N N . ASP B 1 79 ? 11.547 2.812 17.312 1 95.81 79 ASP B N 1
ATOM 2704 C CA . ASP B 1 79 ? 12.133 1.491 17.125 1 95.81 79 ASP B CA 1
ATOM 2705 C C . ASP B 1 79 ? 13.594 1.472 17.562 1 95.81 79 ASP B C 1
ATOM 2707 O O . ASP B 1 79 ? 14.484 1.906 16.828 1 95.81 79 ASP B O 1
ATOM 2711 N N . HIS B 1 80 ? 13.836 0.888 18.734 1 95.31 80 HIS B N 1
ATOM 2712 C CA . HIS B 1 80 ? 15.188 0.923 19.281 1 95.31 80 HIS B CA 1
ATOM 2713 C C . HIS B 1 80 ? 16.094 -0.076 18.562 1 95.31 80 HIS B C 1
ATOM 2715 O O . HIS B 1 80 ? 17.312 0.087 18.547 1 95.31 80 HIS B O 1
ATOM 2721 N N . ILE B 1 81 ? 15.562 -1.113 17.969 1 95.25 81 ILE B N 1
ATOM 2722 C CA . ILE B 1 81 ? 16.344 -2.145 17.297 1 95.25 81 ILE B CA 1
ATOM 2723 C C . ILE B 1 81 ? 16.875 -1.609 15.977 1 95.25 81 ILE B C 1
ATOM 2725 O O . ILE B 1 81 ? 18.062 -1.759 15.672 1 95.25 81 ILE B O 1
ATOM 2729 N N . TYR B 1 82 ? 16.047 -0.936 15.203 1 95.06 82 TYR B N 1
ATOM 2730 C CA . TYR B 1 82 ? 16.453 -0.44 13.891 1 95.06 82 TYR B CA 1
ATOM 2731 C C . TYR B 1 82 ? 16.469 1.084 13.867 1 95.06 82 TYR B C 1
ATOM 2733 O O . TYR B 1 82 ? 16.172 1.697 12.836 1 95.06 82 TYR B O 1
ATOM 2741 N N . TYR B 1 83 ? 16.734 1.698 14.93 1 95.94 83 TYR B N 1
ATOM 2742 C CA . TYR B 1 83 ? 16.703 3.146 15.109 1 95.94 83 TYR B CA 1
ATOM 2743 C C . TYR B 1 83 ? 17.562 3.844 14.062 1 95.94 83 TYR B C 1
ATOM 2745 O O . TYR B 1 83 ? 17.109 4.781 13.398 1 95.94 83 TYR B O 1
ATOM 2753 N N . THR B 1 84 ? 18.75 3.355 13.875 1 96.31 84 THR B N 1
ATOM 2754 C CA . THR B 1 84 ? 19.703 4.016 12.992 1 96.31 84 THR B CA 1
ATOM 2755 C C . THR B 1 84 ? 19.172 4.062 11.555 1 96.31 84 THR B C 1
ATOM 2757 O O . THR B 1 84 ? 19.312 5.074 10.867 1 96.31 84 THR B O 1
ATOM 2760 N N . ARG B 1 85 ? 18.562 3.018 11.125 1 95.12 85 ARG B N 1
ATOM 2761 C CA . ARG B 1 85 ? 18.016 2.967 9.773 1 95.12 85 ARG B CA 1
ATOM 2762 C C . ARG B 1 85 ? 16.844 3.926 9.625 1 95.12 85 ARG B C 1
ATOM 2764 O O . ARG B 1 85 ? 16.766 4.668 8.641 1 95.12 85 ARG B O 1
ATOM 2771 N N . HIS B 1 86 ? 15.945 3.883 10.562 1 96.94 86 HIS B N 1
ATOM 2772 C CA . HIS B 1 86 ? 14.805 4.789 10.539 1 96.94 86 HIS B CA 1
ATOM 2773 C C . HIS B 1 86 ? 15.258 6.246 10.555 1 96.94 86 HIS B C 1
ATOM 2775 O O . HIS B 1 86 ? 14.758 7.062 9.781 1 96.94 86 HIS B O 1
ATOM 2781 N N . PHE B 1 87 ? 16.203 6.543 11.398 1 97.81 87 PHE B N 1
ATOM 2782 C CA . PHE B 1 87 ? 16.688 7.918 11.516 1 97.81 87 PHE B CA 1
ATOM 2783 C C . PHE B 1 87 ? 17.391 8.359 10.242 1 97.81 87 PHE B C 1
ATOM 2785 O O . PHE B 1 87 ? 17.281 9.508 9.82 1 97.81 87 PHE B O 1
ATOM 2792 N N . ARG B 1 88 ? 18.062 7.461 9.633 1 97.62 88 ARG B N 1
ATOM 2793 C CA . ARG B 1 88 ? 18.75 7.766 8.383 1 97.62 88 ARG B CA 1
ATOM 2794 C C . ARG B 1 88 ? 17.75 8.156 7.297 1 97.62 88 ARG B C 1
ATOM 2796 O O . ARG B 1 88 ? 17.984 9.125 6.559 1 97.62 88 ARG B O 1
ATOM 2803 N N . VAL B 1 89 ? 16.719 7.422 7.207 1 97.38 89 VAL B N 1
ATOM 2804 C CA . VAL B 1 89 ? 15.695 7.727 6.219 1 97.38 89 VAL B CA 1
ATOM 2805 C C . VAL B 1 89 ? 15.039 9.062 6.555 1 97.38 89 VAL B C 1
ATOM 2807 O O . VAL B 1 89 ? 14.828 9.898 5.668 1 97.38 89 VAL B O 1
ATOM 2810 N N . ALA B 1 90 ? 14.758 9.273 7.82 1 98.31 90 ALA B N 1
ATOM 2811 C CA . ALA B 1 90 ? 14.156 10.531 8.25 1 98.31 90 ALA B CA 1
ATOM 2812 C C . ALA B 1 90 ? 15.062 11.711 7.93 1 98.31 90 ALA B C 1
ATOM 2814 O O . ALA B 1 90 ? 14.602 12.742 7.426 1 98.31 90 ALA B O 1
ATOM 2815 N N . ARG B 1 91 ? 16.297 11.547 8.164 1 98.44 91 ARG B N 1
ATOM 2816 C CA . ARG B 1 91 ? 17.266 12.602 7.891 1 98.44 91 ARG B CA 1
ATOM 2817 C C . ARG B 1 91 ? 17.359 12.891 6.398 1 98.44 91 ARG B C 1
ATOM 2819 O O . ARG B 1 91 ? 17.516 14.039 5.988 1 98.44 91 ARG B O 1
ATOM 2826 N N . ALA B 1 92 ? 17.328 11.828 5.594 1 98.25 92 ALA B N 1
ATOM 2827 C CA . ALA B 1 92 ? 17.359 12.008 4.145 1 98.25 92 ALA B CA 1
ATOM 2828 C C . ALA B 1 92 ? 16.156 12.82 3.668 1 98.25 92 ALA B C 1
ATOM 2830 O O . ALA B 1 92 ? 16.297 13.688 2.803 1 98.25 92 ALA B O 1
ATOM 2831 N N . VAL B 1 93 ? 15.016 12.57 4.262 1 98.25 93 VAL B N 1
ATOM 2832 C CA . VAL B 1 93 ? 13.82 13.32 3.891 1 98.25 93 VAL B CA 1
ATOM 2833 C C . VAL B 1 93 ? 13.977 14.781 4.328 1 98.25 93 VAL B C 1
ATOM 2835 O O . VAL B 1 93 ? 13.609 15.695 3.59 1 98.25 93 VAL B O 1
ATOM 2838 N N . ALA B 1 94 ? 14.539 15 5.516 1 98.56 94 ALA B N 1
ATOM 2839 C CA . ALA B 1 94 ? 14.805 16.359 5.977 1 98.56 94 ALA B CA 1
ATOM 2840 C C . ALA B 1 94 ? 15.75 17.078 5.023 1 98.56 94 ALA B C 1
ATOM 2842 O O . ALA B 1 94 ? 15.531 18.25 4.695 1 98.56 94 ALA B O 1
ATOM 2843 N N . ASP B 1 95 ? 16.719 16.375 4.555 1 98.31 95 ASP B N 1
ATOM 2844 C CA . ASP B 1 95 ? 17.656 16.953 3.594 1 98.31 95 ASP B CA 1
ATOM 2845 C C . ASP B 1 95 ? 16.938 17.344 2.301 1 98.31 95 ASP B C 1
ATOM 2847 O O . ASP B 1 95 ? 17.172 18.422 1.764 1 98.31 95 ASP B O 1
ATOM 2851 N N . VAL B 1 96 ? 16.125 16.484 1.845 1 98.19 96 VAL B N 1
ATOM 2852 C CA . VAL B 1 96 ? 15.359 16.766 0.634 1 98.19 96 VAL B CA 1
ATOM 2853 C C . VAL B 1 96 ? 14.469 17.984 0.852 1 98.19 96 VAL B C 1
ATOM 2855 O O . VAL B 1 96 ? 14.367 18.844 -0.024 1 98.19 96 VAL B O 1
ATOM 2858 N N . ALA B 1 97 ? 13.836 18.094 2.025 1 98.38 97 ALA B N 1
ATOM 2859 C CA . ALA B 1 97 ? 12.977 19.234 2.342 1 98.38 97 ALA B CA 1
ATOM 2860 C C . ALA B 1 97 ? 13.766 20.531 2.311 1 98.38 97 ALA B C 1
ATOM 2862 O O . ALA B 1 97 ? 13.289 21.547 1.783 1 98.38 97 ALA B O 1
ATOM 2863 N N . ILE B 1 98 ? 14.93 20.547 2.83 1 98.06 98 ILE B N 1
ATOM 2864 C CA . ILE B 1 98 ? 15.805 21.703 2.838 1 98.06 98 ILE B CA 1
ATOM 2865 C C . ILE B 1 98 ? 16.156 22.094 1.404 1 98.06 98 ILE B C 1
ATOM 2867 O O . ILE B 1 98 ? 15.984 23.25 1.008 1 98.06 98 ILE B O 1
ATOM 2871 N N . LYS B 1 99 ? 16.547 21.172 0.638 1 97 99 LYS B N 1
ATOM 2872 C CA . LYS B 1 99 ? 17.031 21.422 -0.718 1 97 99 LYS B CA 1
ATOM 2873 C C . LYS B 1 99 ? 15.898 21.906 -1.622 1 97 99 LYS B C 1
ATOM 2875 O O . LYS B 1 99 ? 16.109 22.734 -2.5 1 97 99 LYS B O 1
ATOM 2880 N N . LEU B 1 100 ? 14.711 21.328 -1.412 1 96.62 100 LEU B N 1
ATOM 2881 C CA . LEU B 1 100 ? 13.562 21.703 -2.23 1 96.62 100 LEU B CA 1
ATOM 2882 C C . LEU B 1 100 ? 12.93 23 -1.717 1 96.62 100 LEU B C 1
ATOM 2884 O O . LEU B 1 100 ? 12.141 23.641 -2.426 1 96.62 100 LEU B O 1
ATOM 2888 N N . GLY B 1 101 ? 13.18 23.328 -0.463 1 96.25 101 GLY B N 1
ATOM 2889 C CA . GLY B 1 101 ? 12.602 24.531 0.13 1 96.25 101 GLY B CA 1
ATOM 2890 C C . GLY B 1 101 ? 11.188 24.328 0.639 1 96.25 101 GLY B C 1
ATOM 2891 O O . GLY B 1 101 ? 10.359 25.234 0.575 1 96.25 101 GLY B O 1
ATOM 2892 N N . ALA B 1 102 ? 10.852 23.109 1.055 1 97.12 102 ALA B N 1
ATOM 2893 C CA . ALA B 1 102 ? 9.547 22.844 1.66 1 97.12 102 ALA B CA 1
ATOM 2894 C C . ALA B 1 102 ? 9.43 23.516 3.025 1 97.12 102 ALA B C 1
ATOM 2896 O O . ALA B 1 102 ? 10.422 23.625 3.754 1 97.12 102 ALA B O 1
ATOM 2897 N N . LYS B 1 103 ? 8.195 23.906 3.393 1 96.44 103 LYS B N 1
ATOM 2898 C CA . LYS B 1 103 ? 8.047 24.656 4.633 1 96.44 103 LYS B CA 1
ATOM 2899 C C . LYS B 1 103 ? 7.539 23.766 5.762 1 96.44 103 LYS B C 1
ATOM 2901 O O . LYS B 1 103 ? 7.613 24.141 6.934 1 96.44 103 LYS B O 1
ATOM 2906 N N . VAL B 1 104 ? 7.008 22.656 5.426 1 98.75 104 VAL B N 1
ATOM 2907 C CA . VAL B 1 104 ? 6.477 21.734 6.43 1 98.75 104 VAL B CA 1
ATOM 2908 C C . VAL B 1 104 ? 6.82 20.297 6.055 1 98.75 104 VAL B C 1
ATOM 2910 O O . VAL B 1 104 ? 6.727 19.922 4.887 1 98.75 104 VAL B O 1
ATOM 2913 N N . ILE B 1 105 ? 7.266 19.547 6.996 1 98.81 105 ILE B N 1
ATOM 2914 C CA . ILE B 1 105 ? 7.383 18.094 6.906 1 98.81 105 ILE B CA 1
ATOM 2915 C C . ILE B 1 105 ? 6.32 17.422 7.777 1 98.81 105 ILE B C 1
ATOM 2917 O O . ILE B 1 105 ? 6.281 17.641 8.992 1 98.81 105 ILE B O 1
ATOM 2921 N N . VAL B 1 106 ? 5.473 16.688 7.145 1 98.81 106 VAL B N 1
ATOM 2922 C CA . VAL B 1 106 ? 4.48 15.922 7.902 1 98.81 106 VAL B CA 1
ATOM 2923 C C . VAL B 1 106 ? 4.996 14.508 8.164 1 98.81 106 VAL B C 1
ATOM 2925 O O . VAL B 1 106 ? 5.508 13.852 7.258 1 98.81 106 VAL B O 1
ATOM 2928 N N . MET B 1 107 ? 4.914 14.094 9.383 1 97.12 107 MET B N 1
ATOM 2929 C CA . MET B 1 107 ? 5.352 12.734 9.711 1 97.12 107 MET B CA 1
ATOM 2930 C C . MET B 1 107 ? 4.438 12.102 10.75 1 97.12 107 MET B C 1
ATOM 2932 O O . MET B 1 107 ? 3.762 12.812 11.5 1 97.12 107 MET B O 1
ATOM 2936 N N . GLN B 1 108 ? 4.422 10.766 10.727 1 95.62 108 GLN B N 1
ATOM 2937 C CA . GLN B 1 108 ? 3.639 10.031 11.711 1 95.62 108 GLN B CA 1
ATOM 2938 C C . GLN B 1 108 ? 4.445 9.781 12.984 1 95.62 108 GLN B C 1
ATOM 2940 O O . GLN B 1 108 ? 5.66 9.57 12.922 1 95.62 108 GLN B O 1
ATOM 2945 N N . SER B 1 109 ? 3.721 9.828 14.078 1 91.81 109 SER B N 1
ATOM 2946 C CA . SER B 1 109 ? 4.332 9.352 15.312 1 91.81 109 SER B CA 1
ATOM 2947 C C . SER B 1 109 ? 4.461 7.836 15.32 1 91.81 109 SER B C 1
ATOM 2949 O O . SER B 1 109 ? 3.684 7.137 14.664 1 91.81 109 SER B O 1
ATOM 2951 N N . GLY B 1 110 ? 5.484 7.352 16 1 87.12 110 GLY B N 1
ATOM 2952 C CA . GLY B 1 110 ? 5.684 5.914 16.094 1 87.12 110 GLY B CA 1
ATOM 2953 C C . GLY B 1 110 ? 4.531 5.191 16.766 1 87.12 110 GLY B C 1
ATOM 2954 O O . GLY B 1 110 ? 3.832 5.77 17.594 1 87.12 110 GLY B O 1
ATOM 2955 N N . ARG B 1 111 ? 4.273 3.973 16.328 1 75.38 111 ARG B N 1
ATOM 2956 C CA . ARG B 1 111 ? 3.168 3.166 16.844 1 75.38 111 ARG B CA 1
ATOM 2957 C C . ARG B 1 111 ? 3.523 2.531 18.172 1 75.38 111 ARG B C 1
ATOM 2959 O O . ARG B 1 111 ? 2.746 2.609 19.125 1 75.38 111 ARG B O 1
ATOM 2966 N N . THR B 1 112 ? 4.699 1.873 18.203 1 82.94 112 THR B N 1
ATOM 2967 C CA . THR B 1 112 ? 5.176 1.164 19.391 1 82.94 112 THR B CA 1
ATOM 2968 C C . THR B 1 112 ? 6.664 1.417 19.609 1 82.94 112 THR B C 1
ATOM 2970 O O . THR B 1 112 ? 7.359 1.892 18.703 1 82.94 112 THR B O 1
ATOM 2973 N N . GLY B 1 113 ? 7.082 1.254 20.859 1 91.75 113 GLY B N 1
ATOM 2974 C CA . GLY B 1 113 ? 8.5 1.357 21.156 1 91.75 113 GLY B CA 1
ATOM 2975 C C . GLY B 1 113 ? 8.828 2.467 22.141 1 91.75 113 GLY B C 1
ATOM 2976 O O . GLY B 1 113 ? 8.039 2.76 23.031 1 91.75 113 GLY B O 1
ATOM 2977 N N . ARG B 1 114 ? 10.047 3.066 21.953 1 94.62 114 ARG B N 1
ATOM 2978 C CA . ARG B 1 114 ? 10.633 3.979 22.922 1 94.62 114 ARG B CA 1
ATOM 2979 C C . ARG B 1 114 ? 10.258 5.426 22.625 1 94.62 114 ARG B C 1
ATOM 2981 O O . ARG B 1 114 ? 10.773 6.023 21.672 1 94.62 114 ARG B O 1
ATOM 2988 N N . LEU B 1 115 ? 9.477 5.969 23.562 1 95.06 115 LEU B N 1
ATOM 2989 C CA . LEU B 1 115 ? 9.016 7.348 23.422 1 95.06 115 LEU B CA 1
ATOM 2990 C C . LEU B 1 115 ? 10.188 8.32 23.531 1 95.06 115 LEU B C 1
ATOM 2992 O O . LEU B 1 115 ? 10.234 9.32 22.812 1 95.06 115 LEU B O 1
ATOM 2996 N N . ASP B 1 116 ? 11.039 8.078 24.453 1 96.31 116 ASP B N 1
ATOM 2997 C CA . ASP B 1 116 ? 12.172 8.969 24.672 1 96.31 116 ASP B CA 1
ATOM 2998 C C . ASP B 1 116 ? 13.047 9.055 23.422 1 96.31 116 ASP B C 1
ATOM 3000 O O . ASP B 1 116 ? 13.562 10.117 23.094 1 96.31 116 ASP B O 1
ATOM 3004 N N . LEU B 1 117 ? 13.188 7.922 22.703 1 97.44 117 LEU B N 1
ATOM 3005 C CA . LEU B 1 117 ? 13.969 7.898 21.469 1 97.44 117 LEU B CA 1
ATOM 3006 C C . LEU B 1 117 ? 13.312 8.773 20.391 1 97.44 117 LEU B C 1
ATOM 3008 O O . LEU B 1 117 ? 14.008 9.484 19.672 1 97.44 117 LEU B O 1
ATOM 3012 N N . GLU B 1 118 ? 12.039 8.656 20.297 1 98 118 GLU B N 1
ATOM 3013 C CA . GLU B 1 118 ? 11.328 9.469 19.328 1 98 118 GLU B CA 1
ATOM 3014 C C . GLU B 1 118 ? 11.477 10.953 19.625 1 98 118 GLU B C 1
ATOM 3016 O O . GLU B 1 118 ? 11.719 11.758 18.734 1 98 118 GLU B O 1
ATOM 3021 N N . ILE B 1 119 ? 11.328 11.32 20.875 1 98.31 119 ILE B N 1
ATOM 3022 C CA . ILE B 1 119 ? 11.43 12.719 21.281 1 98.31 119 ILE B CA 1
ATOM 3023 C C . ILE B 1 119 ? 12.828 13.25 20.953 1 98.31 119 ILE B C 1
ATOM 3025 O O . ILE B 1 119 ? 12.969 14.32 20.375 1 98.31 119 ILE B O 1
ATOM 3029 N N . GLU B 1 120 ? 13.82 12.5 21.234 1 98.31 120 GLU B N 1
ATOM 3030 C CA . GLU B 1 120 ? 15.188 12.906 20.953 1 98.31 120 GLU B CA 1
ATOM 3031 C C . GLU B 1 120 ? 15.43 13.039 19.453 1 98.31 120 GLU B C 1
ATOM 3033 O O . GLU B 1 120 ? 16.078 13.984 19 1 98.31 120 GLU B O 1
ATOM 3038 N N . ALA B 1 121 ? 14.945 12.062 18.719 1 98.56 121 ALA B N 1
ATOM 3039 C CA . ALA B 1 121 ? 15.094 12.094 17.266 1 98.56 121 ALA B CA 1
ATOM 3040 C C . ALA B 1 121 ? 14.43 13.336 16.688 1 98.56 121 ALA B C 1
ATOM 3042 O O . ALA B 1 121 ? 14.992 13.992 15.812 1 98.56 121 ALA B O 1
ATOM 3043 N N . LEU B 1 122 ? 13.258 13.625 17.188 1 98.75 122 LEU B N 1
ATOM 3044 C CA . LEU B 1 122 ? 12.523 14.789 16.688 1 98.75 122 LEU B CA 1
ATOM 3045 C C . LEU B 1 122 ? 13.242 16.078 17.047 1 98.75 122 LEU B C 1
ATOM 3047 O O . LEU B 1 122 ? 13.211 17.047 16.281 1 98.75 122 LEU B O 1
ATOM 3051 N N . GLN B 1 123 ? 13.828 16.109 18.219 1 98.81 123 GLN B N 1
ATOM 3052 C CA . GLN B 1 123 ? 14.641 17.281 18.578 1 98.81 123 GLN B CA 1
ATOM 3053 C C . GLN B 1 123 ? 15.781 17.484 17.594 1 98.81 123 GLN B C 1
ATOM 3055 O O . GLN B 1 123 ? 16.016 18.594 17.125 1 98.81 123 GLN B O 1
ATOM 3060 N N . GLN B 1 124 ? 16.422 16.422 17.234 1 98.81 124 GLN B N 1
ATOM 3061 C CA . GLN B 1 124 ? 17.531 16.484 16.281 1 98.81 124 GLN B CA 1
ATOM 3062 C C . GLN B 1 124 ? 17.047 16.953 14.914 1 98.81 124 GLN B C 1
ATOM 3064 O O . GLN B 1 124 ? 17.672 17.828 14.289 1 98.81 124 GLN B O 1
ATOM 3069 N N . LEU B 1 125 ? 15.984 16.375 14.438 1 98.81 125 LEU B N 1
ATOM 3070 C CA . LEU B 1 125 ? 15.445 16.734 13.141 1 98.81 125 LEU B CA 1
ATOM 3071 C C . LEU B 1 125 ? 14.961 18.188 13.141 1 98.81 125 LEU B C 1
ATOM 3073 O O . LEU B 1 125 ? 15.188 18.922 12.18 1 98.81 125 LEU B O 1
ATOM 3077 N N . ALA B 1 126 ? 14.32 18.578 14.234 1 98.81 126 ALA B N 1
ATOM 3078 C CA . ALA B 1 126 ? 13.828 19.953 14.367 1 98.81 126 ALA B CA 1
ATOM 3079 C C . ALA B 1 126 ? 14.977 20.953 14.32 1 98.81 126 ALA B C 1
ATOM 3081 O O . ALA B 1 126 ? 14.883 21.984 13.656 1 98.81 126 ALA B O 1
ATOM 3082 N N . ASP B 1 127 ? 16.016 20.641 15.016 1 98.81 127 ASP B N 1
ATOM 3083 C CA . ASP B 1 127 ? 17.188 21.5 15.016 1 98.81 127 ASP B CA 1
ATOM 3084 C C . ASP B 1 127 ? 17.828 21.562 13.633 1 98.81 127 ASP B C 1
ATOM 3086 O O . ASP B 1 127 ? 18.359 22.609 13.242 1 98.81 127 ASP B O 1
ATOM 3090 N N . MET B 1 128 ? 17.781 20.516 12.922 1 98.62 128 MET B N 1
ATOM 3091 C CA . MET B 1 128 ? 18.359 20.438 11.578 1 98.62 128 MET B CA 1
ATOM 3092 C C . MET B 1 128 ? 17.594 21.344 10.617 1 98.62 128 MET B C 1
ATOM 3094 O O . MET B 1 128 ? 18.203 22.047 9.805 1 98.62 128 MET B O 1
ATOM 3098 N N . VAL B 1 129 ? 16.328 21.344 10.719 1 98.69 129 VAL B N 1
ATOM 3099 C CA . VAL B 1 129 ? 15.555 22 9.664 1 98.69 129 VAL B CA 1
ATOM 3100 C C . VAL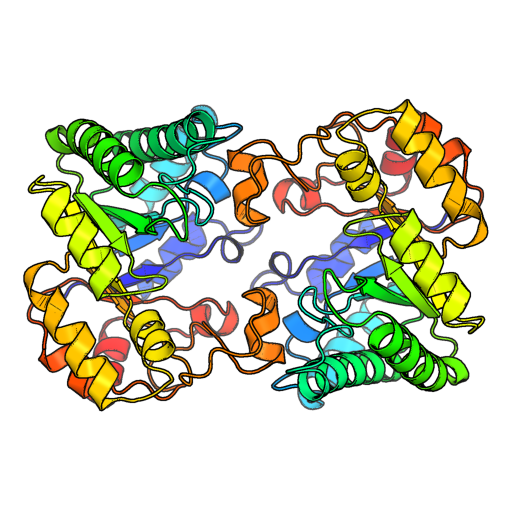 B 1 129 ? 15.141 23.391 10.117 1 98.69 129 VAL B C 1
ATOM 3102 O O . VAL B 1 129 ? 14.766 24.234 9.289 1 98.69 129 VAL B O 1
ATOM 3105 N N . GLY B 1 130 ? 15.273 23.766 11.391 1 98.44 130 GLY B N 1
ATOM 3106 C CA . GLY B 1 130 ? 14.867 25.031 11.977 1 98.44 130 GLY B CA 1
ATOM 3107 C C . GLY B 1 130 ? 15.477 26.234 11.281 1 98.44 130 GLY B C 1
ATOM 3108 O O . GLY B 1 130 ? 14.766 27.172 10.93 1 98.44 130 GLY B O 1
ATOM 3109 N N . PRO B 1 131 ? 16.734 26.25 11.062 1 98.44 131 PRO B N 1
ATOM 3110 C CA . PRO B 1 131 ? 17.406 27.391 10.438 1 98.44 131 PRO B CA 1
ATOM 3111 C C . PRO B 1 131 ? 16.859 27.703 9.047 1 98.44 131 PRO B C 1
ATOM 3113 O O . PRO B 1 131 ? 17.078 28.797 8.523 1 98.44 131 PRO B O 1
ATOM 3116 N N . PHE B 1 132 ? 16.203 26.781 8.477 1 98.19 132 PHE B N 1
ATOM 3117 C CA . PHE B 1 132 ? 15.688 26.969 7.121 1 98.19 132 PHE B CA 1
ATOM 3118 C C . PHE B 1 132 ? 14.211 27.328 7.148 1 98.19 132 PHE B C 1
ATOM 3120 O O . PHE B 1 132 ? 13.555 27.359 6.102 1 98.19 132 PHE B O 1
ATOM 3127 N N . GLY B 1 133 ? 13.672 27.484 8.375 1 98.19 133 GLY B N 1
ATOM 3128 C CA . GLY B 1 133 ? 12.281 27.891 8.508 1 98.19 133 GLY B CA 1
ATOM 3129 C C . GLY B 1 133 ? 11.305 26.75 8.281 1 98.19 133 GLY B C 1
ATOM 3130 O O . GLY B 1 133 ? 10.133 26.984 7.969 1 98.19 133 GLY B O 1
ATOM 3131 N N . ILE B 1 134 ? 11.742 25.531 8.352 1 98.62 134 ILE B N 1
ATOM 3132 C CA . ILE B 1 134 ? 10.906 24.359 8.109 1 98.62 134 ILE B CA 1
ATOM 3133 C C . ILE B 1 134 ? 10.289 23.875 9.422 1 98.62 134 ILE B C 1
ATOM 3135 O O . ILE B 1 134 ? 10.977 23.812 10.445 1 98.62 134 ILE B O 1
ATOM 3139 N N . LYS B 1 135 ? 9.039 23.594 9.414 1 98.75 135 LYS B N 1
ATOM 3140 C CA . LYS B 1 135 ? 8.336 23.016 10.555 1 98.75 135 LYS B CA 1
ATOM 3141 C C . LYS B 1 135 ? 8.125 21.516 10.375 1 98.75 135 LYS B C 1
ATOM 3143 O O . LYS B 1 135 ? 8.031 21.031 9.25 1 98.75 135 LYS B O 1
ATOM 3148 N N . ILE B 1 136 ? 8.094 20.828 11.484 1 98.81 136 ILE B N 1
ATOM 3149 C CA . ILE B 1 136 ? 7.719 19.422 11.508 1 98.81 136 ILE B CA 1
ATOM 3150 C C . ILE B 1 136 ? 6.34 19.266 12.141 1 98.81 136 ILE B C 1
ATOM 3152 O O . ILE B 1 136 ? 6.102 19.75 13.25 1 98.81 136 ILE B O 1
ATOM 3156 N N . ALA B 1 137 ? 5.457 18.734 11.445 1 98.81 137 ALA B N 1
ATOM 3157 C CA . ALA B 1 137 ? 4.113 18.469 11.953 1 98.81 137 ALA B CA 1
ATOM 3158 C C . ALA B 1 137 ? 3.891 16.984 12.172 1 98.81 137 ALA B C 1
ATOM 3160 O O . ALA B 1 137 ? 3.986 16.188 11.234 1 98.81 137 ALA B O 1
ATOM 3161 N N . LEU B 1 138 ? 3.592 16.594 13.398 1 98.44 138 LEU B N 1
ATOM 3162 C CA . LEU B 1 138 ? 3.402 15.195 13.766 1 98.44 138 LEU B CA 1
ATOM 3163 C C . LEU B 1 138 ? 1.934 14.805 13.656 1 98.44 138 LEU B C 1
ATOM 3165 O O . LEU B 1 138 ? 1.06 15.477 14.203 1 98.44 138 LEU B O 1
ATOM 3169 N N . GLU B 1 139 ? 1.712 13.703 13.016 1 98.12 139 GLU B N 1
ATOM 3170 C CA . GLU B 1 139 ? 0.358 13.258 12.695 1 98.12 139 GLU B CA 1
ATOM 3171 C C . GLU B 1 139 ? -0.153 12.266 13.734 1 98.12 139 GLU B C 1
ATOM 3173 O O . GLU B 1 139 ? 0.592 11.391 14.188 1 98.12 139 GLU B O 1
ATOM 3178 N N . ASN B 1 140 ? -1.454 12.336 14.094 1 96.19 140 ASN B N 1
ATOM 3179 C CA . ASN B 1 140 ? -2.111 11.414 15.008 1 96.19 140 ASN B CA 1
ATOM 3180 C C . ASN B 1 140 ? -2.615 10.172 14.289 1 96.19 140 ASN B C 1
ATOM 3182 O O . ASN B 1 140 ? -3.811 9.867 14.32 1 96.19 140 ASN B O 1
ATOM 3186 N N . THR B 1 141 ? -1.778 9.406 13.797 1 90.31 141 THR B N 1
ATOM 3187 C CA . THR B 1 141 ? -2.162 8.188 13.094 1 90.31 141 THR B CA 1
ATOM 3188 C C . THR B 1 141 ? -2.973 7.266 14 1 90.31 141 THR B C 1
ATOM 3190 O O . THR B 1 141 ? -3.928 6.625 13.555 1 90.31 141 THR B O 1
ATOM 3193 N N . PHE B 1 142 ? -2.66 7.32 15.367 1 84.94 142 PHE B N 1
ATOM 3194 C CA . PHE B 1 142 ? -3.324 6.379 16.266 1 84.94 142 PHE B CA 1
ATOM 3195 C C . PHE B 1 142 ? -4.047 7.113 17.391 1 84.94 142 PHE B C 1
ATOM 3197 O O . PHE B 1 142 ? -5.137 6.715 17.797 1 84.94 142 PHE B O 1
ATOM 3204 N N . SER B 1 143 ? -3.408 8.109 17.938 1 90.12 143 SER B N 1
ATOM 3205 C CA . SER B 1 143 ? -3.979 8.805 19.078 1 90.12 143 SER B CA 1
ATOM 3206 C C . SER B 1 143 ? -3.602 10.281 19.078 1 90.12 143 SER B C 1
ATOM 3208 O O . SER B 1 143 ? -2.422 10.625 18.969 1 90.12 143 SER B O 1
ATOM 3210 N N . VAL B 1 144 ? -4.684 11.086 19.25 1 95.56 144 VAL B N 1
ATOM 3211 C CA . VAL B 1 144 ? -4.449 12.523 19.375 1 95.56 144 VAL B CA 1
ATOM 3212 C C . VAL B 1 144 ? -3.65 12.812 20.641 1 95.56 144 VAL B C 1
ATOM 3214 O O . VAL B 1 144 ? -2.631 13.508 20.594 1 95.56 144 VAL B O 1
ATOM 3217 N N . LYS B 1 145 ? -4.031 12.25 21.75 1 94.5 145 LYS B N 1
ATOM 3218 C CA . LYS B 1 145 ? -3.42 12.516 23.047 1 94.5 145 LYS B CA 1
ATOM 3219 C C . LYS B 1 145 ? -1.954 12.086 23.062 1 94.5 145 LYS B C 1
ATOM 3221 O O . LYS B 1 145 ? -1.091 12.836 23.531 1 94.5 145 LYS B O 1
ATOM 3226 N N . ASP B 1 146 ? -1.706 10.93 22.531 1 93.75 146 ASP B N 1
ATOM 3227 C CA . ASP B 1 146 ? -0.335 10.43 22.5 1 93.75 146 ASP B CA 1
ATOM 3228 C C . ASP B 1 146 ? 0.554 11.312 21.625 1 93.75 146 ASP B C 1
ATOM 3230 O O . ASP B 1 146 ? 1.701 11.586 21.984 1 93.75 146 ASP B O 1
ATOM 3234 N N . THR B 1 147 ? 0.038 11.703 20.516 1 96.12 147 THR B N 1
ATOM 3235 C CA . THR B 1 147 ? 0.806 12.539 19.609 1 96.12 147 THR B CA 1
ATOM 3236 C C . THR B 1 147 ? 1.088 13.906 20.219 1 96.12 147 THR B C 1
ATOM 3238 O O . THR B 1 147 ? 2.207 14.414 20.141 1 96.12 147 THR B O 1
ATOM 3241 N N . LEU B 1 148 ? 0.113 14.484 20.906 1 96.69 148 LEU B N 1
ATOM 3242 C CA . LEU B 1 148 ? 0.288 15.781 21.547 1 96.69 148 LEU B CA 1
ATOM 3243 C C . LEU B 1 148 ? 1.311 15.695 22.672 1 96.69 148 LEU B C 1
ATOM 3245 O O . LEU B 1 148 ? 2.053 16.656 22.922 1 96.69 148 LEU B O 1
ATOM 3249 N N . TYR B 1 149 ? 1.332 14.586 23.359 1 96.12 149 TYR B N 1
ATOM 3250 C CA . TYR B 1 149 ? 2.348 14.383 24.375 1 96.12 149 TYR B CA 1
ATOM 3251 C C . TYR B 1 149 ? 3.748 14.5 23.797 1 96.12 149 TYR B C 1
ATOM 3253 O O . TYR B 1 149 ? 4.617 15.156 24.375 1 96.12 149 TYR B O 1
ATOM 3261 N N . VAL B 1 150 ? 3.967 13.883 22.672 1 97.06 150 VAL B N 1
ATOM 3262 C CA . VAL B 1 150 ? 5.266 13.945 22.016 1 97.06 150 VAL B CA 1
ATOM 3263 C C . VAL B 1 150 ? 5.566 15.383 21.594 1 97.06 150 VAL B C 1
ATOM 3265 O O . VAL B 1 150 ? 6.648 15.906 21.875 1 97.06 150 VAL B O 1
ATOM 3268 N N . VAL B 1 151 ? 4.605 16.047 20.969 1 97.69 151 VAL B N 1
ATOM 3269 C CA . VAL B 1 151 ? 4.77 17.422 20.5 1 97.69 151 VAL B CA 1
ATOM 3270 C C . VAL B 1 151 ? 5.188 18.312 21.656 1 97.69 151 VAL B C 1
ATOM 3272 O O . VAL B 1 151 ? 6.129 19.094 21.547 1 97.69 151 VAL B O 1
ATOM 3275 N N . ASP B 1 152 ? 4.547 18.141 22.781 1 97.12 152 ASP B N 1
ATOM 3276 C CA . ASP B 1 152 ? 4.785 18.984 23.953 1 97.12 152 ASP B CA 1
ATOM 3277 C C . ASP B 1 152 ? 6.172 18.734 24.531 1 97.12 152 ASP B C 1
ATOM 3279 O O . ASP B 1 152 ? 6.805 19.641 25.062 1 97.12 152 ASP B O 1
ATOM 3283 N N . ASN B 1 153 ? 6.633 17.562 24.375 1 97.75 153 ASN B N 1
ATOM 3284 C CA . ASN B 1 153 ? 7.863 17.188 25.062 1 97.75 153 ASN B CA 1
ATOM 3285 C C . ASN B 1 153 ? 9.078 17.344 24.156 1 97.75 153 ASN B C 1
ATOM 3287 O O . ASN B 1 153 ? 10.219 17.297 24.625 1 97.75 153 ASN B O 1
ATOM 3291 N N . VAL B 1 154 ? 8.859 17.453 22.891 1 98.12 154 VAL B N 1
ATOM 3292 C CA . VAL B 1 154 ? 9.977 17.75 22 1 98.12 154 VAL B CA 1
ATOM 3293 C C . VAL B 1 154 ? 10.555 19.125 22.344 1 98.12 154 VAL B C 1
ATOM 3295 O O . VAL B 1 154 ? 11.758 19.344 22.188 1 98.12 154 VAL B O 1
ATOM 3298 N N . GLU B 1 155 ? 9.719 20.109 22.781 1 97.5 155 GLU B N 1
ATOM 3299 C CA . GLU B 1 155 ? 10.117 21.422 23.266 1 97.5 155 GLU B CA 1
ATOM 3300 C C . GLU B 1 155 ? 10.898 22.188 22.203 1 97.5 155 GLU B C 1
ATOM 3302 O O . GLU B 1 155 ? 11.969 22.734 22.484 1 97.5 155 GLU B O 1
ATOM 3307 N N . ARG B 1 156 ? 10.492 22.125 21 1 98.25 156 ARG B N 1
ATOM 3308 C CA . ARG B 1 156 ? 10.945 22.953 19.875 1 98.25 156 ARG B CA 1
ATOM 3309 C C . ARG B 1 156 ? 9.781 23.703 19.25 1 98.25 156 ARG B C 1
ATOM 3311 O O . ARG B 1 156 ? 8.719 23.141 19 1 98.25 156 ARG B O 1
ATOM 3318 N N . GLU B 1 157 ? 9.961 24.969 18.969 1 97.62 157 GLU B N 1
ATOM 3319 C CA . GLU B 1 157 ? 8.898 25.844 18.484 1 97.62 157 GLU B CA 1
ATOM 3320 C C . GLU B 1 157 ? 8.453 25.453 17.094 1 97.62 157 GLU B C 1
ATOM 3322 O O . GLU B 1 157 ? 7.309 25.703 16.703 1 97.62 157 GLU B O 1
ATOM 3327 N N . ASN B 1 158 ? 9.359 24.828 16.344 1 98.44 158 ASN B N 1
ATOM 3328 C CA . ASN B 1 158 ? 9.039 24.469 14.969 1 98.44 158 ASN B CA 1
ATOM 3329 C C . ASN B 1 158 ? 8.492 23.047 14.859 1 98.44 158 ASN B C 1
ATOM 3331 O O . ASN B 1 158 ? 8.492 22.469 13.781 1 98.44 158 ASN B O 1
ATOM 3335 N N . VAL B 1 159 ? 8.078 22.469 15.945 1 98.69 159 VAL B N 1
ATOM 3336 C CA . VAL B 1 159 ? 7.395 21.172 15.938 1 98.69 159 VAL B CA 1
ATOM 3337 C C . VAL B 1 159 ? 5.949 21.359 16.391 1 98.69 159 VAL B C 1
ATOM 3339 O O . VAL B 1 159 ? 5.691 21.969 17.438 1 98.69 159 VAL B O 1
ATOM 3342 N N . GLY B 1 160 ? 5.043 20.906 15.602 1 98.38 160 GLY B N 1
ATOM 3343 C CA . GLY B 1 160 ? 3.631 21 15.938 1 98.38 160 GLY B CA 1
ATOM 3344 C C . GLY B 1 160 ? 2.832 19.797 15.484 1 98.38 160 GLY B C 1
ATOM 3345 O O . GLY B 1 160 ? 3.346 18.672 15.461 1 98.38 160 GLY B O 1
ATOM 3346 N N . PHE B 1 161 ? 1.589 20.094 15.266 1 98.06 161 PHE B N 1
ATOM 3347 C CA . PHE B 1 161 ? 0.612 19.031 15.125 1 98.06 161 PHE B CA 1
ATOM 3348 C C . PHE B 1 161 ? 0.011 19.031 13.727 1 98.06 161 PHE B C 1
ATOM 3350 O O . PHE B 1 161 ? -0.395 20.078 13.219 1 98.06 161 PHE B O 1
ATOM 3357 N N . ALA B 1 162 ? 0.139 17.906 13.023 1 98.56 162 ALA B N 1
ATOM 3358 C CA . ALA B 1 162 ? -0.695 17.641 11.859 1 98.56 162 ALA B CA 1
ATOM 3359 C C . ALA B 1 162 ? -1.951 16.875 12.242 1 98.56 162 ALA B C 1
ATOM 3361 O O . ALA B 1 162 ? -1.96 15.641 12.219 1 98.56 162 ALA B O 1
ATOM 3362 N N . LEU B 1 163 ? -2.957 17.562 12.531 1 98.38 163 LEU B N 1
ATOM 3363 C CA . LEU B 1 163 ? -4.172 16.922 13.016 1 98.38 163 LEU B CA 1
ATOM 3364 C C . LEU B 1 163 ? -4.957 16.297 11.859 1 98.38 163 LEU B C 1
ATOM 3366 O O . LEU B 1 163 ? -5.465 17.016 11 1 98.38 163 LEU B O 1
ATOM 3370 N N . ASP B 1 164 ? -5.016 15.062 11.883 1 98.31 164 ASP B N 1
ATOM 3371 C CA . ASP B 1 164 ? -5.82 14.312 10.922 1 98.31 164 ASP B CA 1
ATOM 3372 C C . ASP B 1 164 ? -7.195 13.977 11.492 1 98.31 164 ASP B C 1
ATOM 3374 O O . ASP B 1 164 ? -7.32 13.094 12.344 1 98.31 164 ASP B O 1
ATOM 3378 N N . VAL B 1 165 ? -8.18 14.57 10.961 1 98.12 165 VAL B N 1
ATOM 3379 C CA . VAL B 1 165 ? -9.531 14.477 11.508 1 98.12 165 VAL B CA 1
ATOM 3380 C C . VAL B 1 165 ? -10.07 13.062 11.312 1 98.12 165 VAL B C 1
ATOM 3382 O O . VAL B 1 165 ? -10.727 12.508 12.203 1 98.12 165 VAL B O 1
ATOM 3385 N N . ALA B 1 166 ? -9.805 12.5 10.195 1 97.56 166 ALA B N 1
ATOM 3386 C CA . ALA B 1 166 ? -10.312 11.172 9.883 1 97.56 166 ALA B CA 1
ATOM 3387 C C . ALA B 1 166 ? -9.703 10.117 10.805 1 97.56 166 ALA B C 1
ATOM 3389 O O . ALA B 1 166 ? -10.391 9.211 11.266 1 97.56 166 ALA B O 1
ATOM 3390 N N . HIS B 1 167 ? -8.43 10.227 11.055 1 96.5 167 HIS B N 1
ATOM 3391 C CA . HIS B 1 167 ? -7.797 9.336 12.023 1 96.5 167 HIS B CA 1
ATOM 3392 C C . HIS B 1 167 ? -8.414 9.508 13.406 1 96.5 167 HIS B C 1
ATOM 3394 O O . HIS B 1 167 ? -8.625 8.523 14.117 1 96.5 167 HIS B O 1
ATOM 3400 N N . ALA B 1 168 ? -8.609 10.68 13.781 1 97.62 168 ALA B N 1
ATOM 3401 C CA . ALA B 1 168 ? -9.242 10.938 15.07 1 97.62 168 ALA B CA 1
ATOM 3402 C C . ALA B 1 168 ? -10.633 10.312 15.141 1 97.62 168 ALA B C 1
ATOM 3404 O O . ALA B 1 168 ? -11.016 9.758 16.172 1 97.62 168 ALA B O 1
ATOM 3405 N N . PHE B 1 169 ? -11.391 10.367 14.047 1 97.81 169 PHE B N 1
ATOM 3406 C CA . PHE B 1 169 ? -12.734 9.797 13.992 1 97.81 169 PHE B CA 1
ATOM 3407 C C . PHE B 1 169 ? -12.68 8.281 14.125 1 97.81 169 PHE B C 1
ATOM 3409 O O . PHE B 1 169 ? -13.508 7.68 14.82 1 97.81 169 PHE B O 1
ATOM 3416 N N . LEU B 1 170 ? -11.688 7.703 13.484 1 95.31 170 LEU B N 1
ATOM 3417 C CA . LEU B 1 170 ? -11.484 6.266 13.633 1 95.31 170 LEU B CA 1
ATOM 3418 C C . LEU B 1 170 ? -11.125 5.906 15.07 1 95.31 170 LEU B C 1
ATOM 3420 O O . LEU B 1 170 ? -11.664 4.949 15.625 1 95.31 170 LEU B O 1
ATOM 3424 N N . SER B 1 171 ? -10.219 6.652 15.648 1 94.12 171 SER B N 1
ATOM 3425 C CA . SER B 1 171 ? -9.828 6.434 17.031 1 94.12 171 SER B CA 1
ATOM 3426 C C . SER B 1 171 ? -11.023 6.559 17.969 1 94.12 171 SER B C 1
ATOM 3428 O O . SER B 1 171 ? -11.102 5.855 18.984 1 94.12 171 SER B O 1
ATOM 3430 N N . ALA B 1 172 ? -11.93 7.406 17.562 1 95.69 172 ALA B N 1
ATOM 3431 C CA . ALA B 1 172 ? -13.141 7.637 18.344 1 95.69 172 ALA B CA 1
ATOM 3432 C C . ALA B 1 172 ? -14.211 6.594 18.016 1 95.69 172 ALA B C 1
ATOM 3434 O O . ALA B 1 172 ? -15.336 6.676 18.516 1 95.69 172 ALA B O 1
ATOM 3435 N N . GLN B 1 173 ? -13.945 5.68 17.156 1 93.81 173 GLN B N 1
ATOM 3436 C CA . GLN B 1 173 ? -14.836 4.598 16.75 1 93.81 173 GLN B CA 1
ATOM 3437 C C . GLN B 1 173 ? -16.156 5.148 16.203 1 93.81 173 GLN B C 1
ATOM 3439 O O . GLN B 1 173 ? -17.234 4.645 16.531 1 93.81 173 GLN B O 1
ATOM 3444 N N . GLY B 1 174 ? -16.031 6.273 15.586 1 95.44 174 GLY B N 1
ATOM 3445 C CA . GLY B 1 174 ? -17.172 6.84 14.898 1 95.44 174 GLY B CA 1
ATOM 3446 C C . GLY B 1 174 ? -18.031 7.715 15.797 1 95.44 174 GLY B C 1
ATOM 3447 O O . GLY B 1 174 ? -19.094 8.195 15.375 1 95.44 174 GLY B O 1
ATOM 3448 N N . ASP B 1 175 ? -17.656 7.938 16.984 1 97.19 175 ASP B N 1
ATOM 3449 C CA . ASP B 1 175 ? -18.391 8.797 17.906 1 97.19 175 ASP B CA 1
ATOM 3450 C C . ASP B 1 175 ? -18.062 10.273 17.672 1 97.19 175 ASP B C 1
ATOM 3452 O O . ASP B 1 175 ? -16.953 10.719 17.969 1 97.19 175 ASP B O 1
ATOM 3456 N N . ALA B 1 176 ? -19 11.016 17.234 1 96.81 176 ALA B N 1
ATOM 3457 C CA . ALA B 1 176 ? -18.812 12.406 16.844 1 96.81 176 ALA B CA 1
ATOM 3458 C C . ALA B 1 176 ? -18.422 13.273 18.031 1 96.81 176 ALA B C 1
ATOM 3460 O O . ALA B 1 176 ? -17.594 14.18 17.906 1 96.81 176 ALA B O 1
ATOM 3461 N N . ASP B 1 177 ? -19.062 13 19.141 1 97.19 177 ASP B N 1
ATOM 3462 C CA . ASP B 1 177 ? -18.75 13.797 20.312 1 97.19 177 ASP B CA 1
ATOM 3463 C C . ASP B 1 177 ? -17.328 13.555 20.797 1 97.19 177 ASP B C 1
ATOM 3465 O O . ASP B 1 177 ? -16.609 14.492 21.156 1 97.19 177 ASP B O 1
ATOM 3469 N N . LYS B 1 178 ? -17 12.312 20.812 1 96.75 178 LYS B N 1
ATOM 3470 C CA . LYS B 1 178 ? -15.625 11.977 21.188 1 96.75 178 LYS B CA 1
ATOM 3471 C C . LYS B 1 178 ? -14.625 12.586 20.203 1 96.75 178 LYS B C 1
ATOM 3473 O O . LYS B 1 178 ? -13.555 13.047 20.609 1 96.75 178 LYS B O 1
ATOM 3478 N N . LEU B 1 179 ? -14.945 12.594 18.938 1 97.94 179 LEU B N 1
ATOM 3479 C CA . LEU B 1 179 ? -14.117 13.227 17.922 1 97.94 179 LEU B CA 1
ATOM 3480 C C . LEU B 1 179 ? -13.875 14.695 18.25 1 97.94 179 LEU B C 1
ATOM 3482 O O . LEU B 1 179 ? -12.734 15.156 18.266 1 97.94 179 LEU B O 1
ATOM 3486 N N . LEU B 1 180 ? -14.922 15.414 18.547 1 97.88 180 LEU B N 1
ATOM 3487 C CA . LEU B 1 180 ? -14.812 16.844 18.797 1 97.88 180 LEU B CA 1
ATOM 3488 C C . LEU B 1 180 ? -13.984 17.109 20.062 1 97.88 180 LEU B C 1
ATOM 3490 O O . LEU B 1 180 ? -13.211 18.078 20.109 1 97.88 180 LEU B O 1
ATOM 3494 N N . GLU B 1 181 ? -14.148 16.266 21.047 1 97.56 181 GLU B N 1
ATOM 3495 C CA . GLU B 1 181 ? -13.352 16.391 22.266 1 97.56 181 GLU B CA 1
ATOM 3496 C C . GLU B 1 181 ? -11.867 16.219 21.969 1 97.56 181 GLU B C 1
ATOM 3498 O O . GLU B 1 181 ? -11.031 16.984 22.453 1 97.56 181 GLU B O 1
ATOM 3503 N N . ASP B 1 182 ? -11.547 15.211 21.188 1 97.06 182 ASP B N 1
ATOM 3504 C CA . ASP B 1 182 ? -10.156 14.938 20.828 1 97.06 182 ASP B CA 1
ATOM 3505 C C . ASP B 1 182 ? -9.562 16.078 20 1 97.06 182 ASP B C 1
ATOM 3507 O O . ASP B 1 182 ? -8.43 16.484 20.219 1 97.06 182 ASP B O 1
ATOM 3511 N N . VAL B 1 183 ? -10.305 16.547 19.062 1 97.31 183 VAL B N 1
ATOM 3512 C CA . VAL B 1 183 ? -9.859 17.609 18.172 1 97.31 183 VAL B CA 1
ATOM 3513 C C . VAL B 1 183 ? -9.57 18.875 18.969 1 97.31 183 VAL B C 1
ATOM 3515 O O . VAL B 1 183 ? -8.57 19.547 18.734 1 97.31 183 VAL B O 1
ATOM 3518 N N . LYS B 1 184 ? -10.352 19.172 19.922 1 96.88 184 LYS B N 1
ATOM 3519 C CA . LYS B 1 184 ? -10.211 20.359 20.734 1 96.88 184 LYS B CA 1
ATOM 3520 C C . LYS B 1 184 ? -8.883 20.375 21.484 1 96.88 184 LYS B C 1
ATOM 3522 O O . LYS B 1 184 ? -8.305 21.438 21.734 1 96.88 184 LYS B O 1
ATOM 3527 N N . LEU B 1 185 ? -8.383 19.234 21.75 1 96 185 LEU B N 1
ATOM 3528 C CA . LEU B 1 185 ? -7.133 19.125 22.484 1 96 185 LEU B CA 1
ATOM 3529 C C . LEU B 1 185 ? -5.965 19.672 21.672 1 96 185 LEU B C 1
ATOM 3531 O O . LEU B 1 185 ? -4.957 20.109 22.234 1 96 185 LEU B O 1
ATOM 3535 N N . GLY B 1 186 ? -6.086 19.656 20.391 1 95.31 186 GLY B N 1
ATOM 3536 C CA . GLY B 1 186 ? -4.926 19.938 19.547 1 95.31 186 GLY B CA 1
ATOM 3537 C C . GLY B 1 186 ? -5.035 21.25 18.797 1 95.31 186 GLY B C 1
ATOM 3538 O O . GLY B 1 186 ? -4.137 21.594 18.016 1 95.31 186 GLY B O 1
ATOM 3539 N N . THR B 1 187 ? -6.07 22.016 18.984 1 95.31 187 THR B N 1
ATOM 3540 C CA . THR B 1 187 ? -6.375 23.172 18.156 1 95.31 187 THR B CA 1
ATOM 3541 C C . THR B 1 187 ? -5.215 24.172 18.156 1 95.31 187 THR B C 1
ATOM 3543 O O . THR B 1 187 ? -4.789 24.625 17.094 1 95.31 187 THR B O 1
ATOM 3546 N N . ASP B 1 188 ? -4.637 24.422 19.266 1 94.31 188 ASP B N 1
ATOM 3547 C CA . ASP B 1 188 ? -3.627 25.453 19.406 1 94.31 188 ASP B CA 1
ATOM 3548 C C . ASP B 1 188 ? -2.277 25 18.859 1 94.31 188 ASP B C 1
ATOM 3550 O O . ASP B 1 188 ? -1.401 25.812 18.578 1 94.31 188 ASP B O 1
ATOM 3554 N N . LYS B 1 189 ? -2.094 23.703 18.703 1 96.38 189 LYS B N 1
ATOM 3555 C CA . LYS B 1 189 ? -0.808 23.156 18.281 1 96.38 189 LYS B CA 1
ATOM 3556 C C . LYS B 1 189 ? -0.841 22.75 16.812 1 96.38 189 LYS B C 1
ATOM 3558 O O . LYS B 1 189 ? 0.18 22.344 16.25 1 96.38 189 LYS B O 1
ATOM 3563 N N . THR B 1 190 ? -1.938 22.875 16.172 1 97.94 190 THR B N 1
ATOM 3564 C CA . THR B 1 190 ? -2.115 22.375 14.812 1 97.94 190 THR B CA 1
ATOM 3565 C C . THR B 1 190 ? -1.452 23.312 13.805 1 97.94 190 THR B C 1
ATOM 3567 O O . THR B 1 190 ? -1.791 24.5 13.727 1 97.94 190 THR B O 1
ATOM 3570 N N . ILE B 1 191 ? -0.491 22.781 13.109 1 97.69 191 ILE B N 1
ATOM 3571 C CA . ILE B 1 191 ? 0.185 23.469 12.008 1 97.69 191 ILE B CA 1
ATOM 3572 C C . ILE B 1 191 ? -0.617 23.281 10.719 1 97.69 191 ILE B C 1
ATOM 3574 O O . ILE B 1 191 ? -0.679 24.188 9.883 1 97.69 191 ILE B O 1
ATOM 3578 N N . ILE B 1 192 ? -1.202 22.141 10.57 1 98.38 192 ILE B N 1
ATOM 3579 C CA . ILE B 1 192 ? -1.96 21.781 9.375 1 98.38 192 ILE B CA 1
ATOM 3580 C C . ILE B 1 192 ? -3.084 20.828 9.75 1 98.38 192 ILE B C 1
ATOM 3582 O O . ILE B 1 192 ? -2.883 19.906 10.547 1 98.38 192 ILE B O 1
ATOM 3586 N N . LEU B 1 193 ? -4.277 21.109 9.258 1 98.38 193 LEU B N 1
ATOM 3587 C CA . LEU B 1 193 ? -5.441 20.25 9.477 1 98.38 193 LEU B CA 1
ATOM 3588 C C . LEU B 1 193 ? -5.699 19.375 8.266 1 98.38 193 LEU B C 1
ATOM 3590 O O . LEU B 1 193 ? -5.922 19.875 7.156 1 98.38 193 LEU B O 1
ATOM 3594 N N . MET B 1 194 ? -5.648 18.109 8.508 1 98.56 194 MET B N 1
ATOM 3595 C CA . MET B 1 194 ? -5.824 17.172 7.398 1 98.56 194 MET B CA 1
ATOM 3596 C C . MET B 1 194 ? -7.258 16.656 7.355 1 98.56 194 MET B C 1
ATOM 3598 O O . MET B 1 194 ? -7.805 16.25 8.383 1 98.56 194 MET B O 1
ATOM 3602 N N . ILE B 1 195 ? -7.785 16.672 6.105 1 98.19 195 ILE B N 1
ATOM 3603 C CA . ILE B 1 195 ? -9.211 16.391 5.996 1 98.19 195 ILE B CA 1
ATOM 3604 C C . ILE B 1 195 ? -9.453 15.344 4.91 1 98.19 195 ILE B C 1
ATOM 3606 O O . ILE B 1 195 ? -8.945 15.469 3.795 1 98.19 195 ILE B O 1
ATOM 3610 N N . HIS B 1 196 ? -10.117 14.359 5.199 1 97.62 196 HIS B N 1
ATOM 3611 C CA . HIS B 1 196 ? -10.734 13.297 4.414 1 97.62 196 HIS B CA 1
ATOM 3612 C C . HIS B 1 196 ? -11.781 12.539 5.227 1 97.62 196 HIS B C 1
ATOM 3614 O O . HIS B 1 196 ? -11.859 12.711 6.445 1 97.62 196 HIS B O 1
ATOM 3620 N N . ASP B 1 197 ? -12.602 11.766 4.574 1 96.5 197 ASP B N 1
ATOM 3621 C CA . ASP B 1 197 ? -13.773 11.234 5.273 1 96.5 197 ASP B CA 1
ATOM 3622 C C . ASP B 1 197 ? -13.703 9.711 5.367 1 96.5 197 ASP B C 1
ATOM 3624 O O . ASP B 1 197 ? -12.914 9.078 4.672 1 96.5 197 ASP B O 1
ATOM 3628 N N . ASN B 1 198 ? -14.367 9.148 6.309 1 95 198 ASN B N 1
ATOM 3629 C CA . ASN B 1 198 ? -14.578 7.719 6.504 1 95 198 ASN B CA 1
ATOM 3630 C C . ASN B 1 198 ? -15.836 7.445 7.32 1 95 198 ASN B C 1
ATOM 3632 O O . ASN B 1 198 ? -16.641 8.352 7.559 1 95 198 ASN B O 1
ATOM 3636 N N . PHE B 1 199 ? -16.016 6.156 7.758 1 94.06 199 PHE B N 1
ATOM 3637 C CA . PHE B 1 199 ? -17.25 5.809 8.438 1 94.06 199 PHE B CA 1
ATOM 3638 C C . PHE B 1 199 ? -17 5.527 9.914 1 94.06 199 PHE B C 1
ATOM 3640 O O . PHE B 1 199 ? -17.906 5.098 10.633 1 94.06 199 PHE B O 1
ATOM 3647 N N . GLY B 1 200 ? -15.883 5.641 10.328 1 94.44 200 GLY B N 1
ATOM 3648 C CA . GLY B 1 200 ? -15.547 5.5 11.734 1 94.44 200 GLY B CA 1
ATOM 3649 C C . GLY B 1 200 ? -15.398 4.051 12.172 1 94.44 200 GLY B C 1
ATOM 3650 O O . GLY B 1 200 ? -15.398 3.754 13.367 1 94.44 200 GLY B O 1
ATOM 3651 N N . LYS B 1 201 ? -15.328 3.129 11.203 1 90.94 201 LYS B N 1
ATOM 3652 C CA . LYS B 1 201 ? -15.164 1.703 11.477 1 90.94 201 LYS B CA 1
ATOM 3653 C C . LYS B 1 201 ? -13.734 1.251 11.195 1 90.94 201 LYS B C 1
ATOM 3655 O O . LYS B 1 201 ? -13.258 1.362 10.062 1 90.94 201 LYS B O 1
ATOM 3660 N N . LEU B 1 202 ? -13.109 0.71 12.203 1 86.56 202 LEU B N 1
ATOM 3661 C CA . LEU B 1 202 ? -11.688 0.416 12.094 1 86.56 202 LEU B CA 1
ATOM 3662 C C . LEU B 1 202 ? -11.461 -1.06 11.7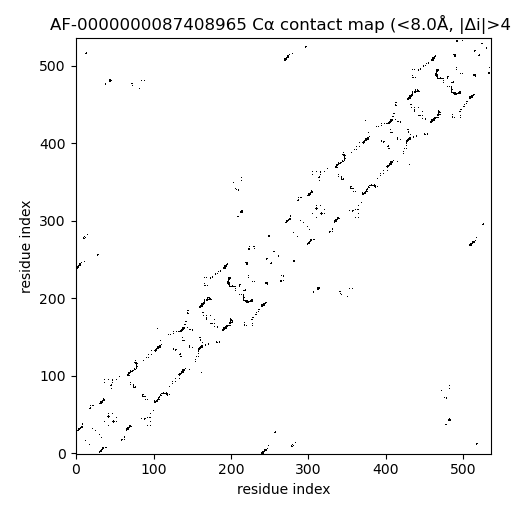81 1 86.56 202 LEU B C 1
ATOM 3664 O O . LEU B 1 202 ? -10.383 -1.439 11.305 1 86.56 202 LEU B O 1
ATOM 3668 N N . PHE B 1 203 ? -12.422 -1.894 12.023 1 88.44 203 PHE B N 1
ATOM 3669 C CA . PHE B 1 203 ? -12.148 -3.324 11.961 1 88.44 203 PHE B CA 1
ATOM 3670 C C . PHE B 1 203 ? -13 -3.99 10.883 1 88.44 203 PHE B C 1
ATOM 3672 O O . PHE B 1 203 ? -14.133 -3.578 10.633 1 88.44 203 PHE B O 1
ATOM 3679 N N . PRO B 1 204 ? -12.5 -5.078 10.281 1 89.69 204 PRO B N 1
ATOM 3680 C CA . PRO B 1 204 ? -11.141 -5.574 10.5 1 89.69 204 PRO B CA 1
ATOM 3681 C C . PRO B 1 204 ? -10.078 -4.629 9.945 1 89.69 204 PRO B C 1
ATOM 3683 O O . PRO B 1 204 ? -10.352 -3.834 9.047 1 89.69 204 PRO B O 1
ATOM 3686 N N . GLN B 1 205 ? -8.859 -4.688 10.562 1 85.62 205 GLN B N 1
ATOM 3687 C CA . GLN B 1 205 ? -7.742 -3.912 10.039 1 85.62 205 GLN B CA 1
ATOM 3688 C C . GLN B 1 205 ? -7.305 -4.441 8.672 1 85.62 205 GLN B C 1
ATOM 3690 O O . GLN B 1 205 ? -7.094 -5.645 8.508 1 85.62 205 GLN B O 1
ATOM 3695 N N . VAL B 1 206 ? -7.266 -3.535 7.695 1 87.75 206 VAL B N 1
ATOM 3696 C CA . VAL B 1 206 ? -6.895 -3.938 6.34 1 87.75 206 VAL B CA 1
ATOM 3697 C C . VAL B 1 206 ? -5.922 -2.922 5.746 1 87.75 206 VAL B C 1
ATOM 3699 O O . VAL B 1 206 ? -5.789 -1.809 6.258 1 87.75 206 VAL B O 1
ATOM 3702 N N . GLU B 1 207 ? -5.156 -3.352 4.688 1 85.94 207 GLU B N 1
ATOM 3703 C CA . GLU B 1 207 ? -4.301 -2.436 3.939 1 85.94 207 GLU B CA 1
ATOM 3704 C C . GLU B 1 207 ? -5.121 -1.354 3.244 1 85.94 207 GLU B C 1
ATOM 3706 O O . GLU B 1 207 ? -6.262 -1.593 2.846 1 85.94 207 GLU B O 1
ATOM 3711 N N . PRO B 1 208 ? -4.488 -0.227 3.018 1 81.19 208 PRO B N 1
ATOM 3712 C CA . PRO B 1 208 ? -5.207 0.886 2.393 1 81.19 208 PRO B CA 1
ATOM 3713 C C . PRO B 1 208 ? -5.812 0.513 1.042 1 81.19 208 PRO B C 1
ATOM 3715 O O . PRO B 1 208 ? -6.941 0.905 0.738 1 81.19 208 PRO B O 1
ATOM 3718 N N . GLU B 1 209 ? -5.121 -0.306 0.309 1 84.19 209 GLU B N 1
ATOM 3719 C CA . GLU B 1 209 ? -5.555 -0.677 -1.035 1 84.19 209 GLU B CA 1
ATOM 3720 C C . GLU B 1 209 ? -6.77 -1.598 -0.99 1 84.19 209 GLU B C 1
ATOM 3722 O O . GLU B 1 209 ? -7.465 -1.765 -1.994 1 84.19 209 GLU B O 1
ATOM 3727 N N . ASP B 1 210 ? -7.059 -2.16 0.189 1 90.25 210 ASP B N 1
ATOM 3728 C CA . ASP B 1 210 ? -8.133 -3.137 0.325 1 90.25 210 ASP B CA 1
ATOM 3729 C C . ASP B 1 210 ? -9.336 -2.533 1.056 1 90.25 210 ASP B C 1
ATOM 3731 O O . ASP B 1 210 ? -10.406 -3.135 1.098 1 90.25 210 ASP B O 1
ATOM 3735 N N . ALA B 1 211 ? -9.141 -1.332 1.577 1 86.94 211 ALA B N 1
ATOM 3736 C CA . ALA B 1 211 ? -10.109 -0.723 2.488 1 86.94 211 ALA B CA 1
ATOM 3737 C C . ALA B 1 211 ? -11.484 -0.628 1.842 1 86.94 211 ALA B C 1
ATOM 3739 O O . ALA B 1 211 ? -12.5 -0.948 2.473 1 86.94 211 ALA B O 1
ATOM 3740 N N . LEU B 1 212 ? -11.539 -0.252 0.629 1 82.88 212 LEU B N 1
ATOM 3741 C CA . LEU B 1 212 ? -12.828 -0.086 -0.046 1 82.88 212 LEU B CA 1
ATOM 3742 C C . LEU B 1 212 ? -13.547 -1.421 -0.173 1 82.88 212 LEU B C 1
ATOM 3744 O O . LEU B 1 212 ? -14.773 -1.488 -0.005 1 82.88 212 LEU B O 1
ATOM 3748 N N . ALA B 1 213 ? -12.812 -2.459 -0.423 1 88.88 213 ALA B N 1
ATOM 3749 C CA . ALA B 1 213 ? -13.398 -3.789 -0.567 1 88.88 213 ALA B CA 1
ATOM 3750 C C . ALA B 1 213 ? -14.078 -4.234 0.727 1 88.88 213 ALA B C 1
ATOM 3752 O O . ALA B 1 213 ? -15.047 -4.988 0.698 1 88.88 213 ALA B O 1
ATOM 3753 N N . TYR B 1 214 ? -13.609 -3.66 1.849 1 91 214 TYR B N 1
ATOM 3754 C CA . TYR B 1 214 ? -14.141 -4.039 3.154 1 91 214 TYR B CA 1
ATOM 3755 C C . TYR B 1 214 ? -15.109 -2.986 3.676 1 91 214 TYR B C 1
ATOM 3757 O O . TYR B 1 214 ? -15.922 -3.266 4.562 1 91 214 TYR B O 1
ATOM 3765 N N . GLY B 1 215 ? -14.945 -1.767 3.242 1 84.56 215 GLY B N 1
ATOM 3766 C CA . GLY B 1 215 ? -15.758 -0.658 3.715 1 84.56 215 GLY B CA 1
ATOM 3767 C C . GLY B 1 215 ? -15.359 -0.171 5.094 1 84.56 215 GLY B C 1
ATOM 3768 O O . GLY B 1 215 ? -16.203 0.312 5.855 1 84.56 215 GLY B O 1
ATOM 3769 N N . VAL B 1 216 ? -14.133 -0.391 5.508 1 90.38 216 VAL B N 1
ATOM 3770 C CA . VAL B 1 216 ? -13.664 -0.007 6.836 1 90.38 216 VAL B CA 1
ATOM 3771 C C . VAL B 1 216 ? -12.297 0.658 6.727 1 90.38 216 VAL B C 1
ATOM 3773 O O . VAL B 1 216 ? -11.617 0.532 5.703 1 90.38 216 VAL B O 1
ATOM 3776 N N . GLY B 1 217 ? -12.008 1.433 7.836 1 91.5 217 GLY B N 1
ATOM 3777 C CA . GLY B 1 217 ? -10.656 1.965 7.945 1 91.5 217 GLY B CA 1
ATOM 3778 C C . GLY B 1 217 ? -10.516 3.354 7.352 1 91.5 217 GLY B C 1
ATOM 3779 O O . GLY B 1 217 ? -11.484 4.113 7.293 1 91.5 217 GLY B O 1
ATOM 3780 N N . ASP B 1 218 ? -9.289 3.658 7.062 1 92.31 218 ASP B N 1
ATOM 3781 C CA . ASP B 1 218 ? -8.898 4.973 6.562 1 92.31 218 ASP B CA 1
ATOM 3782 C C . ASP B 1 218 ? -9.164 5.09 5.062 1 92.31 218 ASP B C 1
ATOM 3784 O O . ASP B 1 218 ? -8.234 5.027 4.258 1 92.31 218 ASP B O 1
ATOM 3788 N N . LEU B 1 219 ? -10.344 5.375 4.672 1 90.38 219 LEU B N 1
ATOM 3789 C CA . LEU B 1 219 ? -10.867 5.238 3.314 1 90.38 219 LEU B CA 1
ATOM 3790 C C . LEU B 1 219 ? -10.469 6.434 2.457 1 90.38 219 LEU B C 1
ATOM 3792 O O . LEU B 1 219 ? -10.516 6.363 1.226 1 90.38 219 LEU B O 1
ATOM 3796 N N . HIS B 1 220 ? -10.156 7.586 3.096 1 94.5 220 HIS B N 1
ATOM 3797 C CA . HIS B 1 220 ? -9.758 8.797 2.389 1 94.5 220 HIS B CA 1
ATOM 3798 C C . HIS B 1 220 ? -10.836 9.242 1.409 1 94.5 220 HIS B C 1
ATOM 3800 O O . HIS B 1 220 ? -10.539 9.641 0.281 1 94.5 220 HIS B O 1
ATOM 3806 N N . LEU B 1 221 ? -12.039 9.133 1.813 1 92.88 221 LEU B N 1
ATOM 3807 C CA . LEU B 1 221 ? -13.156 9.633 1.019 1 92.88 221 LEU B CA 1
ATOM 3808 C C . LEU B 1 221 ? -13.164 11.156 1 1 92.88 221 LEU B C 1
ATOM 3810 O O . LEU B 1 221 ? -12.578 11.797 1.871 1 92.88 221 LEU B O 1
ATOM 3814 N N . LEU B 1 222 ? -13.852 11.711 -0.021 1 95.75 222 LEU B N 1
ATOM 3815 C CA . LEU B 1 222 ? -14.109 13.141 -0.028 1 95.75 222 LEU B CA 1
ATOM 3816 C C . LEU B 1 222 ? -15.023 13.539 1.129 1 95.75 222 LEU B C 1
ATOM 3818 O O . LEU B 1 222 ? -15.984 12.828 1.439 1 95.75 222 LEU B O 1
ATOM 3822 N N . PRO B 1 223 ? -14.68 14.68 1.728 1 96.69 223 PRO B N 1
ATOM 3823 C CA . PRO B 1 223 ? -15.617 15.133 2.754 1 96.69 223 PRO B CA 1
ATOM 3824 C C . PRO B 1 223 ? -17.062 15.125 2.27 1 96.69 223 PRO B C 1
ATOM 3826 O O . PRO B 1 223 ? -17.344 15.57 1.154 1 96.69 223 PRO B O 1
ATOM 3829 N N . GLY B 1 224 ? -17.938 14.578 3.062 1 95.38 224 GLY B N 1
ATOM 3830 C CA . GLY B 1 224 ? -19.344 14.453 2.686 1 95.38 224 GLY B CA 1
ATOM 3831 C C . GLY B 1 224 ? -19.719 13.055 2.24 1 95.38 224 GLY B C 1
ATOM 3832 O O . GLY B 1 224 ? -20.891 12.703 2.178 1 95.38 224 GLY B O 1
ATOM 3833 N N . GLU B 1 225 ? -18.734 12.242 1.967 1 94.06 225 GLU B N 1
ATOM 3834 C CA . GLU B 1 225 ? -18.984 10.883 1.503 1 94.06 225 GLU B CA 1
ATOM 3835 C C . GLU B 1 225 ? -18.922 9.883 2.656 1 94.06 225 GLU B C 1
ATOM 3837 O O . GLU B 1 225 ? -19.125 8.688 2.459 1 94.06 225 GLU B O 1
ATOM 3842 N N . GLY B 1 226 ? -18.562 10.297 3.803 1 94.5 226 GLY B N 1
ATOM 3843 C CA . GLY B 1 226 ? -18.531 9.492 5.016 1 94.5 226 GLY B CA 1
ATOM 3844 C C . GLY B 1 226 ? -19.422 10.031 6.117 1 94.5 226 GLY B C 1
ATOM 3845 O O . GLY B 1 226 ? -20.562 10.453 5.859 1 94.5 226 GLY B O 1
ATOM 3846 N N . SER B 1 227 ? -18.922 9.977 7.418 1 96.31 227 SER B N 1
ATOM 3847 C CA . SER B 1 227 ? -19.812 10.305 8.531 1 96.31 227 SER B CA 1
ATOM 3848 C C . SER B 1 227 ? -19.203 11.398 9.414 1 96.31 227 SER B C 1
ATOM 3850 O O . SER B 1 227 ? -19.734 11.703 10.484 1 96.31 227 SER B O 1
ATOM 3852 N N . ILE B 1 228 ? -18.141 11.984 9.008 1 97.31 228 ILE B N 1
ATOM 3853 C CA . ILE B 1 228 ? -17.453 12.961 9.844 1 97.31 228 ILE B CA 1
ATOM 3854 C C . ILE B 1 228 ? -18.188 14.297 9.781 1 97.31 228 ILE B C 1
ATOM 3856 O O . ILE B 1 228 ? -18.484 14.797 8.695 1 97.31 228 ILE B O 1
ATOM 3860 N N . PRO B 1 229 ? -18.469 14.867 10.883 1 96.38 229 PRO B N 1
ATOM 3861 C CA . PRO B 1 229 ? -19.125 16.172 10.906 1 96.38 229 PRO B CA 1
ATOM 3862 C C . PRO B 1 229 ? -18.156 17.328 10.695 1 96.38 229 PRO B C 1
ATOM 3864 O O . PRO B 1 229 ? -17.891 18.109 11.617 1 96.38 229 PRO B O 1
ATOM 3867 N N . PHE B 1 230 ? -17.75 17.594 9.508 1 96.81 230 PHE B N 1
ATOM 3868 C CA . PHE B 1 230 ? -16.703 18.547 9.195 1 96.81 230 PHE B CA 1
ATOM 3869 C C . PHE B 1 230 ? -17.141 19.969 9.562 1 96.81 230 PHE B C 1
ATOM 3871 O O . PHE B 1 230 ? -16.312 20.797 9.961 1 96.81 230 PHE B O 1
ATOM 3878 N N . GLY B 1 231 ? -18.422 20.266 9.359 1 94.12 231 GLY B N 1
ATOM 3879 C CA . GLY B 1 231 ? -18.891 21.578 9.758 1 94.12 231 GLY B CA 1
ATOM 3880 C C . GLY B 1 231 ? -18.578 21.922 11.203 1 94.12 231 GLY B C 1
ATOM 3881 O O . GLY B 1 231 ? -18.094 23 11.5 1 94.12 231 GLY B O 1
ATOM 3882 N N . LYS B 1 232 ? -18.828 21 12.086 1 95.38 232 LYS B N 1
ATOM 3883 C CA . LYS B 1 232 ? -18.562 21.203 13.508 1 95.38 232 LYS B CA 1
ATOM 3884 C C . LYS B 1 232 ? -17.062 21.25 13.789 1 95.38 232 LYS B C 1
ATOM 3886 O O . LYS B 1 232 ? -16.594 22.031 14.617 1 95.38 232 LYS B O 1
ATOM 3891 N N . VAL B 1 233 ? -16.281 20.422 13.086 1 96.94 233 VAL B N 1
ATOM 3892 C CA . VAL B 1 233 ? -14.844 20.344 13.289 1 96.94 233 VAL B CA 1
ATOM 3893 C C . VAL B 1 233 ? -14.195 21.672 12.883 1 96.94 233 VAL B C 1
ATOM 3895 O O . VAL B 1 233 ? -13.383 22.219 13.633 1 96.94 233 VAL B O 1
ATOM 3898 N N . LEU B 1 234 ? -14.586 22.172 11.766 1 95.56 234 LEU B N 1
ATOM 3899 C CA . LEU B 1 234 ? -13.938 23.359 11.203 1 95.56 234 LEU B CA 1
ATOM 3900 C C . LEU B 1 234 ? -14.219 24.594 12.055 1 95.56 234 LEU B C 1
ATOM 3902 O O . LEU B 1 234 ? -13.414 25.516 12.086 1 95.56 234 LEU B O 1
ATOM 3906 N N . LYS B 1 235 ? -15.312 24.609 12.75 1 94.44 235 LYS B N 1
ATOM 3907 C CA . LYS B 1 235 ? -15.664 25.734 13.609 1 94.44 235 LYS B CA 1
ATOM 3908 C C . LYS B 1 235 ? -14.688 25.859 14.773 1 94.44 235 LYS B C 1
ATOM 3910 O O . LYS B 1 235 ? -14.578 26.938 15.375 1 94.44 235 LYS B O 1
ATOM 3915 N N . LEU B 1 236 ? -13.984 24.812 15.047 1 95.56 236 LEU B N 1
ATOM 3916 C CA . LEU B 1 236 ? -13.047 24.812 16.156 1 95.56 236 LEU B CA 1
ATOM 3917 C C . LEU B 1 236 ? -11.734 25.469 15.766 1 95.56 236 LEU B C 1
ATOM 3919 O O . LEU B 1 236 ? -10.875 25.734 16.609 1 95.56 236 LEU B O 1
ATOM 3923 N N . PHE B 1 237 ? -11.555 25.719 14.508 1 94.44 237 PHE B N 1
ATOM 3924 C CA . PHE B 1 237 ? -10.266 26.203 14.023 1 94.44 237 PHE B CA 1
ATOM 3925 C C . PHE B 1 237 ? -10.414 27.594 13.406 1 94.44 237 PHE B C 1
ATOM 3927 O O . PHE B 1 237 ? -11.484 27.938 12.898 1 94.44 237 PHE B O 1
ATOM 3934 N N . GLY B 1 238 ? -9.445 28.422 13.555 1 87.69 238 GLY B N 1
ATOM 3935 C CA . GLY B 1 238 ? -9.336 29.656 12.812 1 87.69 238 GLY B CA 1
ATOM 3936 C C . GLY B 1 238 ? -8.711 29.484 11.438 1 87.69 238 GLY B C 1
ATOM 3937 O O . GLY B 1 238 ? -9.148 28.641 10.656 1 87.69 238 GLY B O 1
ATOM 3938 N N . ASP B 1 239 ? -7.555 30.281 11.266 1 90.56 239 ASP B N 1
ATOM 3939 C CA . ASP B 1 239 ? -6.883 30.297 9.969 1 90.56 239 ASP B CA 1
ATOM 3940 C C . ASP B 1 239 ? -5.785 29.234 9.906 1 90.56 239 ASP B C 1
ATOM 3942 O O . ASP B 1 239 ? -4.598 29.562 9.883 1 90.56 239 ASP B O 1
ATOM 3946 N N . VAL B 1 240 ? -6.105 27.984 9.969 1 96.06 240 VAL B N 1
ATOM 3947 C CA . VAL B 1 240 ? -5.133 26.906 9.828 1 96.06 240 VAL B CA 1
ATOM 3948 C C . VAL B 1 240 ? -5.223 26.312 8.422 1 96.06 240 VAL B C 1
ATOM 3950 O O . VAL B 1 240 ? -6.32 26.125 7.887 1 96.06 240 VAL B O 1
ATOM 3953 N N . PRO B 1 241 ? -4.039 26.141 7.793 1 98.06 241 PRO B N 1
ATOM 3954 C CA . PRO B 1 241 ? -4.102 25.516 6.473 1 98.06 241 PRO B CA 1
ATOM 3955 C C . PRO B 1 241 ? -4.742 24.125 6.508 1 98.06 241 PRO B C 1
ATOM 3957 O O . PRO B 1 241 ? -4.531 23.359 7.461 1 98.06 241 PRO B O 1
ATOM 3960 N N . LEU B 1 242 ? -5.551 23.844 5.5 1 98.31 242 LEU B N 1
ATOM 3961 C CA . LEU B 1 242 ? -6.176 22.531 5.336 1 98.31 242 LEU B CA 1
ATOM 3962 C C . LEU B 1 242 ? -5.438 21.719 4.281 1 98.31 242 LEU B C 1
ATOM 3964 O O . LEU B 1 242 ? -4.988 22.25 3.27 1 98.31 242 LEU B O 1
ATOM 3968 N N . LEU B 1 243 ? -5.309 20.453 4.523 1 98.69 243 LEU B N 1
ATOM 3969 C CA . LEU B 1 243 ? -4.762 19.531 3.535 1 98.69 243 LEU B CA 1
ATOM 3970 C C . LEU B 1 243 ? -5.77 18.438 3.203 1 98.69 243 LEU B C 1
ATOM 3972 O O . LEU B 1 243 ? -6.074 17.594 4.047 1 98.69 243 LEU B O 1
ATOM 3976 N N . LEU B 1 244 ? -6.289 18.484 2 1 98.62 244 LEU B N 1
ATOM 3977 C CA . LEU B 1 244 ? -7.23 17.484 1.517 1 98.62 244 LEU B CA 1
ATOM 3978 C C . LEU B 1 244 ? -6.5 16.203 1.12 1 98.62 244 LEU B C 1
ATOM 3980 O O . LEU B 1 244 ? -5.484 16.25 0.425 1 98.62 244 LEU B O 1
ATOM 3984 N N . LYS B 1 245 ? -7.059 15.078 1.589 1 97.56 245 LYS B N 1
ATOM 3985 C CA . LYS B 1 245 ? -6.445 13.781 1.308 1 97.56 245 LYS B CA 1
ATOM 3986 C C . LYS B 1 245 ? -7.441 12.836 0.648 1 97.56 245 LYS B C 1
ATOM 3988 O O . LYS B 1 245 ? -8.211 12.164 1.334 1 97.56 245 LYS B O 1
ATOM 3993 N N . VAL B 1 246 ? -7.32 12.828 -0.633 1 93.94 246 VAL B N 1
ATOM 3994 C CA . VAL B 1 246 ? -8.148 11.922 -1.424 1 93.94 246 VAL B CA 1
ATOM 3995 C C . VAL B 1 246 ? -7.266 10.914 -2.148 1 93.94 246 VAL B C 1
ATOM 3997 O O . VAL B 1 246 ? -6.379 11.297 -2.916 1 93.94 246 VAL B O 1
ATOM 4000 N N . LYS B 1 247 ? -7.59 9.617 -2.016 1 89.44 247 LYS B N 1
ATOM 4001 C CA . LYS B 1 247 ? -6.656 8.602 -2.502 1 89.44 247 LYS B CA 1
ATOM 4002 C C . LYS B 1 247 ? -7.16 7.969 -3.795 1 89.44 247 LYS B C 1
ATOM 4004 O O . LYS B 1 247 ? -6.375 7.438 -4.582 1 89.44 247 LYS B O 1
ATOM 4009 N N . ASP B 1 248 ? -8.391 7.996 -3.982 1 85.81 248 ASP B N 1
ATOM 4010 C CA . ASP B 1 248 ? -8.961 7.402 -5.188 1 85.81 248 ASP B CA 1
ATOM 4011 C C . ASP B 1 248 ? -8.68 8.266 -6.414 1 85.81 248 ASP B C 1
ATOM 4013 O O . ASP B 1 248 ? -9.039 9.445 -6.449 1 85.81 248 ASP B O 1
ATOM 4017 N N . PRO B 1 249 ? -8.078 7.703 -7.434 1 84.75 249 PRO B N 1
ATOM 4018 C CA . PRO B 1 249 ? -7.695 8.508 -8.602 1 84.75 249 PRO B CA 1
ATOM 4019 C C . PRO B 1 249 ? -8.891 9.148 -9.297 1 84.75 249 PRO B C 1
ATOM 4021 O O . PRO B 1 249 ? -8.805 10.273 -9.781 1 84.75 249 PRO B O 1
ATOM 4024 N N . GLU B 1 250 ? -9.969 8.43 -9.344 1 83.88 250 GLU B N 1
ATOM 4025 C CA . GLU B 1 250 ? -11.148 8.977 -10.008 1 83.88 250 GLU B CA 1
ATOM 4026 C C . GLU B 1 250 ? -11.742 10.133 -9.203 1 83.88 250 GLU B C 1
ATOM 4028 O O . GLU B 1 250 ? -12.156 11.141 -9.773 1 83.88 250 GLU B O 1
ATOM 4033 N N . LYS B 1 251 ? -11.742 9.922 -7.98 1 88.19 251 LYS B N 1
ATOM 4034 C CA . LYS B 1 251 ? -12.25 10.984 -7.117 1 88.19 251 LYS B CA 1
ATOM 4035 C C . LYS B 1 251 ? -11.305 12.188 -7.125 1 88.19 251 LYS B C 1
ATOM 4037 O O . LYS B 1 251 ? -11.75 13.336 -7.098 1 88.19 251 LYS B O 1
ATOM 4042 N N . PHE B 1 252 ? -10.039 11.859 -7.18 1 91.75 252 PHE B N 1
ATOM 4043 C CA . PHE B 1 252 ? -9.039 12.93 -7.215 1 91.75 252 PHE B CA 1
ATOM 4044 C C . PHE B 1 252 ? -9.234 13.812 -8.438 1 91.75 252 PHE B C 1
ATOM 4046 O O . PHE B 1 252 ? -9.156 15.039 -8.344 1 91.75 252 PHE B O 1
ATOM 4053 N N . SER B 1 253 ? -9.5 13.25 -9.578 1 88.94 253 SER B N 1
ATOM 4054 C CA . SER B 1 253 ? -9.68 14 -10.812 1 88.94 253 SER B CA 1
ATOM 4055 C C . SER B 1 253 ? -10.93 14.875 -10.758 1 88.94 253 SER B C 1
ATOM 4057 O O . SER B 1 253 ? -11.023 15.867 -11.484 1 88.94 253 SER B O 1
ATOM 4059 N N . LYS B 1 254 ? -11.852 14.516 -9.883 1 91 254 LYS B N 1
ATOM 4060 C CA . LYS B 1 254 ? -13.141 15.211 -9.828 1 91 254 LYS B CA 1
ATOM 4061 C C . LYS B 1 254 ? -13.242 16.078 -8.578 1 91 254 LYS B C 1
ATOM 4063 O O . LYS B 1 254 ? -14.32 16.578 -8.25 1 91 254 LYS B O 1
ATOM 4068 N N . VAL B 1 255 ? -12.148 16.125 -7.863 1 96.12 255 VAL B N 1
ATOM 4069 C CA . VAL B 1 255 ? -12.18 17 -6.691 1 96.12 255 VAL B CA 1
ATOM 4070 C C . VAL B 1 255 ? -12.625 18.406 -7.102 1 96.12 255 VAL B C 1
ATOM 4072 O O . VAL B 1 255 ? -12.219 18.906 -8.156 1 96.12 255 VAL B O 1
ATOM 4075 N N . PRO B 1 256 ? -13.508 19.016 -6.348 1 96.69 256 PRO B N 1
ATOM 4076 C CA . PRO B 1 256 ? -13.93 20.375 -6.699 1 96.69 256 PRO B CA 1
ATOM 4077 C C . PRO B 1 256 ? -12.789 21.375 -6.645 1 96.69 256 PRO B C 1
ATOM 4079 O O . PRO B 1 256 ? -11.695 21.047 -6.18 1 96.69 256 PRO B O 1
ATOM 4082 N N . THR B 1 257 ? -13.086 22.562 -7.234 1 97.75 257 THR B N 1
ATOM 4083 C CA . THR B 1 257 ? -12.156 23.672 -7.027 1 97.75 257 THR B CA 1
ATOM 4084 C C . THR B 1 257 ? -12.031 24 -5.547 1 97.75 257 THR B C 1
ATOM 4086 O O . THR B 1 257 ? -12.844 23.547 -4.73 1 97.75 257 THR B O 1
ATOM 4089 N N . LYS B 1 258 ? -11.016 24.734 -5.242 1 97.81 258 LYS B N 1
ATOM 4090 C CA . LYS B 1 258 ? -10.844 25.172 -3.859 1 97.81 258 LYS B CA 1
ATOM 4091 C C . LYS B 1 258 ? -12.117 25.812 -3.32 1 97.81 258 LYS B C 1
ATOM 4093 O O . LYS B 1 258 ? -12.562 25.484 -2.217 1 97.81 258 LYS B O 1
ATOM 4098 N N . GLN B 1 259 ? -12.68 26.703 -4.113 1 97.12 259 GLN B N 1
ATOM 4099 C CA . GLN B 1 259 ? -13.906 27.375 -3.695 1 97.12 259 GLN B CA 1
ATOM 4100 C C . GLN B 1 259 ? -15.039 26.375 -3.496 1 97.12 259 GLN B C 1
ATOM 4102 O O . GLN B 1 259 ? -15.797 26.469 -2.533 1 97.12 259 GLN B O 1
ATOM 4107 N N . GLY B 1 260 ? -15.172 25.453 -4.398 1 97 260 GLY B N 1
ATOM 4108 C CA . GLY B 1 260 ? -16.172 24.422 -4.262 1 97 260 GLY B CA 1
ATOM 4109 C C . GLY B 1 260 ? -16 23.578 -3.01 1 97 260 GLY B C 1
ATOM 4110 O O . GLY B 1 260 ? -16.984 23.188 -2.375 1 97 260 GLY B O 1
ATOM 4111 N N . LEU B 1 261 ? -14.742 23.281 -2.676 1 96.94 261 LEU B N 1
ATOM 4112 C CA . LEU B 1 261 ? -14.469 22.516 -1.467 1 96.94 261 LEU B CA 1
ATOM 4113 C C . LEU B 1 261 ? -14.859 23.297 -0.221 1 96.94 261 LEU B C 1
ATOM 4115 O O . LEU B 1 261 ? -15.406 22.734 0.729 1 96.94 261 LEU B O 1
ATOM 4119 N N . ILE B 1 262 ? -14.578 24.578 -0.229 1 94.88 262 ILE B N 1
ATOM 4120 C CA . ILE B 1 262 ? -14.961 25.422 0.888 1 94.88 262 ILE B CA 1
ATOM 4121 C C . ILE B 1 262 ? -16.484 25.391 1.073 1 94.88 262 ILE B C 1
ATOM 4123 O O . ILE B 1 262 ? -16.969 25.234 2.195 1 94.88 262 ILE B O 1
ATOM 4127 N N . GLU B 1 263 ? -17.188 25.453 -0.031 1 95.31 263 GLU B N 1
ATOM 4128 C CA . GLU B 1 263 ? -18.641 25.391 0.024 1 95.31 263 GLU B CA 1
ATOM 4129 C C . GLU B 1 263 ? -19.125 24.047 0.548 1 95.31 263 GLU B C 1
ATOM 4131 O O . GLU B 1 263 ? -20.047 23.984 1.37 1 95.31 263 GLU B O 1
ATOM 4136 N N . LEU B 1 264 ? -18.5 23.062 0.088 1 95.56 264 LEU B N 1
ATOM 4137 C CA . LEU B 1 264 ? -18.844 21.719 0.525 1 95.56 264 LEU B CA 1
ATOM 4138 C C . LEU B 1 264 ? -18.625 21.562 2.025 1 95.56 264 LEU B C 1
ATOM 4140 O O . LEU B 1 264 ? -19.531 21.109 2.742 1 95.56 264 LEU B O 1
ATOM 4144 N N . LEU B 1 265 ? -17.484 21.969 2.488 1 93.88 265 LEU B N 1
ATOM 4145 C CA . LEU B 1 265 ? -17.125 21.797 3.891 1 93.88 265 LEU B CA 1
ATOM 4146 C C . LEU B 1 265 ? -18.047 22.609 4.793 1 93.88 265 LEU B C 1
ATOM 4148 O O . LEU B 1 265 ? -18.406 22.156 5.891 1 93.88 265 LEU B O 1
ATOM 4152 N N . THR B 1 266 ? -18.484 23.75 4.352 1 89.12 266 THR B N 1
ATOM 4153 C CA . THR B 1 266 ? -19.344 24.609 5.137 1 89.12 266 THR B CA 1
ATOM 4154 C C . THR B 1 266 ? -20.766 24.062 5.176 1 89.12 266 THR B C 1
ATOM 4156 O O . THR B 1 266 ? -21.547 24.391 6.082 1 89.12 266 THR B O 1
ATOM 4159 N N . SER B 1 267 ? -21.094 23.25 4.27 1 91.12 267 SER B N 1
ATOM 4160 C CA . SER B 1 267 ? -22.453 22.703 4.188 1 91.12 267 SER B CA 1
ATOM 4161 C C . SER B 1 267 ? -22.578 21.422 5.004 1 91.12 267 SER B C 1
ATOM 4163 O O . SER B 1 267 ? -23.688 20.938 5.234 1 91.12 267 SER B O 1
ATOM 4165 N N . LEU B 1 268 ? -21.5 20.859 5.391 1 89.69 268 LEU B N 1
ATOM 4166 C CA . LEU B 1 268 ? -21.5 19.578 6.102 1 89.69 268 LEU B CA 1
ATOM 4167 C C . LEU B 1 268 ? -21.672 19.797 7.602 1 89.69 268 LEU B C 1
ATOM 4169 O O . LEU B 1 268 ? -21 20.641 8.195 1 89.69 268 LEU B O 1
#

Radius of gyration: 23.33 Å; Cα contacts (8 Å, |Δi|>4): 1128; chains: 2; bounding box: 44×62×53 Å

InterPro domains:
  IPR013022 Xylose isomerase-like, TIM barrel domain [PF01261] (30-237)
  IPR036237 Xylose isomerase-like superfamily [SSF51658] (1-239)
  IPR050312 IolE/XylA/MocC-like [PTHR12110] (1-239)

Sequence (536 aa):
MEIGITVYPHFVTKDKTLASVLADVKIKNYDFVSIFPHTLGLIKNGVVVEKKLKNIETTLRGVGIDYIVRMPTSVNLRDHIYYTRHFRVARAVADVAIKLGAKVIVMQSGRTGRLDLEIEALQQLADMVGPFGIKIALENTFSVKDTLYVVDNVERENVGFALDVAHAFLSAQGDADKLLEDVKLGTDKTIILMIHDNFGKLFPQVEPEDALAYGVGDLHLLPGEGSIPFGKVLKLFGDVPLLLKVKDPEKFSKVPTKQGLIELLTSLMEIGITVYPHFVTKDKTLASVLADVKIKNYDFVSIFPHTLGLIKNGVVVEKKLKNIETTLRGVGIDYIVRMPTSVNLRDHIYYTRHFRVARAVADVAIKLGAKVIVMQSGRTGRLDLEIEALQQLADMVGPFGIKIALENTFSVKDTLYVVDNVERENVGFALDVAHAFLSAQGDADKLLEDVKLGTDKTIILMIHDNFGKLFPQVEPEDALAYGVGDLHLLPGEGSIPFGKVLKLFGDVPLLLKVKDPEKFSKVPTKQGLIELLTSL

Secondary structure (DSSP, 8-state):
--EEEE--GGG--SSS-HHHHHHHHHHTT-SEEEE-GGGGT-EETTEE-HHHHHHHHHHHHHHT-EEEEE--TT--TT-SSSHHHHHHHHHHHHHHHHHHT-SEEEEEPPSSS-HHHHHHHHHHHHHHHGGGT-EEEEE-SS-HHHHHHHHHHH--TTEEEEEEHHHHHHHTTT-HHHHHHHHHHHGGGEEEEEE-B--S---S---GGGHHHHT-S---BPTTSSS--HHHHHTT-SSPPEEE----HHHHHTPPPHHHHHHHHHH-/--EEEE--GGG--SSS-HHHHHHHHHHTT-SEEEE-GGGGT-EETTEE-HHHHHHHHHHHHHHT-EEEEE--TT--TT-SSSHHHHHHHHHHHHHHHHHHT-SEEEEEPPSSS-HHHHHHHHHHHHHHHGGGT-EEEEE-SS-HHHHHHHHHHH--TTEEEEEEHHHHHHHTTT-HHHHHHHHHHHGGGEEEEEE-B--S---S---GGGHHHHT-S---BPTTSSS--HHHHHTT-SSPPEEE----HHHHHTPPPHHHHHHHHHH-

Nearest PDB structures (foldseek):
  4ovx-assembly1_A  TM=6.443E-01  e=8.707E-09  Planctopirus limnophila DSM 3776
  2g0w-assembly1_A  TM=6.786E-01  e=1.316E-07  Listeria monocytogenes
  4m6v-assembly1_C  TM=5.989E-01  e=1.903E-02  Rhizobium etli CFN 42
  2qf7-assembly1_B-2  TM=5.554E-01  e=8.619E-03  Rhizobium etli CFN 42
  3tw6-assembly1_B-2  TM=4.104E-01  e=3.486E-03  Rhizobium etli CFN 42

Foldseek 3Di:
DAEEEEDDLVLDDPVQHPLNLLLLQVVLPHQEYEYECVSQVQDDQLAGDVVSLVVVLCSCVVSPHAYAYEQDQPQEQQDPVCNVSSLSNVVNRLVSCLVSLHAEYEYEYHDDHHLVRSLVSVLVSCVVNVVSNHAYAYECQAALVVRVVSQVSNPHPRYFHAYELASLLLNVQNDQVSSLVSLLVRQVRHQEYEDFAAASACPPPDDQVCCVVVRHDDPLHQPPPYRHLLLSSCVSYDPHYYYRYHDDNVCSSVPHRPVVSVVSSNVD/DAEEEEDDLVLDDPVQHPLNLLLLQVVLPHQEYEYECVSQVQDDQLAGDVVSLVVVLCSCVVSPHAYAYEQDQPQEQQDPVCNVSSLSNVVNRLVSCLVSLHAEYEYEYHDDHHLVRSLVSVLVSCVVNVVSNHAYAYECQAALVVRVVSQVSNPHPRYFHAYELASLLLNVQNDQVSSLVSLLVRQVRHQEYEDFAAASACPPPDDQVCCVVVRHHDVLHQPPPYRHLLLSSCVSYDPHYYYRYHDDNVCSSVPHRPVVSVVSSNVD

pLDDT: mean 94.69, std 4.41, range [71.56, 98.81]

Organism: NCBI:txid2598455

Solvent-accessible surface area (backbone atoms only — not comparable to full-atom values): 27489 Å² total; per-residue (Å²): 125,53,38,27,39,45,50,53,66,60,66,48,43,94,88,37,37,62,59,55,54,52,49,58,45,48,75,34,58,42,56,28,35,34,37,47,52,50,69,72,54,30,27,47,57,33,34,66,33,65,78,54,43,56,55,52,46,51,43,43,60,69,73,66,60,48,51,30,38,40,52,61,84,56,46,31,52,11,34,78,88,51,29,68,60,31,48,36,36,51,48,32,51,51,50,50,34,62,75,68,63,31,47,36,38,39,34,57,60,50,90,62,73,38,64,69,49,29,33,51,50,48,39,52,52,45,62,68,37,40,88,73,65,26,28,38,22,42,23,24,74,69,36,58,68,63,39,50,52,46,41,64,66,37,72,47,92,48,44,31,24,24,45,34,53,40,37,38,26,34,64,36,59,47,35,64,67,54,25,52,56,52,52,60,74,42,52,91,45,41,62,33,40,32,44,30,13,30,68,19,36,50,67,67,79,57,47,73,83,39,12,54,27,60,60,22,35,83,52,30,29,54,78,83,73,42,66,65,59,47,30,68,56,54,70,71,49,79,91,52,35,34,34,38,39,47,72,49,67,70,57,49,75,60,53,64,36,43,68,52,45,52,53,50,45,68,70,65,126,53,37,28,39,45,52,53,66,60,69,48,44,91,89,38,36,62,58,56,53,50,49,57,44,49,75,33,59,42,57,29,34,35,38,46,52,49,70,72,55,31,26,48,55,32,34,65,33,65,78,51,45,55,56,51,46,52,44,44,59,69,72,65,61,47,52,30,37,41,51,61,84,56,48,30,51,11,33,79,88,50,30,69,61,30,48,36,35,52,48,29,52,50,50,50,32,62,76,67,63,30,48,37,36,38,34,56,58,50,89,63,72,38,64,69,49,30,34,52,51,48,38,53,52,46,62,67,36,40,86,72,65,25,29,38,20,42,24,24,75,71,38,58,68,62,40,51,53,46,42,63,66,37,72,47,92,49,46,30,24,24,44,34,52,41,36,39,26,34,64,36,58,47,35,66,67,54,25,52,57,52,53,61,74,42,52,92,45,41,62,32,39,33,43,30,13,30,71,20,37,52,67,70,80,58,46,75,82,39,15,57,29,63,65,25,35,84,56,29,30,55,77,83,72,41,66,65,59,48,29,67,56,53,69,70,49,77,91,52,35,34,35,38,40,49,71,48,68,70,56,49,75,62,52,64,35,44,68,51,46,52,53,51,45,67,71,65